Protein 4JHC (pdb70)

CATH classification: 3.90.950.10

Solvent-accessible surface area: 16077 Å² total; per-residue (Å²): 78,100,2,0,0,0,9,110,28,53,170,29,116,53,11,0,99,50,0,134,32,81,30,73,53,11,51,33,81,47,96,91,90,71,145,98,151,35,41,25,130,103,6,0,56,29,2,0,49,50,13,0,76,36,1,30,105,145,32,82,84,33,2,0,0,0,1,7,52,15,2,12,0,95,60,120,70,15,41,126,3,110,64,90,121,53,0,66,81,14,0,108,88,0,29,35,39,74,0,22,15,27,0,0,0,0,0,22,11,22,61,76,42,104,66,24,57,52,33,7,70,6,34,0,28,9,24,156,20,52,104,52,12,3,72,27,0,2,136,48,28,106,1,33,129,34,35,1,0,9,93,20,69,22,4,0,1,0,0,1,84,88,5,86,28,48,0,33,6,0,15,53,3,0,0,0,4,2,0,2,59,4,0,64,159,35,74,32,24,12,7,136,96,86,6,2,0,0,14,101,32,80,138,30,121,58,10,0,94,57,0,96,37,103,49,89,46,5,52,30,94,36,106,86,92,67,142,131,105,24,43,26,124,102,2,0,44,32,1,0,40,57,14,0,72,51,1,26,103,143,31,82,86,32,2,0,0,0,3,4,46,10,7,26,6,107,65,108,52,32,38,96,56,110,79,79,32,26,75,86,24,5,91,81,1,27,26,60,102,2,27,24,54,0,0,1,0,0,23,7,19,55,84,41,107,66,30,55,45,22,7,71,7,37,0,21,10,25,150,23,51,98,51,12,15,60,78,34,22,108,80,37,18,64,18,35,0,1,1,0,2,72,97,5,87,26,67,0,32,8,0,13,33,5,0,0,0,4,5,0,2,60,5,0,68,185,36,71,31,21,3,0,99,75

Organism: Escherichia coli (strain K12) (NCBI:txid83333)

B-factor: mean 31.34, std 10.33, range [15.01, 71.6]

Nearest PDB structures (foldseek):
  4jhc-assembly1_A  TM=1.005E+00  e=1.437E-43  Escherichia coli K-12
  4lu1-assembly1_A  TM=1.004E+00  e=7.126E-42  Escherichia coli K-12
  1exc-assembly1_A  TM=9.221E-01  e=7.151E-19  Bacillus subtilis
  4oo0-assembly1_B  TM=8.745E-01  e=1.270E-15  Burkholderia cenocepacia J2315
  2amh-assembly1_A  TM=8.544E-01  e=6.301E-14  Trypanosoma brucei

Structure (mmCIF, N/CA/C/O backbone):
data_4JHC
#
_entry.id   4JHC
#
_cell.length_a   50.413
_cell.length_b   52.856
_cell.length_c   128.948
_cell.angle_alpha   90.00
_cell.angle_beta   90.00
_cell.angle_gamma   90.00
#
_symmetry.space_group_name_H-M   'P 21 21 21'
#
loop_
_entity.id
_entity.type
_entity.pdbx_description
1 polymer 'Maf-like protein YceF'
2 non-polymer GLYCEROL
3 non-polymer 'UNKNOWN ATOM OR ION'
4 water water
#
loop_
_atom_site.group_PDB
_atom_site.id
_atom_site.type_symbol
_atom_site.label_atom_id
_atom_site.label_alt_id
_atom_site.label_comp_id
_atom_site.label_asym_id
_atom_site.label_entity_id
_atom_site.label_seq_id
_atom_site.pdbx_PDB_ins_code
_atom_site.Cartn_x
_atom_site.Cartn_y
_atom_site.Cartn_z
_atom_site.occupancy
_atom_site.B_iso_or_equiv
_atom_site.auth_seq_id
_atom_site.auth_comp_id
_atom_site.auth_asym_id
_atom_site.auth_atom_id
_atom_site.pdbx_PDB_model_num
ATOM 1 N N . PRO A 1 23 ? 21.262 -20.656 44.686 1.00 40.36 2 PRO A N 1
ATOM 2 C CA . PRO A 1 23 ? 20.677 -20.991 43.376 1.00 39.77 2 PRO A CA 1
ATOM 3 C C . PRO A 1 23 ? 20.258 -22.460 43.273 1.00 38.10 2 PRO A C 1
ATOM 4 O O . PRO A 1 23 ? 21.027 -23.333 43.609 1.00 37.68 2 PRO A O 1
ATOM 8 N N . LYS A 1 24 ? 19.037 -22.706 42.830 1.00 37.25 3 LYS A N 1
ATOM 9 C CA . LYS A 1 24 ? 18.625 -24.034 42.378 1.00 37.41 3 LYS A CA 1
ATOM 10 C C . LYS A 1 24 ? 19.088 -24.280 40.918 1.00 35.75 3 LYS A C 1
ATOM 11 O O . LYS A 1 24 ? 19.299 -25.449 40.507 1.00 33.48 3 LYS A O 1
ATOM 17 N N . LEU A 1 25 ? 19.236 -23.186 40.149 1.00 32.37 4 LEU A N 1
ATOM 18 C CA . LEU A 1 25 ? 19.654 -23.259 38.725 1.00 27.14 4 LEU A CA 1
ATOM 19 C C . LEU A 1 25 ? 21.161 -23.016 38.546 1.00 26.12 4 LEU A C 1
ATOM 20 O O . LEU A 1 25 ? 21.696 -22.061 39.064 1.00 24.57 4 LEU A O 1
ATOM 25 N N . ILE A 1 26 ? 21.819 -23.866 37.759 1.00 22.24 5 ILE A N 1
ATOM 26 C CA . ILE A 1 26 ? 23.239 -23.793 37.548 1.00 22.47 5 ILE A CA 1
ATOM 27 C C . ILE A 1 26 ? 23.495 -23.834 36.049 1.00 24.11 5 ILE A C 1
ATOM 28 O O . ILE A 1 26 ? 22.891 -24.648 35.346 1.00 25.62 5 ILE A O 1
ATOM 33 N N . LEU A 1 27 ? 24.387 -22.972 35.571 1.00 23.30 6 LEU A N 1
ATOM 34 C CA . LEU A 1 27 ? 24.791 -22.978 34.149 1.00 21.52 6 LEU A CA 1
ATOM 35 C C . LEU A 1 27 ? 26.163 -23.585 34.021 1.00 22.05 6 LEU A C 1
ATOM 36 O O . LEU A 1 27 ? 27.170 -23.027 34.512 1.00 23.75 6 LEU A O 1
ATOM 41 N N . ALA A 1 28 ? 26.220 -24.753 33.372 1.00 22.96 7 ALA A N 1
ATOM 42 C CA . ALA A 1 28 ? 27.446 -25.492 33.168 1.00 23.17 7 ALA A CA 1
ATOM 43 C C . ALA A 1 28 ? 28.195 -24.950 31.960 1.00 25.11 7 ALA A C 1
ATOM 44 O O . ALA A 1 28 ? 28.300 -25.613 30.934 1.00 24.24 7 ALA A O 1
ATOM 46 N N . SER A 1 29 ? 28.749 -23.757 32.101 1.00 26.02 8 SER A N 1
ATOM 47 C CA . SER A 1 29 ? 29.379 -23.069 30.981 1.00 27.34 8 SER A CA 1
ATOM 48 C C . SER A 1 29 ? 30.327 -22.015 31.483 1.00 28.80 8 SER A C 1
ATOM 49 O O . SER A 1 29 ? 30.070 -21.396 32.505 1.00 27.60 8 SER A O 1
ATOM 52 N N . THR A 1 30 ? 31.422 -21.818 30.754 1.00 30.00 9 THR A N 1
ATOM 53 C CA . THR A 1 30 ? 32.290 -20.652 30.950 1.00 35.76 9 THR A CA 1
ATOM 54 C C . THR A 1 30 ? 32.030 -19.581 29.885 1.00 37.03 9 THR A C 1
ATOM 55 O O . THR A 1 30 ? 32.767 -18.609 29.815 1.00 36.59 9 THR A O 1
ATOM 59 N N . SER A 1 31 ? 31.031 -19.783 29.015 1.00 35.49 10 SER A N 1
ATOM 60 C CA . SER A 1 31 ? 30.697 -18.753 28.005 1.00 32.83 10 SER A CA 1
ATOM 61 C C . SER A 1 31 ? 30.051 -17.545 28.640 1.00 34.18 10 SER A C 1
ATOM 62 O O . SER A 1 31 ? 28.990 -17.657 29.277 1.00 32.19 10 SER A O 1
ATOM 65 N N . PRO A 1 32 ? 30.640 -16.354 28.410 1.00 39.75 11 PRO A N 1
ATOM 66 C CA . PRO A 1 32 ? 30.077 -15.107 28.939 1.00 36.71 11 PRO A CA 1
ATOM 67 C C . PRO A 1 32 ? 28.768 -14.714 28.250 1.00 34.91 11 PRO A C 1
ATOM 68 O O . PRO A 1 32 ? 27.929 -14.068 28.853 1.00 34.06 11 PRO A O 1
ATOM 72 N N . TRP A 1 33 ? 28.584 -15.137 27.005 1.00 37.15 12 TRP A N 1
ATOM 73 C CA . TRP A 1 33 ? 27.347 -14.835 26.292 1.00 37.10 12 TRP A CA 1
ATOM 74 C C . TRP A 1 33 ? 26.191 -15.739 26.733 1.00 32.02 12 TRP A C 1
ATOM 75 O O . TRP A 1 33 ? 25.048 -15.296 26.786 1.00 28.13 12 TRP A O 1
ATOM 86 N N . ARG A 1 34 ? 26.487 -17.001 27.075 1.00 28.26 13 ARG A N 1
ATOM 87 C CA . ARG A 1 34 ? 25.452 -17.857 27.648 1.00 25.71 13 ARG A CA 1
ATOM 88 C C . ARG A 1 34 ? 24.997 -17.296 29.006 1.00 25.24 13 ARG A C 1
ATOM 89 O O . ARG A 1 34 ? 23.815 -17.245 29.285 1.00 23.60 13 ARG A O 1
ATOM 97 N N . ARG A 1 35 ? 25.936 -16.824 29.811 1.00 24.48 14 ARG A N 1
ATOM 98 C CA . ARG A 1 35 ? 25.594 -16.170 31.072 1.00 27.28 14 ARG A CA 1
ATOM 99 C C . ARG A 1 35 ? 24.661 -14.993 30.817 1.00 24.61 14 ARG A C 1
ATOM 100 O O . ARG A 1 35 ? 23.591 -14.885 31.416 1.00 22.67 14 ARG A O 1
ATOM 108 N N . ALA A 1 36 ? 25.038 -14.151 29.866 1.00 27.88 15 ALA A N 1
ATOM 109 C CA . ALA A 1 36 ? 24.264 -12.961 29.563 1.00 24.97 15 ALA A CA 1
ATOM 110 C C . ALA A 1 36 ? 22.898 -13.324 29.078 1.00 22.55 15 ALA A C 1
ATOM 111 O O . ALA A 1 36 ? 21.923 -12.669 29.415 1.00 23.59 15 ALA A O 1
ATOM 113 N N . LEU A 1 37 ? 22.792 -14.368 28.242 1.00 22.73 16 LEU A N 1
ATOM 114 C CA . LEU A 1 37 ? 21.481 -14.779 27.739 1.00 23.27 16 LEU A CA 1
ATOM 115 C C . LEU A 1 37 ? 20.571 -15.325 28.816 1.00 22.28 16 LEU A C 1
ATOM 116 O O . LEU A 1 37 ? 19.377 -15.039 28.846 1.00 21.44 16 LEU A O 1
ATOM 121 N N . LEU A 1 38 ? 21.139 -16.149 29.695 1.00 23.21 17 LEU A N 1
ATOM 122 C CA . LEU A 1 38 ? 20.378 -16.752 30.780 1.00 20.50 17 LEU A CA 1
ATOM 123 C C . LEU A 1 38 ? 19.840 -15.708 31.720 1.00 22.71 17 LEU A C 1
ATOM 124 O O . LEU A 1 38 ? 18.761 -15.871 32.240 1.00 21.84 17 LEU A O 1
ATOM 129 N N . GLU A 1 39 ? 20.583 -14.610 31.906 1.00 23.77 18 GLU A N 1
ATOM 130 C CA . GLU A 1 39 ? 20.094 -13.497 32.741 1.00 25.81 18 GLU A CA 1
ATOM 131 C C . GLU A 1 39 ? 18.735 -12.976 32.284 1.00 26.85 18 GLU A C 1
ATOM 132 O O . GLU A 1 39 ? 18.001 -12.416 33.077 1.00 26.15 18 GLU A O 1
ATOM 138 N N . LYS A 1 40 ? 18.398 -13.155 31.001 1.00 27.04 19 LYS A N 1
ATOM 139 C CA . LYS A 1 40 ? 17.128 -12.645 30.471 1.00 27.89 19 LYS A CA 1
ATOM 140 C C . LYS A 1 40 ? 15.935 -13.306 31.135 1.00 26.93 19 LYS A C 1
ATOM 141 O O . LYS A 1 40 ? 14.889 -12.728 31.216 1.00 29.43 19 LYS A O 1
ATOM 147 N N . LEU A 1 41 ? 16.097 -14.542 31.613 1.00 26.95 20 LEU A N 1
ATOM 148 C CA . LEU A 1 41 ? 15.003 -15.240 32.278 1.00 23.24 20 LEU A CA 1
ATOM 149 C C . LEU A 1 41 ? 14.754 -14.767 33.717 1.00 26.38 20 LEU A C 1
ATOM 150 O O . LEU A 1 41 ? 13.785 -15.213 34.345 1.00 25.06 20 LEU A O 1
ATOM 155 N N . GLN A 1 42 ? 15.690 -13.979 34.250 1.00 28.53 21 GLN A N 1
ATOM 156 C CA . GLN A 1 42 ? 15.599 -13.405 35.627 1.00 33.00 21 GLN A CA 1
ATOM 157 C C . GLN A 1 42 ? 15.354 -14.458 36.748 1.00 34.32 21 GLN A C 1
ATOM 158 O O . GLN A 1 42 ? 14.626 -14.213 37.728 1.00 30.06 21 GLN A O 1
ATOM 164 N N . ILE A 1 43 ? 15.966 -15.622 36.591 1.00 32.29 22 ILE A N 1
ATOM 165 C CA . ILE A 1 43 ? 15.970 -16.642 37.616 1.00 32.33 22 ILE A CA 1
ATOM 166 C C . ILE A 1 43 ? 17.364 -16.668 38.180 1.00 30.95 22 ILE A C 1
ATOM 167 O O . ILE A 1 43 ? 18.336 -16.628 37.438 1.00 28.69 22 ILE A O 1
ATOM 172 N N . SER A 1 44 ? 17.456 -16.783 39.495 1.00 27.62 23 SER A N 1
ATOM 173 C CA . SER A 1 44 ? 18.741 -16.863 40.164 1.00 28.05 23 SER A CA 1
ATOM 174 C C . SER A 1 44 ? 19.544 -18.067 39.656 1.00 25.59 23 SER A C 1
ATOM 175 O O . SER A 1 44 ? 19.045 -19.198 39.647 1.00 29.62 23 SER A O 1
ATOM 178 N N . PHE A 1 45 ? 20.780 -17.851 39.295 1.00 23.05 24 PHE A N 1
ATOM 179 C CA . PHE A 1 45 ? 21.654 -18.978 38.918 1.00 24.02 24 PHE A CA 1
ATOM 180 C C . PHE A 1 45 ? 23.088 -18.622 39.225 1.00 25.20 24 PHE A C 1
ATOM 181 O O . PHE A 1 45 ? 23.378 -17.482 39.545 1.00 24.31 24 PHE A O 1
ATOM 189 N N . GLU A 1 46 ? 23.989 -19.602 39.164 1.00 23.26 25 GLU A N 1
ATOM 190 C CA . GLU A 1 46 ? 25.405 -19.312 39.062 1.00 24.33 25 GLU A CA 1
ATOM 191 C C . GLU A 1 46 ? 26.032 -20.215 38.033 1.00 23.32 25 GLU A C 1
ATOM 192 O O . GLU A 1 46 ? 25.401 -21.173 37.578 1.00 25.10 25 GLU A O 1
ATOM 198 N N . CYS A 1 47 ? 27.252 -19.902 37.664 1.00 25.31 26 CYS A N 1
ATOM 199 C CA . CYS A 1 47 ? 27.967 -20.577 36.598 1.00 27.23 26 CYS A CA 1
ATOM 200 C C . CYS A 1 47 ? 29.096 -21.433 37.162 1.00 28.94 26 CYS A C 1
ATOM 201 O O . CYS A 1 47 ? 29.662 -21.122 38.196 1.00 26.05 26 CYS A O 1
ATOM 204 N N . ALA A 1 48 ? 29.391 -22.517 36.486 1.00 27.99 27 ALA A N 1
ATOM 205 C CA . ALA A 1 48 ? 30.541 -23.319 36.815 1.00 28.79 27 ALA A CA 1
ATOM 206 C C . ALA A 1 48 ? 31.035 -23.966 35.544 1.00 28.88 27 ALA A C 1
ATOM 207 O O . ALA A 1 48 ? 30.257 -24.216 34.626 1.00 29.73 27 ALA A O 1
ATOM 209 N N . ALA A 1 49 ? 32.335 -24.202 35.484 1.00 31.07 28 ALA A N 1
ATOM 210 C CA . ALA A 1 49 ? 32.966 -24.771 34.307 1.00 29.89 28 ALA A CA 1
ATOM 211 C C . ALA A 1 49 ? 32.705 -26.266 34.215 1.00 30.93 28 ALA A C 1
ATOM 212 O O . ALA A 1 49 ? 32.988 -27.012 35.158 1.00 31.64 28 ALA A O 1
ATOM 214 N N . PRO A 1 50 ? 32.135 -26.714 33.082 1.00 27.53 29 PRO A N 1
ATOM 215 C CA . PRO A 1 50 ? 31.909 -28.153 32.885 1.00 27.50 29 PRO A CA 1
ATOM 216 C C . PRO A 1 50 ? 33.223 -28.910 32.639 1.00 30.42 29 PRO A C 1
ATOM 217 O O . PRO A 1 50 ? 34.247 -28.299 32.289 1.00 28.76 29 PRO A O 1
ATOM 221 N N . GLU A 1 51 ? 33.196 -30.217 32.854 1.00 30.60 30 GLU A N 1
ATOM 222 C CA . GLU A 1 51 ? 34.370 -31.068 32.632 1.00 34.75 30 GLU A CA 1
ATOM 223 C C . GLU A 1 51 ? 34.064 -32.126 31.564 1.00 36.82 30 GLU A C 1
ATOM 224 O O . GLU A 1 51 ? 33.494 -33.195 31.860 1.00 38.84 30 GLU A O 1
ATOM 226 N N . VAL A 1 52 ? 34.401 -31.798 30.319 1.00 37.01 31 VAL A N 1
ATOM 227 C CA . VAL A 1 52 ? 34.131 -32.663 29.175 1.00 41.00 31 VAL A CA 1
ATOM 228 C C . VAL A 1 52 ? 35.258 -32.545 28.156 1.00 42.04 31 VAL A C 1
ATOM 229 O O . VAL A 1 52 ? 36.062 -31.621 28.209 1.00 43.45 31 VAL A O 1
ATOM 233 N N . ASP A 1 53 ? 35.279 -33.474 27.216 1.00 44.74 32 ASP A N 1
ATOM 234 C CA . ASP A 1 53 ? 36.144 -33.374 26.044 1.00 45.18 32 ASP A CA 1
ATOM 235 C C . ASP A 1 53 ? 35.298 -33.060 24.823 1.00 40.84 32 ASP A C 1
ATOM 236 O O . ASP A 1 53 ? 34.474 -33.896 24.379 1.00 42.54 32 ASP A O 1
ATOM 241 N N . GLU A 1 54 ? 35.528 -31.886 24.251 1.00 39.36 33 GLU A N 1
ATOM 242 C CA . GLU A 1 54 ? 34.714 -31.388 23.129 1.00 42.67 33 GLU A CA 1
ATOM 243 C C . GLU A 1 54 ? 35.157 -31.952 21.773 1.00 40.18 33 GLU A C 1
ATOM 244 O O . GLU A 1 54 ? 34.454 -31.803 20.771 1.00 37.60 33 GLU A O 1
ATOM 250 N N . THR A 1 55 ? 36.305 -32.612 21.751 1.00 41.38 34 THR A N 1
ATOM 251 C CA . THR A 1 55 ? 36.782 -33.282 20.546 1.00 40.60 34 THR A CA 1
ATOM 252 C C . THR A 1 55 ? 35.688 -34.170 19.969 1.00 38.81 34 THR A C 1
ATOM 253 O O . THR A 1 55 ? 35.194 -35.050 20.658 1.00 40.73 34 THR A O 1
ATOM 257 N N . PRO A 1 56 ? 35.307 -33.939 18.694 1.00 37.48 35 PRO A N 1
ATOM 258 C CA . PRO A 1 56 ? 34.421 -34.828 17.962 1.00 39.35 35 PRO A CA 1
ATOM 259 C C . PRO A 1 56 ? 34.971 -36.238 17.866 1.00 42.58 35 PRO A C 1
ATOM 260 O O . PRO A 1 56 ? 36.179 -36.424 17.808 1.00 43.12 35 PRO A O 1
ATOM 264 N N . ARG A 1 57 ? 34.084 -37.211 17.877 1.00 37.30 36 ARG A N 1
ATOM 265 C CA . ARG A 1 57 ? 34.470 -38.592 17.716 1.00 42.42 36 ARG A CA 1
ATOM 266 C C . ARG A 1 57 ? 34.280 -38.943 16.254 1.00 42.07 36 ARG A C 1
ATOM 267 O O . ARG A 1 57 ? 33.568 -38.233 15.534 1.00 38.65 36 ARG A O 1
ATOM 275 N N . SER A 1 58 ? 34.971 -39.991 15.795 1.00 45.49 37 SER A N 1
ATOM 276 C CA . SER A 1 58 ? 34.917 -40.386 14.386 1.00 45.63 37 SER A CA 1
ATOM 277 C C . SER A 1 58 ? 33.469 -40.637 13.979 1.00 45.11 37 SER A C 1
ATOM 278 O O . SER A 1 58 ? 32.714 -41.286 14.705 1.00 46.49 37 SER A O 1
ATOM 280 N N . ASP A 1 59 ? 33.090 -40.098 12.822 1.00 43.20 38 ASP A N 1
ATOM 281 C CA . ASP A 1 59 ? 31.767 -40.317 12.233 1.00 44.00 38 ASP A CA 1
ATOM 282 C C . ASP A 1 59 ? 30.631 -39.577 12.969 1.00 40.81 38 ASP A C 1
ATOM 283 O O . ASP A 1 59 ? 29.464 -39.701 12.578 1.00 38.90 38 ASP A O 1
ATOM 288 N N . GLU A 1 60 ? 30.970 -38.803 14.009 1.00 37.48 39 GLU A N 1
ATOM 289 C CA . GLU A 1 60 ? 29.946 -38.102 14.813 1.00 36.92 39 GLU A CA 1
ATOM 290 C C . GLU A 1 60 ? 29.356 -36.981 13.981 1.00 34.35 39 GLU A C 1
ATOM 291 O O . GLU A 1 60 ? 30.091 -36.170 13.429 1.00 32.73 39 GLU A O 1
ATOM 297 N N . SER A 1 61 ? 28.028 -36.945 13.877 1.00 31.43 40 SER A N 1
ATOM 298 C CA . SER A 1 61 ? 27.366 -35.907 13.149 1.00 28.94 40 SER A CA 1
ATOM 299 C C . SER A 1 61 ? 27.276 -34.620 14.005 1.00 27.10 40 SER A C 1
ATOM 300 O O . SER A 1 61 ? 27.395 -34.668 15.235 1.00 25.15 40 SER A O 1
ATOM 303 N N . PRO A 1 62 ? 27.038 -33.498 13.357 1.00 26.71 41 PRO A N 1
ATOM 304 C CA . PRO A 1 62 ? 26.902 -32.219 14.092 1.00 26.86 41 PRO A CA 1
ATOM 305 C C . PRO A 1 62 ? 25.837 -32.246 15.181 1.00 26.78 41 PRO A C 1
ATOM 306 O O . PRO A 1 62 ? 26.102 -31.803 16.300 1.00 27.39 41 PRO A O 1
ATOM 310 N N . ARG A 1 63 ? 24.664 -32.782 14.868 1.00 25.94 42 ARG A N 1
ATOM 311 C CA . ARG A 1 63 ? 23.604 -32.877 15.833 1.00 27.32 42 ARG A CA 1
ATOM 312 C C . ARG A 1 63 ? 23.958 -33.814 16.953 1.00 27.95 42 ARG A C 1
ATOM 313 O O . ARG A 1 63 ? 23.605 -33.561 18.103 1.00 25.20 42 ARG A O 1
ATOM 321 N N . GLN A 1 64 ? 24.610 -34.940 16.630 1.00 26.20 43 GLN A N 1
ATOM 322 C CA . GLN A 1 64 ? 25.003 -35.872 17.679 1.00 26.53 43 GLN A CA 1
ATOM 323 C C . GLN A 1 64 ? 26.004 -35.222 18.603 1.00 25.04 43 GLN A C 1
ATOM 324 O O . GLN A 1 64 ? 25.935 -35.377 19.822 1.00 22.61 43 GLN A O 1
ATOM 330 N N . LEU A 1 65 ? 26.953 -34.507 18.011 1.00 24.93 44 LEU A N 1
ATOM 331 C CA . LEU A 1 65 ? 28.006 -33.830 18.763 1.00 24.45 44 LEU A CA 1
ATOM 332 C C . LEU A 1 65 ? 27.417 -32.820 19.758 1.00 23.33 44 LEU A C 1
ATOM 333 O O . LEU A 1 65 ? 27.748 -32.865 20.935 1.00 20.75 44 LEU A O 1
ATOM 338 N N . VAL A 1 66 ? 26.515 -31.935 19.303 1.00 24.44 45 VAL A N 1
ATOM 339 C CA . VAL A 1 66 ? 26.018 -30.886 20.227 1.00 23.01 45 VAL A CA 1
ATOM 340 C C . VAL A 1 66 ? 25.045 -31.463 21.266 1.00 23.18 45 VAL A C 1
ATOM 341 O O . VAL A 1 66 ? 25.019 -31.016 22.424 1.00 25.42 45 VAL A O 1
ATOM 345 N N . LEU A 1 67 ? 24.298 -32.494 20.891 1.00 25.52 46 LEU A N 1
ATOM 346 C CA . LEU A 1 67 ? 23.483 -33.246 21.882 1.00 26.47 46 LEU A CA 1
ATOM 347 C C . LEU A 1 67 ? 24.353 -33.840 22.955 1.00 25.18 46 LEU A C 1
ATOM 348 O O . LEU A 1 67 ? 24.070 -33.678 24.145 1.00 24.58 46 LEU A O 1
ATOM 353 N N . ARG A 1 68 ? 25.406 -34.561 22.539 1.00 28.83 47 ARG A N 1
ATOM 354 C CA . ARG A 1 68 ? 26.291 -35.202 23.478 1.00 27.42 47 ARG A CA 1
ATOM 355 C C . ARG A 1 68 ? 26.969 -34.202 24.398 1.00 25.23 47 ARG A C 1
ATOM 356 O O . ARG A 1 68 ? 27.054 -34.419 25.601 1.00 26.77 47 ARG A O 1
ATOM 364 N N . LEU A 1 69 ? 27.517 -33.140 23.830 1.00 22.57 48 LEU A N 1
ATOM 365 C CA . LEU A 1 69 ? 28.255 -32.157 24.621 1.00 21.97 48 LEU A CA 1
ATOM 366 C C . LEU A 1 69 ? 27.357 -31.385 25.543 1.00 21.38 48 LEU A C 1
ATOM 367 O O . LEU A 1 69 ? 27.736 -31.096 26.647 1.00 22.33 48 LEU A O 1
ATOM 372 N N . ALA A 1 70 ? 26.126 -31.130 25.142 1.00 21.96 49 ALA A N 1
ATOM 373 C CA . ALA A 1 70 ? 25.208 -30.387 25.998 1.00 22.12 49 ALA A CA 1
ATOM 374 C C . ALA A 1 70 ? 24.910 -31.229 27.269 1.00 23.34 49 ALA A C 1
ATOM 375 O O . ALA A 1 70 ? 25.065 -30.757 28.390 1.00 22.04 49 ALA A O 1
ATOM 377 N N . GLN A 1 71 ? 24.537 -32.484 27.047 1.00 24.91 50 GLN A N 1
ATOM 378 C CA . GLN A 1 71 ? 24.304 -33.469 28.111 1.00 27.00 50 GLN A CA 1
ATOM 379 C C . GLN A 1 71 ? 25.460 -33.668 28.992 1.00 26.05 50 GLN A C 1
ATOM 380 O O . GLN A 1 71 ? 25.298 -33.790 30.195 1.00 23.49 50 GLN A O 1
ATOM 386 N N . GLU A 1 72 ? 26.654 -33.823 28.384 1.00 24.97 51 GLU A N 1
ATOM 387 C CA . GLU A 1 72 ? 27.858 -34.061 29.155 1.00 24.58 51 GLU A CA 1
ATOM 388 C C . GLU A 1 72 ? 28.242 -32.885 30.028 1.00 24.77 51 GLU A C 1
ATOM 389 O O . GLU A 1 72 ? 28.594 -33.054 31.188 1.00 23.09 51 GLU A O 1
ATOM 395 N N . LYS A 1 73 ? 28.130 -31.678 29.512 1.00 24.24 52 LYS A N 1
ATOM 396 C CA . LYS A 1 73 ? 28.434 -30.509 30.338 1.00 25.06 52 LYS A CA 1
ATOM 397 C C . LYS A 1 73 ? 27.525 -30.416 31.576 1.00 23.29 52 LYS A C 1
ATOM 398 O O . LYS A 1 73 ? 28.003 -30.179 32.693 1.00 25.25 52 LYS A O 1
ATOM 404 N N . ALA A 1 74 ? 26.234 -30.616 31.371 1.00 22.48 53 ALA A N 1
ATOM 405 C CA . ALA A 1 74 ? 25.255 -30.555 32.456 1.00 24.85 53 ALA A CA 1
ATOM 406 C C . ALA A 1 74 ? 25.532 -31.634 33.505 1.00 24.19 53 ALA A C 1
ATOM 407 O O . ALA A 1 74 ? 25.546 -31.357 34.686 1.00 25.31 53 ALA A O 1
ATOM 409 N N . GLN A 1 75 ? 25.772 -32.856 33.048 1.00 25.60 54 GLN A N 1
ATOM 410 C CA . GLN A 1 75 ? 26.004 -33.969 33.988 1.00 26.99 54 GLN A CA 1
ATOM 411 C C . GLN A 1 75 ? 27.357 -33.942 34.673 1.00 29.08 54 GLN A C 1
ATOM 412 O O . GLN A 1 75 ? 27.514 -34.510 35.751 1.00 27.54 54 GLN A O 1
ATOM 418 N N . SER A 1 76 ? 28.328 -33.261 34.090 1.00 28.55 55 SER A N 1
ATOM 419 C CA . SER A 1 76 ? 29.664 -33.194 34.695 1.00 31.50 55 SER A CA 1
ATOM 420 C C . SER A 1 76 ? 29.672 -32.392 36.010 1.00 31.00 55 SER A C 1
ATOM 421 O O . SER A 1 76 ? 30.636 -32.449 36.765 1.00 34.72 55 SER A O 1
ATOM 424 N N . LEU A 1 77 ? 28.598 -31.656 36.292 1.00 31.65 56 LEU A N 1
ATOM 425 C CA . LEU A 1 77 ? 28.507 -30.930 37.543 1.00 31.90 56 LEU A CA 1
ATOM 426 C C . LEU A 1 77 ? 27.618 -31.637 38.589 1.00 29.85 56 LEU A C 1
ATOM 427 O O . LEU A 1 77 ? 27.386 -31.090 39.666 1.00 30.76 56 LEU A O 1
ATOM 432 N N . ALA A 1 78 ? 27.137 -32.836 38.267 1.00 32.41 57 ALA A N 1
ATOM 433 C CA . ALA A 1 78 ? 26.136 -33.546 39.107 1.00 35.41 57 ALA A CA 1
ATOM 434 C C . ALA A 1 78 ? 26.631 -33.765 40.518 1.00 36.10 57 ALA A C 1
ATOM 435 O O . ALA A 1 78 ? 25.878 -33.603 41.493 1.00 35.64 57 ALA A O 1
ATOM 437 N N . SER A 1 79 ? 27.900 -34.132 40.629 1.00 40.43 58 SER A N 1
ATOM 438 C CA . SER A 1 79 ? 28.507 -34.414 41.917 1.00 38.31 58 SER A CA 1
ATOM 439 C C . SER A 1 79 ? 28.770 -33.132 42.685 1.00 37.76 58 SER A C 1
ATOM 440 O O . SER A 1 79 ? 28.827 -33.151 43.893 1.00 40.59 58 SER A O 1
ATOM 443 N N . ARG A 1 80 ? 28.934 -32.014 41.986 1.00 35.71 59 ARG A N 1
ATOM 444 C CA . ARG A 1 80 ? 29.155 -30.722 42.655 1.00 35.10 59 ARG A CA 1
ATOM 445 C C . ARG A 1 80 ? 27.839 -30.052 43.072 1.00 31.63 59 ARG A C 1
ATOM 446 O O . ARG A 1 80 ? 27.784 -29.320 44.067 1.00 34.34 59 ARG A O 1
ATOM 454 N N . TYR A 1 81 ? 26.799 -30.304 42.291 1.00 28.05 60 TYR A N 1
ATOM 455 C CA . TYR A 1 81 ? 25.503 -29.676 42.460 1.00 27.88 60 TYR A CA 1
ATOM 456 C C . TYR A 1 81 ? 24.447 -30.743 42.395 1.00 28.20 60 TYR A C 1
ATOM 457 O O . TYR A 1 81 ? 23.857 -30.979 41.350 1.00 28.22 60 TYR A O 1
ATOM 466 N N . PRO A 1 82 ? 24.255 -31.467 43.512 1.00 28.12 61 PRO A N 1
ATOM 467 C CA . PRO A 1 82 ? 23.494 -32.717 43.538 1.00 26.91 61 PRO A CA 1
ATOM 468 C C . PRO A 1 82 ? 21.997 -32.545 43.800 1.00 29.85 61 PRO A C 1
ATOM 469 O O . PRO A 1 82 ? 21.274 -33.538 43.948 1.00 35.71 61 PRO A O 1
ATOM 473 N N . ASP A 1 83 ? 21.545 -31.315 43.881 1.00 26.20 62 ASP A N 1
ATOM 474 C CA . ASP A 1 83 ? 20.167 -31.019 44.237 1.00 29.44 62 ASP A CA 1
ATOM 475 C C . ASP A 1 83 ? 19.700 -29.817 43.438 1.00 30.28 62 ASP A C 1
ATOM 476 O O . ASP A 1 83 ? 19.194 -28.853 44.008 1.00 29.98 62 ASP A O 1
ATOM 481 N N . HIS A 1 84 ? 19.914 -29.859 42.116 1.00 29.97 63 HIS A N 1
ATOM 482 C CA . HIS A 1 84 ? 19.917 -28.628 41.287 1.00 26.27 63 HIS A CA 1
ATOM 483 C C . HIS A 1 84 ? 19.375 -28.887 39.900 1.00 26.84 63 HIS A C 1
ATOM 484 O O . HIS A 1 84 ? 19.342 -30.012 39.438 1.00 24.23 63 HIS A O 1
ATOM 491 N N . LEU A 1 85 ? 18.980 -27.821 39.205 1.00 24.13 64 LEU A N 1
ATOM 492 C CA . LEU A 1 85 ? 18.714 -27.925 37.784 1.00 23.05 64 LEU A CA 1
ATOM 493 C C . LEU A 1 85 ? 19.952 -27.382 37.067 1.00 21.85 64 LEU A C 1
ATOM 494 O O . LEU A 1 85 ? 20.396 -26.271 37.365 1.00 24.33 64 LEU A O 1
ATOM 499 N N . ILE A 1 86 ? 20.575 -28.202 36.211 1.00 20.23 65 ILE A N 1
ATOM 500 C CA . ILE A 1 86 ? 21.854 -27.838 35.627 1.00 19.28 65 ILE A CA 1
ATOM 501 C C . ILE A 1 86 ? 21.701 -27.753 34.119 1.00 19.57 65 ILE A C 1
ATOM 502 O O . ILE A 1 86 ? 21.239 -28.709 33.475 1.00 17.04 65 ILE A O 1
ATOM 507 N N . ILE A 1 87 ? 22.101 -26.609 33.557 1.00 18.11 66 ILE A N 1
ATOM 508 C CA . ILE A 1 87 ? 21.999 -26.355 32.119 1.00 18.35 66 ILE A CA 1
ATOM 509 C C . ILE A 1 87 ? 23.307 -26.585 31.408 1.00 18.27 66 ILE A C 1
ATOM 510 O O . ILE A 1 87 ? 24.355 -26.064 31.803 1.00 20.06 66 ILE A O 1
ATOM 515 N N . GLY A 1 88 ? 23.249 -27.354 30.321 1.00 18.59 67 GLY A N 1
ATOM 516 C CA . GLY A 1 88 ? 24.376 -27.498 29.441 1.00 21.46 67 GLY A CA 1
ATOM 517 C C . GLY A 1 88 ? 23.960 -27.109 28.010 1.00 19.21 67 GLY A C 1
ATOM 518 O O . GLY A 1 88 ? 22.805 -27.306 27.608 1.00 20.06 67 GLY A O 1
ATOM 519 N N . SER A 1 89 ? 24.908 -26.602 27.253 1.00 20.42 68 SER A N 1
ATOM 520 C CA . SER A 1 89 ? 24.650 -26.236 25.869 1.00 20.02 68 SER A CA 1
ATOM 521 C C . SER A 1 89 ? 25.934 -26.278 25.045 1.00 19.31 68 SER A C 1
ATOM 522 O O . SER A 1 89 ? 27.020 -26.141 25.575 1.00 21.17 68 SER A O 1
ATOM 525 N N . ASP A 1 90 ? 25.787 -26.463 23.733 1.00 19.90 69 ASP A N 1
ATOM 526 C CA . ASP A 1 90 ? 26.904 -26.524 22.827 1.00 20.48 69 ASP A CA 1
ATOM 527 C C . ASP A 1 90 ? 26.403 -26.148 21.442 1.00 21.04 69 ASP A C 1
ATOM 528 O O . ASP A 1 90 ? 25.271 -26.466 21.085 1.00 19.64 69 ASP A O 1
ATOM 533 N N . GLN A 1 91 ? 27.229 -25.446 20.672 1.00 19.76 70 GLN A N 1
ATOM 534 C CA . GLN A 1 91 ? 26.825 -25.040 19.319 1.00 20.06 70 GLN A CA 1
ATOM 535 C C . GLN A 1 91 ? 27.909 -25.352 18.342 1.00 20.61 70 GLN A C 1
ATOM 536 O O . GLN A 1 91 ? 29.098 -25.166 18.655 1.00 22.43 70 GLN A O 1
ATOM 542 N N . VAL A 1 92 ? 27.518 -25.819 17.141 1.00 21.68 71 VAL A N 1
ATOM 543 C CA . VAL A 1 92 ? 28.451 -25.881 16.033 1.00 22.19 71 VAL A CA 1
ATOM 544 C C . VAL A 1 92 ? 27.892 -25.189 14.816 1.00 22.97 71 VAL A C 1
ATOM 545 O O . VAL A 1 92 ? 26.677 -25.070 14.661 1.00 19.13 71 VAL A O 1
ATOM 549 N N . CYS A 1 93 ? 28.820 -24.746 13.978 1.00 22.42 72 CYS A N 1
ATOM 550 C CA . CYS A 1 93 ? 28.552 -24.050 12.752 1.00 22.55 72 CYS A CA 1
ATOM 551 C C . CYS A 1 93 ? 28.855 -25.015 11.605 1.00 21.31 72 CYS A C 1
ATOM 552 O O . CYS A 1 93 ? 29.948 -25.598 11.544 1.00 22.53 72 CYS A O 1
ATOM 555 N N . VAL A 1 94 ? 27.875 -25.193 10.727 1.00 21.06 73 VAL A N 1
ATOM 556 C CA . VAL A 1 94 ? 27.960 -26.148 9.651 1.00 25.01 73 VAL A CA 1
ATOM 557 C C . VAL A 1 94 ? 27.789 -25.474 8.289 1.00 23.94 73 VAL A C 1
ATOM 558 O O . VAL A 1 94 ? 26.812 -24.742 8.046 1.00 23.44 73 VAL A O 1
ATOM 562 N N . LEU A 1 95 ? 28.742 -25.745 7.415 1.00 26.32 74 LEU A N 1
ATOM 563 C CA . LEU A 1 95 ? 28.834 -25.146 6.092 1.00 31.00 74 LEU A CA 1
ATOM 564 C C . LEU A 1 95 ? 29.005 -26.325 5.132 1.00 31.94 74 LEU A C 1
ATOM 565 O O . LEU A 1 95 ? 30.005 -27.043 5.218 1.00 30.65 74 LEU A O 1
ATOM 570 N N . ASP A 1 96 ? 28.018 -26.561 4.284 1.00 33.48 75 ASP A N 1
ATOM 571 C CA . ASP A 1 96 ? 28.089 -27.667 3.315 1.00 33.01 75 ASP A CA 1
ATOM 572 C C . ASP A 1 96 ? 28.407 -29.004 3.980 1.00 35.69 75 ASP A C 1
ATOM 573 O O . ASP A 1 96 ? 29.367 -29.691 3.631 1.00 37.69 75 ASP A O 1
ATOM 578 N N . GLY A 1 97 ? 27.595 -29.339 4.973 1.00 32.91 76 GLY A N 1
ATOM 579 C CA . GLY A 1 97 ? 27.709 -30.601 5.685 1.00 35.21 76 GLY A CA 1
ATOM 580 C C . GLY A 1 97 ? 28.863 -30.755 6.664 1.00 33.21 76 GLY A C 1
ATOM 581 O O . GLY A 1 97 ? 28.935 -31.768 7.333 1.00 35.68 76 GLY A O 1
ATOM 582 N N . GLU A 1 98 ? 29.766 -29.771 6.755 1.00 32.88 77 GLU A N 1
ATOM 583 C CA . GLU A 1 98 ? 30.985 -29.912 7.571 1.00 33.23 77 GLU A CA 1
ATOM 584 C C . GLU A 1 98 ? 31.050 -28.900 8.716 1.00 31.82 77 GLU A C 1
ATOM 585 O O . GLU A 1 98 ? 30.770 -27.694 8.532 1.00 27.14 77 GLU A O 1
ATOM 591 N N . ILE A 1 99 ? 31.437 -29.384 9.891 1.00 30.31 78 ILE A N 1
ATOM 592 C CA . ILE A 1 99 ? 31.664 -28.506 11.022 1.00 31.30 78 ILE A CA 1
ATOM 593 C C . ILE A 1 99 ? 32.782 -27.537 10.668 1.00 31.74 78 ILE A C 1
ATOM 594 O O . ILE A 1 99 ? 33.832 -27.932 10.151 1.00 34.93 78 ILE A O 1
ATOM 599 N N . THR A 1 100 ? 32.538 -26.267 10.948 1.00 29.61 79 THR A N 1
ATOM 600 C CA . THR A 1 100 ? 33.435 -25.212 10.608 1.00 29.77 79 THR A CA 1
ATOM 601 C C . THR A 1 100 ? 33.857 -24.495 11.868 1.00 31.02 79 THR A C 1
ATOM 602 O O . THR A 1 100 ? 33.025 -24.153 12.717 1.00 28.70 79 THR A O 1
ATOM 606 N N . GLY A 1 101 ? 35.161 -24.292 12.001 1.00 34.50 80 GLY A N 1
ATOM 607 C CA . GLY A 1 101 ? 35.744 -23.825 13.238 1.00 32.16 80 GLY A CA 1
ATOM 608 C C . GLY A 1 101 ? 36.113 -22.375 13.130 1.00 34.37 80 GLY A C 1
ATOM 609 O O . GLY A 1 101 ? 35.748 -21.707 12.179 1.00 30.54 80 GLY A O 1
ATOM 610 N N . LYS A 1 102 ? 36.797 -21.877 14.150 1.00 30.12 81 LYS A N 1
ATOM 611 C CA . LYS A 1 102 ? 37.352 -20.538 14.128 1.00 29.25 81 LYS A CA 1
ATOM 612 C C . LYS A 1 102 ? 38.432 -20.425 13.063 1.00 26.62 81 LYS A C 1
ATOM 613 O O . LYS A 1 102 ? 39.285 -21.299 12.948 1.00 26.67 81 LYS A O 1
ATOM 619 N N . PRO A 1 103 ? 38.382 -19.364 12.251 1.00 26.16 82 PRO A N 1
ATOM 620 C CA . PRO A 1 103 ? 39.334 -19.252 11.155 1.00 25.10 82 PRO A CA 1
ATOM 621 C C . PRO A 1 103 ? 40.764 -18.956 11.603 1.00 26.39 82 PRO A C 1
ATOM 622 O O . PRO A 1 103 ? 41.701 -19.362 10.926 1.00 27.77 82 PRO A O 1
ATOM 626 N N . LEU A 1 104 ? 40.908 -18.163 12.663 1.00 28.92 83 LEU A N 1
ATOM 627 C CA . LEU A 1 104 ? 42.251 -17.751 13.214 1.00 29.97 83 LEU A CA 1
ATOM 628 C C . LEU A 1 104 ? 43.056 -16.764 12.324 1.00 31.50 83 LEU A C 1
ATOM 629 O O . LEU A 1 104 ? 43.775 -15.903 12.836 1.00 30.76 83 LEU A O 1
ATOM 634 N N . THR A 1 105 ? 42.931 -16.881 11.002 1.00 28.62 84 THR A N 1
ATOM 635 C CA . THR A 1 105 ? 43.616 -15.987 10.094 1.00 27.85 84 THR A CA 1
ATOM 636 C C . THR A 1 105 ? 42.642 -15.225 9.208 1.00 29.27 84 THR A C 1
ATOM 637 O O . THR A 1 105 ? 41.534 -15.682 8.959 1.00 24.22 84 THR A O 1
ATOM 641 N N . GLU A 1 106 ? 43.062 -14.064 8.742 1.00 26.49 85 GLU A N 1
ATOM 642 C CA . GLU A 1 106 ? 42.279 -13.290 7.805 1.00 29.10 85 GLU A CA 1
ATOM 643 C C . GLU A 1 106 ? 42.024 -14.055 6.499 1.00 27.92 85 GLU A C 1
ATOM 644 O O . GLU A 1 106 ? 40.917 -13.969 5.924 1.00 23.49 85 GLU A O 1
ATOM 650 N N . GLU A 1 107 ? 43.038 -14.799 6.022 1.00 26.48 86 GLU A N 1
ATOM 651 C CA . GLU A 1 107 ? 42.846 -15.724 4.877 1.00 26.89 86 GLU A CA 1
ATOM 652 C C . GLU A 1 107 ? 41.718 -16.702 5.104 1.00 25.76 86 GLU A C 1
ATOM 653 O O . GLU A 1 107 ? 40.854 -16.881 4.228 1.00 26.15 86 GLU A O 1
ATOM 659 N N . ASN A 1 108 ? 41.750 -17.400 6.232 1.00 23.84 87 ASN A N 1
ATOM 660 C CA . ASN A 1 108 ? 40.723 -18.407 6.523 1.00 25.36 87 ASN A CA 1
ATOM 661 C C . ASN A 1 108 ? 39.362 -17.763 6.748 1.00 22.40 87 ASN A C 1
ATOM 662 O O . ASN A 1 108 ? 38.355 -18.357 6.416 1.00 23.32 87 ASN A O 1
ATOM 667 N N . ALA A 1 109 ? 39.337 -16.547 7.307 1.00 22.71 88 ALA A N 1
ATOM 668 C CA . ALA A 1 109 ? 38.053 -15.834 7.485 1.00 20.21 88 ALA A CA 1
ATOM 6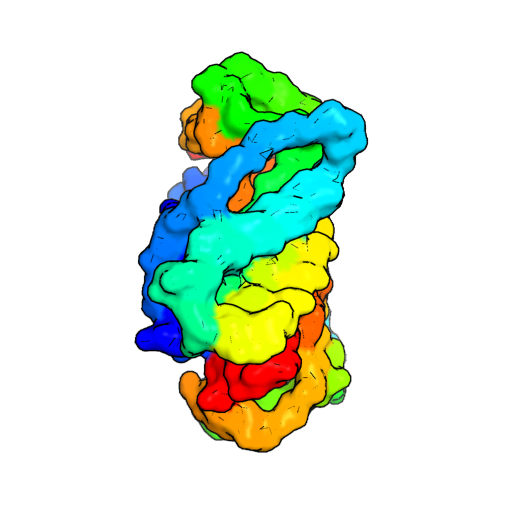69 C C . ALA A 1 109 ? 37.420 -15.537 6.114 1.00 22.36 88 ALA A C 1
ATOM 670 O O . ALA A 1 109 ? 36.207 -15.710 5.926 1.00 18.57 88 ALA A O 1
ATOM 672 N N . ARG A 1 110 ? 38.244 -15.115 5.142 1.00 20.87 89 ARG A N 1
ATOM 673 C CA . ARG A 1 110 ? 37.740 -14.853 3.796 1.00 22.04 89 ARG A CA 1
ATOM 674 C C . ARG A 1 110 ? 37.281 -16.136 3.116 1.00 23.27 89 ARG A C 1
ATOM 675 O O . ARG A 1 110 ? 36.236 -16.138 2.473 1.00 22.21 89 ARG A O 1
ATOM 683 N N . LEU A 1 111 ? 38.046 -17.228 3.284 1.00 21.67 90 LEU A N 1
ATOM 684 C CA . LEU A 1 111 ? 37.648 -18.560 2.810 1.00 22.95 90 LEU A CA 1
ATOM 685 C C . LEU A 1 111 ? 36.258 -19.019 3.357 1.00 22.34 90 LEU A C 1
ATOM 686 O O . LEU A 1 111 ? 35.401 -19.467 2.600 1.00 20.67 90 LEU A O 1
ATOM 691 N N . GLN A 1 112 ? 36.031 -18.852 4.656 1.00 21.68 91 GLN A N 1
ATOM 692 C CA . GLN A 1 112 ? 34.742 -19.233 5.240 1.00 21.47 91 GLN A CA 1
ATOM 693 C C . GLN A 1 112 ? 33.574 -18.389 4.697 1.00 20.83 91 GLN A C 1
ATOM 694 O O . GLN A 1 112 ? 32.473 -18.931 4.449 1.00 22.31 91 GLN A O 1
ATOM 700 N N . LEU A 1 113 ? 33.809 -17.094 4.507 1.00 19.92 92 LEU A N 1
ATOM 701 C CA . LEU A 1 113 ? 32.787 -16.203 3.994 1.00 20.68 92 LEU A CA 1
ATOM 702 C C . LEU A 1 113 ? 32.524 -16.464 2.513 1.00 21.57 92 LEU A C 1
ATOM 703 O O . LEU A 1 113 ? 31.408 -16.328 2.064 1.00 18.36 92 LEU A O 1
ATOM 708 N N . ARG A 1 114 ? 33.545 -16.861 1.764 1.00 21.90 93 ARG A N 1
ATOM 709 C CA . ARG A 1 114 ? 33.304 -17.357 0.398 1.00 21.14 93 ARG A CA 1
ATOM 710 C C . ARG A 1 114 ? 32.432 -18.573 0.347 1.00 22.06 93 ARG A C 1
ATOM 711 O O . ARG A 1 114 ? 31.605 -18.704 -0.567 1.00 24.42 93 ARG A O 1
ATOM 719 N N . LYS A 1 115 ? 32.602 -19.478 1.301 1.00 22.46 94 LYS A N 1
ATOM 720 C CA . LYS A 1 115 ? 31.770 -20.664 1.377 1.00 24.76 94 LYS A CA 1
ATOM 721 C C . LYS A 1 115 ? 30.361 -20.271 1.813 1.00 24.17 94 LYS A C 1
ATOM 722 O O . LYS A 1 115 ? 29.376 -20.836 1.331 1.00 22.32 94 LYS A O 1
ATOM 728 N N . ALA A 1 116 ? 30.269 -19.239 2.643 1.00 21.07 95 ALA A N 1
ATOM 729 C CA . ALA A 1 116 ? 28.953 -18.741 3.103 1.00 19.82 95 ALA A CA 1
ATOM 730 C C . ALA A 1 116 ? 28.150 -17.999 2.025 1.00 19.70 95 ALA A C 1
ATOM 731 O O . ALA A 1 116 ? 26.938 -18.112 1.989 1.00 18.54 95 ALA A O 1
ATOM 733 N N . SER A 1 117 ? 28.838 -17.229 1.173 1.00 20.16 96 SER A N 1
ATOM 734 C CA . SER A 1 117 ? 28.221 -16.387 0.184 1.00 21.37 96 SER A CA 1
ATOM 735 C C . SER A 1 117 ? 27.223 -17.124 -0.707 1.00 22.78 96 SER A C 1
ATOM 736 O O . SER A 1 117 ? 27.512 -18.224 -1.226 1.00 22.37 96 SER A O 1
ATOM 739 N N . GLY A 1 118 ? 26.045 -16.524 -0.851 1.00 22.74 97 GLY A N 1
ATOM 740 C CA . GLY A 1 118 ? 24.908 -17.142 -1.573 1.00 24.14 97 GLY A CA 1
ATOM 741 C C . GLY A 1 118 ? 24.537 -18.540 -1.089 1.00 26.89 97 GLY A C 1
ATOM 742 O O . GLY A 1 118 ? 24.034 -19.340 -1.856 1.00 29.56 97 GLY A O 1
ATOM 743 N N . ASN A 1 119 ? 24.784 -18.833 0.193 1.00 21.68 98 ASN A N 1
ATOM 744 C CA . ASN A 1 119 ? 24.604 -20.169 0.727 1.00 21.48 98 ASN A CA 1
ATOM 745 C C . ASN A 1 119 ? 23.831 -20.022 2.047 1.00 20.01 98 ASN A C 1
ATOM 746 O O . ASN A 1 119 ? 23.514 -18.898 2.474 1.00 18.89 98 ASN A O 1
ATOM 751 N N . ILE A 1 120 ? 23.507 -21.143 2.651 1.00 20.88 99 ILE A N 1
ATOM 752 C CA . ILE A 1 120 ? 22.931 -21.185 4.004 1.00 22.37 99 ILE A CA 1
ATOM 753 C C . ILE A 1 120 ? 23.966 -21.753 4.974 1.00 22.03 99 ILE A C 1
ATOM 754 O O . ILE A 1 120 ? 24.471 -22.864 4.756 1.00 25.63 99 ILE A O 1
ATOM 759 N N . VAL A 1 121 ? 24.279 -21.007 6.038 1.00 19.82 100 VAL A N 1
ATOM 760 C CA . VAL A 1 121 ? 25.077 -21.531 7.151 1.00 19.11 100 VAL A CA 1
ATOM 761 C C . VAL A 1 121 ? 24.102 -21.999 8.223 1.00 19.19 100 VAL A C 1
ATOM 762 O O . VAL A 1 121 ? 23.235 -21.266 8.594 1.00 18.76 100 VAL A O 1
ATOM 766 N N . THR A 1 122 ? 24.250 -23.223 8.686 1.00 19.31 101 THR A N 1
ATOM 767 C CA . THR A 1 122 ? 23.364 -23.776 9.688 1.00 20.10 101 THR A CA 1
ATOM 768 C C . THR A 1 122 ? 24.125 -23.885 11.007 1.00 21.01 101 THR A C 1
ATOM 769 O O . THR A 1 122 ? 25.205 -24.435 11.055 1.00 22.90 101 THR A O 1
ATOM 773 N N . PHE A 1 123 ? 23.541 -23.366 12.078 1.00 20.23 102 PHE A N 1
ATOM 774 C CA . PHE A 1 123 ? 24.060 -23.597 13.394 1.00 20.30 102 PHE A CA 1
ATOM 775 C C . PHE A 1 123 ? 23.179 -24.641 14.053 1.00 20.92 102 PHE A C 1
ATOM 776 O O . PHE A 1 123 ? 21.969 -24.560 13.968 1.00 20.70 102 PHE A O 1
ATOM 784 N N . TYR A 1 124 ? 23.807 -25.636 14.669 1.00 21.93 103 TYR A N 1
ATOM 785 C CA . TYR A 1 124 ? 23.110 -26.624 15.500 1.00 20.39 103 TYR A CA 1
ATOM 786 C C . TYR A 1 124 ? 23.440 -26.348 16.954 1.00 20.52 103 TYR A C 1
ATOM 787 O O . TYR A 1 124 ? 24.608 -26.258 17.318 1.00 19.43 103 TYR A O 1
ATOM 796 N N . THR A 1 125 ? 22.406 -26.177 17.780 1.00 21.09 104 THR A N 1
ATOM 797 C CA . THR A 1 125 ? 22.593 -25.857 19.188 1.00 20.08 104 THR A CA 1
ATOM 798 C C . THR A 1 125 ? 21.904 -26.878 20.091 1.00 20.34 104 THR A C 1
ATOM 799 O O . THR A 1 125 ? 20.669 -27.008 20.079 1.00 19.69 104 THR A O 1
ATOM 803 N N . GLY A 1 126 ? 22.716 -27.603 20.857 1.00 20.09 105 GLY A N 1
ATOM 8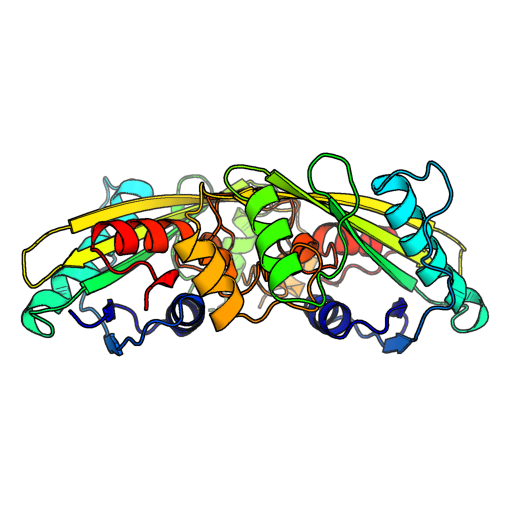04 C CA . GLY A 1 126 ? 22.220 -28.617 21.765 1.00 21.13 105 GLY A CA 1
ATOM 805 C C . GLY A 1 126 ? 21.969 -27.983 23.094 1.00 19.24 105 GLY A C 1
ATOM 806 O O . GLY A 1 126 ? 22.717 -27.068 23.507 1.00 21.07 105 GLY A O 1
ATOM 807 N N . LEU A 1 127 ? 20.910 -28.436 23.757 1.00 20.09 106 LEU A N 1
ATOM 808 C CA . LEU A 1 127 ? 20.550 -27.979 25.085 1.00 19.44 106 LEU A CA 1
ATOM 809 C C . LEU A 1 127 ? 20.235 -29.183 25.973 1.00 18.62 106 LEU A C 1
ATOM 810 O O . LEU A 1 127 ? 19.524 -30.079 25.558 1.00 21.15 106 LEU A O 1
ATOM 815 N N . ALA A 1 128 ? 20.669 -29.128 27.222 1.00 18.87 107 ALA A N 1
ATOM 816 C CA . ALA A 1 128 ? 20.281 -30.134 28.217 1.00 19.69 107 ALA A CA 1
ATOM 817 C C . ALA A 1 128 ? 19.970 -29.481 29.534 1.00 20.10 107 ALA A C 1
ATOM 818 O O . ALA A 1 128 ? 20.647 -28.526 29.930 1.00 19.79 107 ALA A O 1
ATOM 820 N N . LEU A 1 129 ? 18.902 -29.960 30.176 1.00 19.82 108 LEU A N 1
ATOM 821 C CA . LEU A 1 129 ? 18.624 -29.656 31.557 1.00 18.84 108 LEU A CA 1
ATOM 822 C C . LEU A 1 129 ? 18.648 -30.967 32.327 1.00 20.10 108 LEU A C 1
ATOM 823 O O . LEU A 1 129 ? 17.811 -31.852 32.081 1.00 22.10 108 LEU A O 1
ATOM 828 N N . PHE A 1 130 ? 19.617 -31.082 33.235 1.00 20.84 109 PHE A N 1
ATOM 829 C CA . PHE A 1 130 ? 19.721 -32.231 34.147 1.00 21.96 109 PHE A CA 1
ATOM 830 C C . PHE A 1 130 ? 19.291 -31.797 35.535 1.00 22.52 109 PHE A C 1
ATOM 831 O O . PHE A 1 130 ? 19.879 -30.877 36.125 1.00 22.19 109 PHE A O 1
ATOM 839 N N . ASN A 1 131 ? 18.259 -32.455 36.051 1.00 23.18 110 ASN A N 1
ATOM 840 C CA . ASN A 1 131 ? 17.846 -32.309 37.462 1.00 26.01 110 ASN A CA 1
ATOM 841 C C . ASN A 1 131 ? 18.546 -33.371 38.292 1.00 25.28 110 ASN A C 1
ATOM 842 O O . ASN A 1 131 ? 18.199 -34.574 38.210 1.00 27.85 110 ASN A O 1
ATOM 847 N N . SER A 1 132 ? 19.542 -32.958 39.054 1.00 23.51 111 SER A N 1
ATOM 848 C CA . SER A 1 132 ? 20.390 -33.908 39.746 1.00 27.62 111 SER A CA 1
ATOM 849 C C . SER A 1 132 ? 19.664 -34.524 40.965 1.00 29.76 111 SER A C 1
ATOM 850 O O . SER A 1 132 ? 20.011 -35.608 41.403 1.00 31.08 111 SER A O 1
ATOM 853 N N . ALA A 1 133 ? 18.656 -33.836 41.474 1.00 31.18 112 ALA A N 1
ATOM 854 C CA . ALA A 1 133 ? 17.865 -34.359 42.621 1.00 34.20 112 ALA A CA 1
ATOM 855 C C . ALA A 1 133 ? 17.032 -35.598 42.237 1.00 38.67 112 ALA A C 1
ATOM 856 O O . ALA A 1 133 ? 17.009 -36.583 42.979 1.00 40.41 112 ALA A O 1
ATOM 858 N N . ASN A 1 134 ? 16.373 -35.555 41.076 1.00 39.41 113 ASN A N 1
ATOM 859 C CA . ASN A 1 134 ? 15.570 -36.697 40.601 1.00 41.47 113 ASN A CA 1
ATOM 860 C C . ASN A 1 134 ? 16.134 -37.383 39.344 1.00 43.51 113 ASN A C 1
ATOM 861 O O . ASN A 1 134 ? 15.528 -38.343 38.832 1.00 45.75 113 ASN A O 1
ATOM 866 N N . GLY A 1 135 ? 17.300 -36.914 38.872 1.00 38.69 114 GLY A N 1
ATOM 867 C CA . GLY A 1 135 ? 17.995 -37.522 37.728 1.00 37.62 114 GLY A CA 1
ATOM 868 C C . GLY A 1 135 ? 17.341 -37.336 36.353 1.00 34.34 114 GLY A C 1
ATOM 869 O O . GLY A 1 135 ? 17.837 -37.861 35.352 1.00 36.12 114 GLY A O 1
ATOM 870 N N . HIS A 1 136 ? 16.229 -36.608 36.286 1.00 33.22 115 HIS A N 1
ATOM 871 C CA A HIS A 1 136 ? 15.564 -36.325 35.014 0.60 34.34 115 HIS A CA 1
ATOM 872 C CA B HIS A 1 136 ? 15.580 -36.376 35.012 0.40 32.43 115 HIS A CA 1
ATOM 873 C C . HIS A 1 136 ? 16.523 -35.569 34.100 1.00 33.67 115 HIS A C 1
ATOM 874 O O . HIS A 1 136 ? 17.073 -34.555 34.499 1.00 27.89 115 HIS A O 1
ATOM 887 N N . LEU A 1 137 ? 16.744 -36.085 32.894 1.00 30.47 116 LEU A N 1
ATOM 888 C CA . LEU A 1 137 ? 17.538 -35.385 31.899 1.00 28.40 116 LEU A CA 1
ATOM 889 C C . LEU A 1 137 ? 16.653 -35.044 30.728 1.00 28.78 116 LEU A C 1
ATOM 890 O O . LEU A 1 137 ? 15.927 -35.906 30.241 1.00 25.40 116 LEU A O 1
ATOM 895 N N . GLN A 1 138 ? 16.666 -33.761 30.303 1.00 25.50 117 GLN A N 1
ATOM 896 C CA . GLN A 1 138 ? 15.974 -33.350 29.078 1.00 25.26 117 GLN A CA 1
ATOM 897 C C . GLN A 1 138 ? 17.003 -32.818 28.081 1.00 24.84 117 GLN A C 1
ATOM 898 O O . GLN A 1 138 ? 17.908 -32.075 28.451 1.00 22.04 117 GLN A O 1
ATOM 904 N N . TH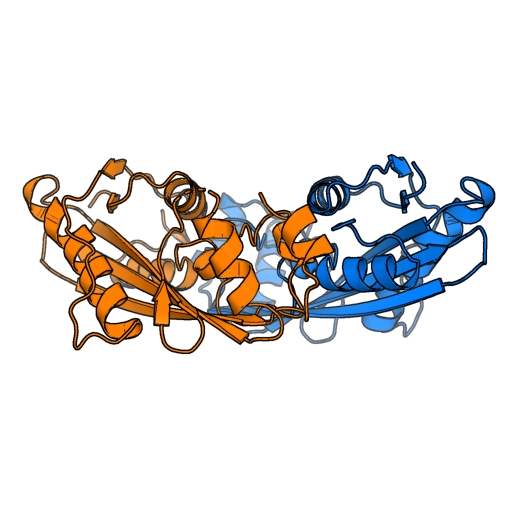R A 1 139 ? 16.869 -33.211 26.828 1.00 25.16 118 THR A N 1
ATOM 905 C CA . THR A 1 139 ? 17.816 -32.799 25.809 1.00 26.06 118 THR A CA 1
ATOM 906 C C . THR A 1 139 ? 17.055 -32.364 24.544 1.00 30.47 118 THR A C 1
ATOM 907 O O . THR A 1 139 ? 15.951 -32.851 24.252 1.00 27.43 118 THR A O 1
ATOM 911 N N . GLU A 1 140 ? 17.639 -31.433 23.804 1.00 26.24 119 GLU A N 1
ATOM 912 C CA . GLU A 1 140 ? 17.094 -31.044 22.538 1.00 27.18 119 GLU A CA 1
ATOM 913 C C . GLU A 1 140 ? 18.212 -30.481 21.697 1.00 24.44 119 GLU A C 1
ATOM 914 O O . GLU A 1 140 ? 19.199 -30.020 22.235 1.00 23.57 119 GLU A O 1
ATOM 920 N N . VAL A 1 141 ? 18.064 -30.577 20.370 1.00 24.85 120 VAL A N 1
ATOM 921 C CA . VAL A 1 141 ? 18.924 -29.861 19.440 1.00 25.47 120 VAL A CA 1
ATOM 922 C C . VAL A 1 141 ? 18.027 -29.014 18.565 1.00 26.66 120 VAL A C 1
ATOM 923 O O . VAL A 1 141 ? 16.969 -29.482 18.085 1.00 22.38 120 VAL A O 1
ATOM 927 N N . GLU A 1 142 ? 18.452 -27.784 18.335 1.00 23.88 121 GLU A N 1
ATOM 928 C CA . GLU A 1 142 ? 17.655 -26.837 17.579 1.00 25.83 121 GLU A CA 1
ATOM 929 C C . GLU A 1 142 ? 18.544 -26.169 16.508 1.00 22.16 121 GLU A C 1
ATOM 930 O O . GLU A 1 142 ? 19.655 -25.683 16.832 1.00 22.37 121 GLU A O 1
ATOM 936 N N . PRO A 1 143 ? 18.084 -26.162 15.238 1.00 24.50 122 PRO A N 1
ATOM 937 C CA . PRO A 1 143 ? 18.833 -25.553 14.140 1.00 23.09 122 PRO A CA 1
ATOM 938 C C . PRO A 1 143 ? 18.524 -24.081 14.011 1.00 23.16 122 PRO A C 1
ATOM 939 O O . PRO A 1 143 ? 17.456 -23.618 14.473 1.00 22.80 122 PRO A O 1
ATOM 943 N N . PHE A 1 144 ? 19.422 -23.350 13.383 1.00 21.34 123 PHE A N 1
ATOM 944 C CA . PHE A 1 144 ? 19.171 -21.979 12.987 1.00 19.95 123 PHE A CA 1
ATOM 945 C C . PHE A 1 144 ? 19.949 -21.715 11.712 1.00 21.29 123 PHE A C 1
ATOM 946 O O . PHE A 1 144 ? 21.157 -21.956 11.669 1.00 21.63 123 PHE A O 1
ATOM 954 N N . ASP A 1 145 ? 19.236 -21.235 10.685 1.00 20.13 124 ASP A N 1
ATOM 955 C CA . ASP A 1 145 ? 19.772 -21.085 9.323 1.00 21.12 124 ASP A CA 1
ATOM 956 C C . ASP A 1 145 ? 19.996 -19.601 9.011 1.00 19.53 124 ASP A C 1
ATOM 957 O O . ASP A 1 145 ? 19.073 -18.752 9.150 1.00 19.05 124 ASP A O 1
ATOM 962 N N . VAL A 1 146 ? 21.213 -19.275 8.609 1.00 18.44 125 VAL A N 1
ATOM 963 C CA . VAL A 1 146 ? 21.575 -17.944 8.209 1.00 16.37 125 VAL A CA 1
ATOM 964 C C . VAL A 1 146 ? 21.737 -17.966 6.698 1.00 17.90 125 VAL A C 1
ATOM 965 O O . VAL A 1 146 ? 22.633 -18.620 6.189 1.00 18.46 125 VAL A O 1
ATOM 969 N N . HIS A 1 147 ? 20.813 -17.298 5.993 1.00 17.02 126 HIS A N 1
ATOM 970 C CA . HIS A 1 147 ? 20.821 -17.209 4.518 1.00 17.39 126 HIS A CA 1
ATOM 971 C C . HIS A 1 147 ? 21.630 -16.000 4.113 1.00 17.07 126 HIS A C 1
ATOM 972 O O . HIS A 1 147 ? 21.286 -14.882 4.429 1.00 18.03 126 HIS A O 1
ATOM 979 N N . PHE A 1 148 ? 22.742 -16.239 3.429 1.00 16.71 127 PHE A N 1
ATOM 980 C CA . PHE A 1 148 ? 23.618 -15.192 2.983 1.00 16.15 127 PHE A CA 1
ATOM 981 C C . PHE A 1 148 ? 23.210 -14.631 1.639 1.00 17.31 127 PHE A C 1
ATOM 982 O O . PHE A 1 148 ? 22.714 -15.351 0.777 1.00 17.59 127 PHE A O 1
ATOM 990 N N . ARG A 1 149 ? 23.450 -13.336 1.479 1.00 17.00 128 ARG A N 1
ATOM 991 C CA . ARG A 1 149 ? 23.529 -12.693 0.206 1.00 19.18 128 ARG A CA 1
ATOM 992 C C . ARG A 1 149 ? 24.689 -13.259 -0.584 1.00 19.35 128 ARG A C 1
ATOM 993 O O . ARG A 1 149 ? 25.569 -13.938 -0.034 1.00 20.39 128 ARG A O 1
ATOM 1001 N N . HIS A 1 150 ? 24.629 -13.032 -1.891 1.00 20.57 129 HIS A N 1
ATOM 1002 C CA . HIS A 1 150 ? 25.764 -13.207 -2.779 1.00 22.77 129 HIS A CA 1
ATOM 1003 C C . HIS A 1 150 ? 26.718 -12.043 -2.570 1.00 23.98 129 HIS A C 1
ATOM 1004 O O . HIS A 1 150 ? 26.370 -10.902 -2.837 1.00 26.93 129 HIS A O 1
ATOM 1011 N N . LEU A 1 151 ? 27.888 -12.331 -2.006 1.00 21.15 130 LEU A N 1
ATOM 1012 C CA . LEU A 1 151 ? 28.842 -11.313 -1.639 1.00 20.15 130 LEU A CA 1
ATOM 1013 C C . LEU A 1 151 ? 29.926 -11.206 -2.695 1.00 20.86 130 LEU A C 1
ATOM 1014 O O . LEU A 1 151 ? 30.375 -12.231 -3.283 1.00 21.21 130 LEU A O 1
ATOM 1019 N N . SER A 1 152 ? 30.383 -9.997 -2.893 1.00 21.41 131 SER A N 1
ATOM 1020 C CA . SER A 1 152 ? 31.564 -9.771 -3.729 1.00 24.59 131 SER A CA 1
ATOM 1021 C C . SER A 1 152 ? 32.827 -10.037 -2.925 1.00 21.92 131 SER A C 1
ATOM 1022 O O . SER A 1 152 ? 32.821 -9.996 -1.682 1.00 20.21 131 SER A O 1
ATOM 1025 N N . GLU A 1 153 ? 33.940 -10.203 -3.628 1.00 23.01 132 GLU A N 1
ATOM 1026 C CA . GLU A 1 153 ? 35.253 -10.250 -2.955 1.00 23.02 132 GLU A CA 1
ATOM 1027 C C . GLU A 1 153 ? 35.543 -8.974 -2.159 1.00 21.60 132 GLU A C 1
ATOM 1028 O O . GLU A 1 153 ? 36.136 -9.040 -1.078 1.00 22.41 132 GLU A O 1
ATOM 1034 N N . ALA A 1 154 ? 35.115 -7.809 -2.653 1.00 21.09 133 ALA A N 1
ATOM 1035 C CA . ALA A 1 154 ? 35.347 -6.551 -1.904 1.00 22.68 133 ALA A CA 1
ATOM 1036 C C . ALA A 1 154 ? 34.587 -6.523 -0.595 1.00 22.52 133 ALA A C 1
ATOM 1037 O O . ALA A 1 154 ? 35.114 -6.083 0.446 1.00 19.98 133 ALA A O 1
ATOM 1039 N N . GLU A 1 155 ? 33.347 -6.997 -0.643 1.00 22.72 134 GLU A N 1
ATOM 1040 C CA . GLU A 1 155 ? 32.515 -7.052 0.556 1.00 21.50 134 GLU A CA 1
ATOM 1041 C C . GLU A 1 155 ? 33.133 -7.960 1.585 1.00 19.75 134 GLU A C 1
ATOM 1042 O O . GLU A 1 155 ? 33.195 -7.607 2.765 1.00 22.10 134 GLU A O 1
ATOM 1048 N N . ILE A 1 156 ? 33.560 -9.151 1.150 1.00 20.19 135 ILE A N 1
ATOM 1049 C CA . ILE A 1 156 ? 34.195 -10.119 2.012 1.00 20.31 135 ILE A CA 1
ATOM 1050 C C . ILE A 1 156 ? 35.466 -9.553 2.635 1.00 22.89 135 ILE A C 1
ATOM 1051 O O . ILE A 1 156 ? 35.689 -9.692 3.868 1.00 21.65 135 ILE A O 1
ATOM 1056 N N . ASP A 1 157 ? 36.264 -8.862 1.826 1.00 24.29 136 ASP A N 1
ATOM 1057 C CA . ASP A 1 157 ? 37.523 -8.282 2.328 1.00 26.53 136 ASP A CA 1
ATOM 1058 C C . ASP A 1 157 ? 37.232 -7.185 3.345 1.00 23.80 136 ASP A C 1
ATOM 1059 O O . ASP A 1 157 ? 37.838 -7.136 4.439 1.00 26.73 136 ASP A O 1
ATOM 1064 N N . ASN A 1 158 ? 36.287 -6.320 3.003 1.00 25.49 137 ASN A N 1
ATOM 1065 C CA . ASN A 1 158 ? 35.901 -5.220 3.871 1.00 25.15 137 ASN A CA 1
ATOM 1066 C C . ASN A 1 158 ? 35.301 -5.692 5.185 1.00 23.49 137 ASN A C 1
ATOM 1067 O O . ASN A 1 158 ? 35.511 -5.068 6.230 1.00 20.89 137 ASN A O 1
ATOM 1072 N N . TYR A 1 159 ? 34.460 -6.727 5.123 1.00 24.39 138 TYR A N 1
ATOM 1073 C CA . TYR A 1 159 ? 33.864 -7.255 6.358 1.00 21.89 138 TYR A CA 1
ATOM 1074 C C . TYR A 1 159 ? 34.972 -7.785 7.275 1.00 23.56 138 TYR A C 1
ATOM 1075 O O . TYR A 1 159 ? 34.981 -7.513 8.474 1.00 23.11 138 TYR A O 1
ATOM 1084 N N . VAL A 1 160 ? 35.899 -8.553 6.716 1.00 21.96 139 VAL A N 1
ATOM 1085 C CA . VAL A 1 160 ? 36.909 -9.174 7.542 1.00 23.99 139 VAL A CA 1
ATOM 1086 C C . VAL A 1 160 ? 37.808 -8.083 8.166 1.00 23.24 139 VAL A C 1
ATOM 1087 O O . VAL A 1 160 ? 38.161 -8.179 9.328 1.00 22.18 139 VAL A O 1
ATOM 1091 N N . ARG A 1 161 ? 38.104 -7.029 7.399 1.00 27.40 140 ARG A N 1
ATOM 1092 C CA . ARG A 1 161 ? 38.937 -5.906 7.874 1.00 30.36 140 ARG A CA 1
ATOM 1093 C C . ARG A 1 161 ? 38.251 -5.103 8.986 1.00 32.18 140 ARG A C 1
ATOM 1094 O O . ARG A 1 161 ? 38.897 -4.668 9.925 1.00 29.92 140 ARG A O 1
ATOM 1102 N N . LYS A 1 162 ? 36.940 -4.910 8.872 1.00 29.99 141 LYS A N 1
ATOM 1103 C CA . LYS A 1 162 ? 36.212 -4.123 9.857 1.00 29.27 141 LYS A CA 1
ATOM 1104 C C . LYS A 1 162 ? 35.916 -4.912 11.123 1.00 28.37 141 LYS A C 1
ATOM 1105 O O . LYS A 1 162 ? 36.093 -4.399 12.223 1.00 25.62 141 LYS A O 1
ATOM 1111 N N . GLU A 1 163 ? 35.521 -6.188 10.965 1.00 25.44 142 GLU A N 1
ATOM 1112 C CA . GLU A 1 163 ? 34.967 -6.967 12.057 1.00 26.46 142 GLU A CA 1
ATOM 1113 C C . GLU A 1 163 ? 36.036 -7.844 12.734 1.00 24.74 142 GLU A C 1
ATOM 1114 O O . GLU A 1 163 ? 35.847 -8.283 13.840 1.00 23.15 142 GLU A O 1
ATOM 1120 N N . HIS A 1 164 ? 37.104 -8.154 11.998 1.00 25.01 143 HIS A N 1
ATOM 1121 C CA A HIS A 1 164 ? 38.133 -9.069 12.471 0.50 25.62 143 HIS A CA 1
ATOM 1122 C CA B HIS A 1 164 ? 38.134 -9.107 12.439 0.50 25.83 143 HIS A CA 1
ATOM 1123 C C . HIS A 1 164 ? 37.552 -10.289 13.207 1.00 26.20 143 HIS A C 1
ATOM 1124 O O . HIS A 1 164 ? 37.901 -10.541 14.368 1.00 29.15 143 HIS A O 1
ATOM 1137 N N . PRO A 1 165 ? 36.685 -11.081 12.528 1.00 25.45 144 PRO A N 1
ATOM 1138 C CA . PRO A 1 165 ? 35.972 -12.151 13.198 1.00 25.31 144 PRO A CA 1
ATOM 1139 C C . PRO A 1 165 ? 36.834 -13.387 13.322 1.00 23.83 144 PRO A C 1
ATOM 1140 O O . PRO A 1 165 ? 36.368 -14.488 13.079 1.00 24.38 144 PRO A O 1
ATOM 1144 N N . LEU A 1 166 ? 38.083 -13.219 13.761 1.00 26.89 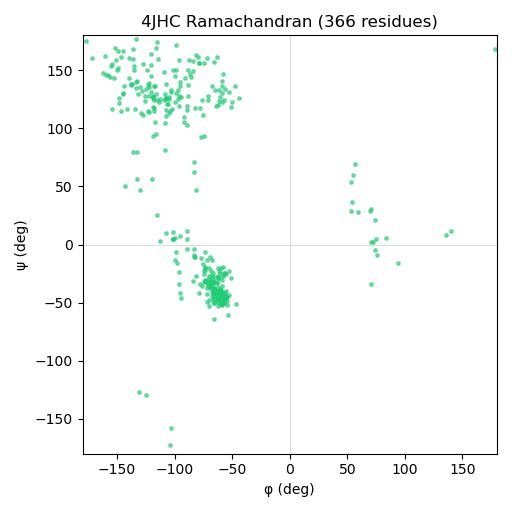145 LEU A N 1
ATOM 1145 C CA . LEU A 1 166 ? 39.072 -14.284 13.635 1.00 27.78 145 LEU A CA 1
ATOM 1146 C C . LEU A 1 166 ? 38.883 -15.377 14.626 1.00 28.73 145 LEU A C 1
ATOM 1147 O O . LEU A 1 166 ? 39.429 -16.461 14.452 1.00 30.69 145 LEU A O 1
ATOM 1152 N N . HIS A 1 167 ? 38.111 -15.112 15.682 1.00 29.02 146 HIS A N 1
ATOM 1153 C CA . HIS A 1 167 ? 37.821 -16.119 16.660 1.00 29.77 146 HIS A CA 1
ATOM 1154 C C . HIS A 1 167 ? 36.323 -16.495 16.717 1.00 31.33 146 HIS A C 1
ATOM 1155 O O . HIS A 1 167 ? 35.867 -17.002 17.719 1.00 33.68 146 HIS A O 1
ATOM 1162 N N . CYS A 1 168 ? 35.593 -16.301 15.604 1.00 28.30 147 CYS A N 1
ATOM 1163 C CA . CYS A 1 168 ? 34.208 -16.753 15.483 1.00 30.67 147 CYS A CA 1
ATOM 1164 C C . CYS A 1 168 ? 34.120 -17.852 14.458 1.00 28.11 147 CYS A C 1
ATOM 1165 O O . CYS A 1 168 ? 34.506 -17.645 13.300 1.00 24.84 147 CYS A O 1
ATOM 1168 N N . ALA A 1 169 ? 33.571 -19.001 14.844 1.00 25.71 148 ALA A N 1
ATOM 1169 C CA . ALA A 1 169 ? 33.325 -20.062 13.870 1.00 26.03 148 ALA A CA 1
ATOM 1170 C C . ALA A 1 169 ? 32.360 -19.567 12.777 1.00 25.10 148 ALA A C 1
ATOM 1171 O O . ALA A 1 169 ? 31.301 -19.050 13.079 1.00 22.39 148 ALA A O 1
ATOM 1173 N N . GLY A 1 170 ? 32.763 -19.715 11.507 1.00 24.13 149 GLY A N 1
ATOM 1174 C CA . GLY A 1 170 ? 31.976 -19.205 10.368 1.00 22.06 149 GLY A CA 1
ATOM 1175 C C . GLY A 1 170 ? 32.408 -17.818 9.912 1.00 20.15 149 GLY A C 1
ATOM 1176 O O . GLY A 1 170 ? 32.021 -17.376 8.849 1.00 20.01 149 GLY A O 1
ATOM 1177 N N . SER A 1 171 ? 33.174 -17.118 10.752 1.00 19.23 150 SER A N 1
ATOM 1178 C CA . SER A 1 171 ? 33.784 -15.840 10.407 1.00 19.95 150 SER A CA 1
ATOM 1179 C C . SER A 1 171 ? 32.797 -14.687 10.278 1.00 19.15 150 SER A C 1
ATOM 1180 O O . SER A 1 171 ? 33.000 -13.767 9.514 1.00 18.28 150 SER A O 1
ATOM 1183 N N . PHE A 1 172 ? 31.711 -14.735 11.035 1.00 20.73 151 PHE A N 1
ATOM 1184 C CA . PHE A 1 172 ? 30.799 -13.591 11.099 1.00 20.23 151 PHE A CA 1
ATOM 1185 C C . PHE A 1 172 ? 30.118 -13.582 12.454 1.00 22.61 151 PHE A C 1
ATOM 1186 O O . PHE A 1 172 ? 30.079 -14.628 13.174 1.00 20.34 151 PHE A O 1
ATOM 1194 N N . LYS A 1 173 ? 29.627 -12.398 12.799 1.00 21.87 152 LYS A N 1
ATOM 1195 C CA . LYS A 1 173 ? 28.923 -12.141 14.037 1.00 25.16 152 LYS A CA 1
ATOM 1196 C C . LYS A 1 173 ? 27.483 -11.719 13.680 1.00 24.51 152 LYS A C 1
ATOM 1197 O O . LYS A 1 173 ? 27.225 -10.544 13.300 1.00 24.12 152 LYS A O 1
ATOM 1203 N N . SER A 1 174 ? 26.545 -12.627 13.900 1.00 24.90 153 SER A N 1
ATOM 1204 C CA . SER A 1 174 ? 25.146 -12.400 13.513 1.00 26.99 153 SER A CA 1
ATOM 1205 C C . SER A 1 174 ? 24.448 -11.277 14.316 1.00 26.80 153 SER A C 1
ATOM 1206 O O . SER A 1 174 ? 23.521 -10.652 13.823 1.00 24.56 153 SER A O 1
ATOM 1209 N N . GLU A 1 175 ? 24.930 -10.988 15.537 1.00 26.40 154 GLU A N 1
ATOM 1210 C CA . GLU A 1 175 ? 24.247 -10.004 16.404 1.00 26.70 154 GLU A CA 1
ATOM 1211 C C . GLU A 1 175 ? 24.647 -8.593 16.083 1.00 29.85 154 GLU A C 1
ATOM 1212 O O . GLU A 1 175 ? 24.006 -7.645 16.540 1.00 31.90 154 GLU A O 1
ATOM 1215 N N . GLY A 1 176 ? 25.684 -8.432 15.260 1.00 23.96 155 GLY A N 1
ATOM 1216 C CA . GLY A 1 176 ? 26.217 -7.117 14.996 1.00 24.40 155 GLY A CA 1
ATOM 1217 C C . GLY A 1 176 ? 26.266 -6.797 13.522 1.00 25.88 155 GLY A C 1
ATOM 1218 O O . GLY A 1 176 ? 25.286 -6.982 12.793 1.00 23.15 155 GLY A O 1
ATOM 1219 N N . PHE A 1 177 ? 27.426 -6.344 13.097 1.00 23.93 156 PHE A N 1
ATOM 1220 C CA . PHE A 1 177 ? 27.673 -5.896 11.748 1.00 24.12 156 PHE A CA 1
ATOM 1221 C C . PHE A 1 177 ? 27.428 -6.997 10.721 1.00 20.42 156 PHE A C 1
ATOM 1222 O O . PHE A 1 177 ? 27.244 -6.708 9.562 1.00 22.97 156 PHE A O 1
ATOM 1230 N N . GLY A 1 178 ? 27.442 -8.251 11.155 1.00 21.23 157 GLY A N 1
ATOM 1231 C CA . GLY A 1 178 ? 27.207 -9.397 10.259 1.00 20.51 157 GLY A CA 1
ATOM 1232 C C . GLY A 1 178 ? 25.862 -9.308 9.524 1.00 19.13 157 GLY A C 1
ATOM 1233 O O . GLY A 1 178 ? 25.701 -9.914 8.465 1.00 17.62 157 GLY A O 1
ATOM 1234 N N . ILE A 1 179 ? 24.906 -8.576 10.121 1.00 19.18 158 ILE A N 1
ATOM 1235 C CA . ILE A 1 179 ? 23.561 -8.318 9.494 1.00 17.86 158 ILE A CA 1
ATOM 1236 C C . ILE A 1 179 ? 23.685 -7.740 8.060 1.00 18.37 158 ILE A C 1
ATOM 1237 O O . ILE A 1 179 ? 22.801 -7.942 7.206 1.00 17.79 158 ILE A O 1
ATOM 1242 N N . THR A 1 180 ? 24.838 -7.120 7.760 1.00 17.06 159 THR A N 1
ATOM 1243 C CA . THR A 1 180 ? 25.093 -6.551 6.464 1.00 16.93 159 THR A CA 1
ATOM 1244 C C . THR A 1 180 ? 25.328 -7.597 5.380 1.00 16.02 159 THR A C 1
ATOM 1245 O O . THR A 1 180 ? 25.340 -7.257 4.179 1.00 17.31 159 THR A O 1
ATOM 1249 N N . LEU A 1 181 ? 25.548 -8.847 5.791 1.00 16.69 160 LEU A N 1
ATOM 1250 C CA . LEU A 1 181 ? 25.870 -9.936 4.886 1.00 16.13 160 LEU A CA 1
ATOM 1251 C C . LEU A 1 181 ? 24.655 -10.833 4.545 1.00 17.73 160 LEU A C 1
ATOM 1252 O O . LEU A 1 181 ? 24.765 -11.696 3.666 1.00 15.57 160 LEU A O 1
ATOM 1257 N N . PHE A 1 182 ? 23.545 -10.699 5.305 1.00 15.94 161 PHE A N 1
ATOM 1258 C CA . PHE A 1 182 ? 22.498 -11.714 5.293 1.00 15.98 161 PHE A CA 1
ATOM 1259 C C . PHE A 1 18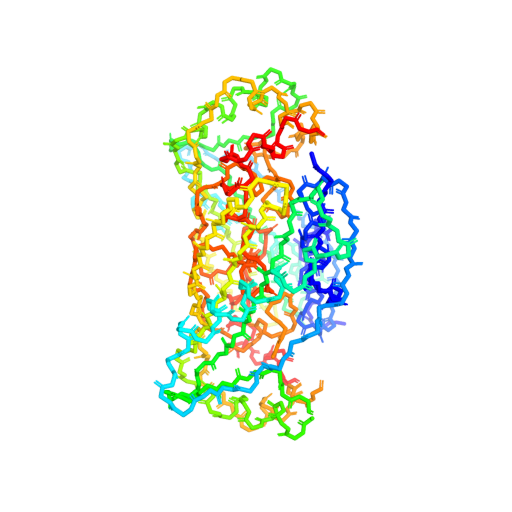2 ? 21.335 -11.313 4.375 1.00 15.44 161 PHE A C 1
ATOM 1260 O O . PHE A 1 182 ? 21.002 -10.134 4.231 1.00 15.95 161 PHE A O 1
ATOM 1268 N N . GLU A 1 183 ? 20.689 -12.317 3.816 1.00 16.61 162 GLU A N 1
ATOM 1269 C CA . GLU A 1 183 ? 19.433 -12.119 3.114 1.00 17.04 162 GLU A CA 1
ATOM 1270 C C . GLU A 1 183 ? 18.240 -12.385 4.051 1.00 16.56 162 GLU A C 1
ATOM 1271 O O . GLU A 1 183 ? 17.210 -11.706 3.967 1.00 17.44 162 GLU A O 1
ATOM 1277 N N . ARG A 1 184 ? 18.342 -13.431 4.854 1.00 17.41 163 ARG A N 1
ATOM 1278 C CA . ARG A 1 184 ? 17.344 -13.674 5.910 1.00 18.39 163 ARG A CA 1
ATOM 1279 C C . ARG A 1 184 ? 17.875 -14.598 6.993 1.00 18.02 163 ARG A C 1
ATOM 1280 O O . ARG A 1 184 ? 18.826 -15.319 6.782 1.00 19.42 163 ARG A O 1
ATOM 1288 N N . LEU A 1 185 ? 17.201 -14.582 8.142 1.00 18.20 164 LEU A N 1
ATOM 1289 C CA . LEU A 1 185 ? 17.525 -15.469 9.271 1.00 19.37 164 LEU A CA 1
ATOM 1290 C C . LEU A 1 185 ? 16.308 -16.340 9.544 1.00 20.17 164 LEU A C 1
ATOM 1291 O O . LEU A 1 185 ? 15.156 -15.827 9.578 1.00 22.00 164 LEU A O 1
ATOM 1296 N N . GLU A 1 186 ? 16.508 -17.645 9.597 1.00 21.21 165 GLU A N 1
ATOM 1297 C CA . GLU A 1 186 ? 15.391 -18.570 9.759 1.00 23.36 165 GLU A CA 1
ATOM 1298 C C . GLU A 1 186 ? 15.613 -19.519 10.923 1.00 21.88 165 GLU A C 1
ATOM 1299 O O . GLU A 1 186 ? 16.497 -20.407 10.875 1.00 21.60 165 GLU A O 1
ATOM 1305 N N . GLY A 1 187 ? 14.813 -19.348 11.970 1.00 19.75 166 GLY A N 1
ATOM 1306 C CA . GLY A 1 187 ? 14.842 -20.284 13.086 1.00 20.11 166 GLY A CA 1
ATOM 1307 C C . GLY A 1 187 ? 13.813 -19.933 14.112 1.00 21.96 166 GLY A C 1
ATOM 1308 O O . GLY A 1 187 ? 13.119 -18.923 13.983 1.00 24.09 166 GLY A O 1
ATOM 1309 N N . ARG A 1 188 ? 13.682 -20.778 15.127 1.00 22.77 167 ARG A N 1
ATOM 1310 C CA . ARG A 1 188 ? 12.626 -20.643 16.107 1.00 23.10 167 ARG A CA 1
ATOM 1311 C C . ARG A 1 188 ? 12.866 -19.486 17.081 1.00 21.98 167 ARG A C 1
ATOM 1312 O O . ARG A 1 188 ? 11.908 -18.848 17.572 1.00 21.90 167 ARG A O 1
ATOM 1320 N N . ASP A 1 189 ? 14.141 -19.202 17.335 1.00 20.75 168 ASP A N 1
ATOM 1321 C CA . ASP A 1 189 ? 14.553 -18.392 18.472 1.00 20.49 168 ASP A CA 1
ATOM 1322 C C . ASP A 1 189 ? 15.878 -17.734 18.193 1.00 20.35 168 ASP A C 1
ATOM 1323 O O . ASP A 1 189 ? 16.892 -18.426 18.066 1.00 20.55 168 ASP A O 1
ATOM 1328 N N . PRO A 1 190 ? 15.904 -16.390 18.142 1.00 22.74 169 PRO A N 1
ATOM 1329 C CA . PRO A 1 190 ? 17.135 -15.625 17.853 1.00 22.75 169 PRO A CA 1
ATOM 1330 C C . PRO A 1 190 ? 18.242 -15.893 18.849 1.00 22.43 169 PRO A C 1
ATOM 1331 O O . PRO A 1 190 ? 19.413 -15.875 18.506 1.00 21.04 169 PRO A O 1
ATOM 1335 N N . ASN A 1 191 ? 17.849 -16.202 20.077 1.00 20.62 170 ASN A N 1
ATOM 1336 C CA . ASN A 1 191 ? 18.764 -16.567 21.102 1.00 21.86 170 ASN A CA 1
ATOM 1337 C C . ASN A 1 191 ? 19.556 -17.844 20.813 1.00 21.95 170 ASN A C 1
ATOM 1338 O O . ASN A 1 191 ? 20.684 -17.980 21.236 1.00 22.19 170 ASN A O 1
ATOM 1343 N N . THR A 1 192 ? 18.972 -18.742 20.048 1.00 20.60 171 THR A N 1
ATOM 1344 C CA . THR A 1 192 ? 19.614 -19.985 19.693 1.00 21.29 171 THR A CA 1
ATOM 1345 C C . THR A 1 192 ? 20.835 -19.704 18.873 1.00 22.27 171 THR A C 1
ATOM 1346 O O . THR A 1 192 ? 21.880 -20.304 19.071 1.00 22.31 171 THR A O 1
ATOM 1350 N N . LEU A 1 193 ? 20.712 -18.767 17.944 1.00 22.99 172 LEU A N 1
ATOM 1351 C CA . LEU A 1 193 ? 21.802 -18.407 17.110 1.00 22.84 172 LEU A CA 1
ATOM 1352 C C . LEU A 1 193 ? 22.930 -17.822 17.955 1.00 23.26 172 LEU A C 1
ATOM 1353 O O . LEU A 1 193 ? 24.070 -18.159 17.760 1.00 23.92 172 LEU A O 1
ATOM 1358 N N . VAL A 1 194 ? 22.591 -17.002 18.946 1.00 26.58 173 VAL A N 1
ATOM 1359 C CA . VAL A 1 194 ? 23.606 -16.429 19.848 1.00 27.63 173 VAL A CA 1
ATOM 1360 C C . VAL A 1 194 ? 24.254 -17.473 20.767 1.00 28.70 173 VAL A C 1
ATOM 1361 O O . VAL A 1 194 ? 25.389 -17.301 21.172 1.00 35.69 173 VAL A O 1
ATOM 1365 N N . GLY A 1 195 ? 23.541 -18.553 21.076 1.00 26.03 174 GLY A N 1
ATOM 1366 C CA . GLY A 1 195 ? 24.178 -19.761 21.617 1.00 26.35 174 GLY A CA 1
ATOM 1367 C C . GLY A 1 195 ? 23.500 -20.424 22.796 1.00 24.51 174 GLY A C 1
ATOM 1368 O O . GLY A 1 195 ? 24.038 -21.399 23.351 1.00 25.51 174 GLY A O 1
ATOM 1369 N N . LEU A 1 196 ? 22.290 -19.958 23.145 1.00 22.38 175 LEU A N 1
ATOM 1370 C CA . LEU A 1 196 ? 21.461 -20.628 24.134 1.00 21.23 175 LEU A CA 1
ATOM 1371 C C . LEU A 1 196 ? 19.990 -20.594 23.720 1.00 20.91 175 LEU A C 1
ATOM 1372 O O . LEU A 1 196 ? 19.406 -19.492 23.580 1.00 20.76 175 LEU A O 1
ATOM 1377 N N . PRO A 1 197 ? 19.378 -21.781 23.481 1.00 20.31 176 PRO A N 1
ATOM 1378 C CA . PRO A 1 197 ? 17.985 -21.848 23.043 1.00 18.60 176 PRO A CA 1
ATOM 1379 C C . PRO A 1 197 ? 17.046 -21.534 24.211 1.00 20.91 176 PRO A C 1
ATOM 1380 O O . PRO A 1 197 ? 16.728 -22.422 25.013 1.00 20.42 176 PRO A O 1
ATOM 1384 N N . LEU A 1 198 ? 16.657 -20.269 24.342 1.00 19.92 177 LEU A N 1
ATOM 1385 C CA . LEU A 1 198 ? 15.922 -19.824 25.524 1.00 20.35 177 LEU A CA 1
ATOM 1386 C C . LEU A 1 198 ? 14.440 -20.243 25.523 1.00 18.76 177 LEU A C 1
ATOM 1387 O O . LEU A 1 198 ? 13.908 -20.564 26.569 1.00 19.99 177 LEU A O 1
ATOM 1392 N N . ILE A 1 199 ? 13.777 -20.261 24.353 1.00 19.04 178 ILE A N 1
ATOM 1393 C CA . ILE A 1 199 ? 12.412 -20.740 24.295 1.00 20.35 178 ILE A CA 1
ATOM 1394 C C . ILE A 1 199 ? 12.397 -22.206 24.720 1.00 20.68 178 ILE A C 1
ATOM 1395 O O . ILE A 1 199 ? 11.631 -22.602 25.605 1.00 21.89 178 ILE A O 1
ATOM 1400 N N . ALA A 1 200 ? 13.307 -22.985 24.156 1.00 20.65 179 ALA A N 1
ATOM 1401 C CA . ALA A 1 200 ? 13.410 -24.416 24.505 1.00 21.21 179 ALA A CA 1
ATOM 1402 C C . ALA A 1 200 ? 13.750 -24.607 25.988 1.00 21.21 179 ALA A C 1
ATOM 1403 O O . ALA A 1 200 ? 13.122 -25.452 26.690 1.00 21.47 179 ALA A O 1
ATOM 1405 N N . LEU A 1 201 ? 14.697 -23.828 26.487 1.00 19.61 180 LEU A N 1
ATOM 1406 C CA . LEU A 1 201 ? 15.066 -23.908 27.911 1.00 18.81 180 LEU A CA 1
ATOM 1407 C C . LEU A 1 201 ? 13.868 -23.554 28.838 1.00 20.14 180 LEU A C 1
ATOM 1408 O O . LEU A 1 201 ? 13.658 -24.214 29.842 1.00 19.75 180 LEU A O 1
ATOM 1413 N N . CYS A 1 202 ? 13.106 -22.529 28.498 1.00 20.06 181 CYS A N 1
ATOM 1414 C CA . CYS A 1 202 ? 11.894 -22.232 29.254 1.00 20.15 181 CYS A CA 1
ATOM 1415 C C . CYS A 1 202 ? 10.933 -23.413 29.341 1.00 22.01 181 CYS A C 1
ATOM 1416 O O . CYS A 1 202 ? 10.376 -23.686 30.426 1.00 21.24 181 CYS A O 1
ATOM 1419 N N . GLN A 1 203 ? 10.717 -24.100 28.222 1.00 20.84 182 GLN A N 1
ATOM 1420 C CA . GLN A 1 203 ? 9.926 -25.321 28.211 1.00 24.22 182 GLN A CA 1
ATOM 1421 C C . GLN A 1 203 ? 10.526 -26.389 29.158 1.00 22.12 182 GLN A C 1
ATOM 1422 O O . GLN A 1 203 ? 9.813 -27.009 29.909 1.00 24.21 182 GLN A O 1
ATOM 1428 N N . MET A 1 204 ? 11.838 -26.558 29.151 1.00 20.67 183 MET A N 1
ATOM 1429 C CA . MET A 1 204 ? 12.448 -27.561 29.996 1.00 20.64 183 MET A CA 1
ATOM 1430 C C . MET A 1 204 ? 12.286 -27.160 31.434 1.00 21.31 183 MET A C 1
ATOM 1431 O O . MET A 1 204 ? 12.036 -28.015 32.290 1.00 22.89 183 MET A O 1
ATOM 1436 N N . LEU A 1 205 ? 12.464 -25.867 31.726 1.00 21.75 184 LEU A N 1
ATOM 1437 C CA . LEU A 1 205 ? 12.313 -25.390 33.095 1.00 22.15 184 LEU A CA 1
ATOM 1438 C C . LEU A 1 205 ? 10.870 -25.554 33.586 1.00 23.64 184 LEU A C 1
ATOM 1439 O O . LEU A 1 205 ? 10.651 -26.024 34.709 1.00 24.64 184 LEU A O 1
ATOM 1444 N N . ARG A 1 206 ? 9.892 -25.285 32.718 1.00 23.47 185 ARG A N 1
ATOM 1445 C CA . ARG A 1 206 ? 8.478 -25.481 33.100 1.00 26.01 185 ARG A CA 1
ATOM 1446 C C . ARG A 1 206 ? 8.148 -26.940 33.400 1.00 26.71 185 ARG A C 1
ATOM 1447 O O . ARG A 1 206 ? 7.387 -27.234 34.336 1.00 29.58 185 ARG A O 1
ATOM 1455 N N . ARG A 1 207 ? 8.696 -27.849 32.604 1.00 26.99 186 ARG A N 1
ATOM 1456 C CA . ARG A 1 207 ? 8.541 -29.302 32.831 1.00 31.19 186 ARG A CA 1
ATOM 1457 C C . ARG A 1 207 ? 9.108 -29.768 34.191 1.00 32.36 186 ARG A C 1
ATOM 1458 O O . ARG A 1 207 ? 8.712 -30.807 34.707 1.00 33.90 186 ARG A O 1
ATOM 1466 N N . GLU A 1 208 ? 10.050 -29.016 34.739 1.00 28.98 187 GLU A N 1
ATOM 1467 C CA . GLU A 1 208 ? 10.618 -29.329 36.037 1.00 29.41 187 GLU A CA 1
ATOM 1468 C C . GLU A 1 208 ? 10.022 -28.452 37.136 1.00 29.35 187 GLU A C 1
ATOM 1469 O O . GLU A 1 208 ? 10.522 -28.446 38.255 1.00 31.38 187 GLU A O 1
ATOM 1475 N N . GLY A 1 209 ? 8.951 -27.713 36.817 1.00 28.56 188 GLY A N 1
ATOM 1476 C CA . GLY A 1 209 ? 8.256 -26.872 37.811 1.00 31.36 188 GLY A CA 1
ATOM 1477 C C . GLY A 1 209 ? 9.000 -25.597 38.206 1.00 34.11 188 GLY A C 1
ATOM 1478 O O . GLY A 1 209 ? 8.736 -25.017 39.266 1.00 31.95 188 GLY A O 1
ATOM 1479 N N . LYS A 1 210 ? 9.918 -25.150 37.347 1.00 32.05 189 LYS A N 1
ATOM 1480 C CA . LYS A 1 210 ? 10.614 -23.877 37.529 1.00 32.32 189 LYS A CA 1
ATOM 1481 C C . LYS A 1 210 ? 10.362 -22.918 36.342 1.00 30.88 189 LYS A C 1
ATOM 1482 O O . LYS A 1 210 ? 11.293 -22.417 35.728 1.00 33.39 189 LYS A O 1
ATOM 1485 N N . ASN A 1 211 ? 9.104 -22.648 36.071 1.00 34.46 190 ASN A N 1
ATOM 1486 C CA . ASN A 1 211 ? 8.702 -21.590 35.114 1.00 36.32 190 ASN A CA 1
ATOM 1487 C C . ASN A 1 211 ? 9.278 -20.217 35.518 1.00 35.43 190 ASN A C 1
ATOM 1488 O O . ASN A 1 211 ? 9.082 -19.767 36.652 1.00 33.46 190 ASN A O 1
ATOM 1493 N N . PRO A 1 212 ? 10.018 -19.560 34.597 1.00 32.15 191 PRO A N 1
ATOM 1494 C CA . PRO A 1 212 ? 10.606 -18.248 34.911 1.00 32.44 191 PRO A CA 1
ATOM 1495 C C . PRO A 1 212 ? 9.555 -17.189 35.212 1.00 38.48 191 PRO A C 1
ATOM 1496 O O . PRO A 1 212 ? 9.831 -16.238 35.952 1.00 38.63 191 PRO A O 1
ATOM 1500 N N . LEU A 1 213 ? 8.362 -17.355 34.640 1.00 38.96 192 LEU A N 1
ATOM 1501 C CA . LEU A 1 213 ? 7.263 -16.419 34.864 1.00 43.99 192 LEU A CA 1
ATOM 1502 C C . LEU A 1 213 ? 6.749 -16.478 36.274 1.00 49.07 192 LEU A C 1
ATOM 1503 O O . LEU A 1 213 ? 6.284 -15.481 36.803 1.00 52.44 192 LEU A O 1
ATOM 1508 N N . MET A 1 214 ? 6.822 -17.650 36.887 1.00 51.22 193 MET A N 1
ATOM 1509 C CA . MET A 1 214 ? 6.560 -17.757 38.310 1.00 55.47 193 MET A CA 1
ATOM 1510 C C . MET A 1 214 ? 7.853 -17.416 39.059 1.00 51.62 193 MET A C 1
ATOM 1511 O O . MET A 1 214 ? 8.054 -17.832 40.197 1.00 56.02 193 MET A O 1
ATOM 1516 N N . PRO B 1 23 ? 25.749 12.003 0.862 1.00 50.18 2 PRO B N 1
ATOM 1517 C CA . PRO B 1 23 ? 24.742 12.554 1.782 1.00 49.46 2 PRO B CA 1
ATOM 1518 C C . PRO B 1 23 ? 24.829 11.900 3.164 1.00 46.18 2 PRO B C 1
ATOM 1519 O O . PRO B 1 23 ? 25.081 10.688 3.256 1.00 51.31 2 PRO B O 1
ATOM 1523 N N . LYS B 1 24 ? 24.654 12.694 4.226 1.00 42.29 3 LYS B N 1
ATOM 1524 C CA . LYS B 1 24 ? 24.781 12.175 5.595 1.00 38.05 3 LYS B CA 1
ATOM 1525 C C . LYS B 1 24 ? 23.501 11.445 5.957 1.00 33.09 3 LYS B C 1
ATOM 1526 O O . LYS B 1 24 ? 22.465 11.688 5.368 1.00 29.83 3 LYS B O 1
ATOM 1529 N N . LEU B 1 25 ? 23.597 10.529 6.915 1.00 31.66 4 LEU B N 1
ATOM 1530 C CA . LEU B 1 25 ? 22.482 9.662 7.260 1.00 28.67 4 LEU B CA 1
ATOM 1531 C C . LEU B 1 25 ? 21.715 10.236 8.438 1.00 24.40 4 LEU B C 1
ATOM 1532 O O . LEU B 1 25 ? 22.318 10.652 9.413 1.00 25.30 4 LEU B O 1
ATOM 1537 N N . ILE B 1 26 ? 20.378 10.217 8.355 1.00 27.03 5 ILE B N 1
ATOM 1538 C CA . ILE B 1 26 ? 19.505 10.756 9.385 1.00 26.34 5 ILE B CA 1
ATOM 1539 C C . ILE B 1 26 ? 18.459 9.708 9.783 1.00 26.35 5 ILE B C 1
ATOM 1540 O O . ILE B 1 26 ? 17.795 9.142 8.928 1.00 26.47 5 ILE B O 1
ATOM 1545 N N . LEU B 1 27 ? 18.286 9.500 11.086 1.00 26.00 6 LEU B N 1
ATOM 1546 C CA . LEU B 1 27 ? 17.253 8.618 11.587 1.00 25.86 6 LEU B CA 1
ATOM 1547 C C . LEU B 1 27 ? 16.108 9.478 12.140 1.00 26.89 6 LEU B C 1
ATOM 1548 O O . LEU B 1 27 ? 16.290 10.214 13.126 1.00 24.30 6 LEU B O 1
ATOM 1553 N N . ALA B 1 28 ? 14.947 9.391 11.489 1.00 27.51 7 ALA B N 1
ATOM 1554 C CA . ALA B 1 28 ? 13.767 10.188 11.863 1.00 27.58 7 ALA B CA 1
ATOM 1555 C C . ALA B 1 28 ? 13.001 9.539 13.002 1.00 28.35 7 ALA B C 1
ATOM 1556 O O . ALA B 1 28 ? 11.822 9.131 12.848 1.00 32.09 7 ALA B O 1
ATOM 1558 N N . SER B 1 29 ? 13.675 9.413 14.141 1.00 28.23 8 SER B N 1
ATOM 1559 C CA . SER B 1 29 ? 13.121 8.758 15.332 1.00 27.83 8 SER B CA 1
ATOM 1560 C C . SER B 1 29 ? 13.968 9.186 16.529 1.00 32.25 8 SER B C 1
ATOM 1561 O O . SER B 1 29 ? 15.169 9.360 16.400 1.00 31.96 8 SER B O 1
ATOM 1564 N N . THR B 1 30 ? 13.339 9.297 17.693 1.00 35.24 9 THR B N 1
ATOM 1565 C CA . THR B 1 30 ? 14.059 9.461 18.931 1.00 38.19 9 THR B CA 1
ATOM 1566 C C . THR B 1 30 ? 14.005 8.177 19.784 1.00 39.95 9 THR B C 1
ATOM 1567 O O . THR B 1 30 ? 14.392 8.192 20.953 1.00 39.40 9 THR B O 1
ATOM 1571 N N . SER B 1 31 ? 13.506 7.082 19.208 1.00 37.30 10 SER B N 1
ATOM 1572 C CA . SER B 1 31 ? 13.518 5.794 19.891 1.00 36.49 10 SER B CA 1
ATOM 1573 C C . SER B 1 31 ? 14.970 5.381 20.179 1.00 38.11 10 SER B C 1
ATOM 1574 O O . SER B 1 31 ? 15.769 5.265 19.258 1.00 36.11 10 SER B O 1
ATOM 1577 N N . PRO B 1 32 ? 15.304 5.130 21.460 1.00 35.13 11 PRO B N 1
ATOM 1578 C CA . PRO B 1 32 ? 16.626 4.592 21.745 1.00 38.28 11 PRO B CA 1
ATOM 1579 C C . PRO B 1 32 ? 16.801 3.152 21.231 1.00 34.86 11 PRO B C 1
ATOM 1580 O O . PRO B 1 32 ? 17.925 2.727 21.014 1.00 34.45 11 PRO B O 1
ATOM 1584 N N . TRP B 1 33 ? 15.696 2.423 21.036 1.00 35.11 12 TRP B N 1
ATOM 1585 C CA . TRP B 1 33 ? 15.748 1.094 20.391 1.00 36.86 12 TRP B CA 1
ATOM 1586 C C . TRP B 1 33 ? 16.178 1.200 18.935 1.00 32.97 12 TRP B C 1
ATOM 1587 O O . TRP B 1 33 ? 17.069 0.449 18.481 1.00 29.60 12 TRP B O 1
ATOM 1598 N N . ARG B 1 34 ? 15.523 2.095 18.185 1.00 30.13 13 ARG B N 1
ATOM 1599 C CA . ARG B 1 34 ? 15.850 2.261 16.759 1.00 28.84 13 ARG B CA 1
ATOM 1600 C C . ARG B 1 34 ? 17.250 2.805 16.615 1.00 27.43 13 ARG B C 1
ATOM 1601 O O . ARG B 1 34 ? 18.000 2.376 15.753 1.00 23.82 13 ARG B O 1
ATOM 1609 N N . ARG B 1 35 ? 17.644 3.709 17.513 1.00 28.55 14 ARG B N 1
ATOM 1610 C CA . ARG B 1 35 ? 19.008 4.278 17.469 1.00 26.45 14 ARG B CA 1
ATOM 1611 C C . ARG B 1 35 ? 20.084 3.181 17.637 1.00 23.65 14 ARG B C 1
ATOM 1612 O O . ARG B 1 35 ? 20.990 3.080 16.829 1.00 23.80 14 ARG B O 1
ATOM 1620 N N . ALA B 1 36 ? 19.943 2.357 18.673 1.00 25.56 15 ALA B N 1
ATOM 1621 C CA . ALA B 1 36 ? 20.840 1.232 18.944 1.00 25.91 15 ALA B CA 1
ATOM 1622 C C . ALA B 1 36 ? 20.950 0.239 17.782 1.00 25.33 15 ALA B C 1
ATOM 1623 O O . ALA B 1 36 ? 22.048 -0.164 17.398 1.00 25.35 15 ALA B O 1
ATOM 1625 N N . LEU B 1 37 ? 19.808 -0.123 17.207 1.00 26.82 16 LEU B N 1
ATOM 1626 C CA . LEU B 1 37 ? 19.780 -0.997 16.019 1.00 24.34 16 LEU B CA 1
ATOM 1627 C C . LEU B 1 37 ? 20.561 -0.443 14.864 1.00 22.51 16 LEU B C 1
ATOM 1628 O O . LEU B 1 37 ? 21.366 -1.163 14.231 1.00 22.50 16 LEU B O 1
ATOM 1633 N N . LEU B 1 38 ? 20.341 0.824 14.560 1.00 22.78 17 LEU B N 1
ATOM 1634 C CA . LEU B 1 38 ? 20.984 1.451 13.426 1.00 22.71 17 LEU B CA 1
ATOM 1635 C C . LEU B 1 38 ? 22.499 1.556 13.597 1.00 23.28 17 LEU B C 1
ATOM 1636 O O . LEU B 1 38 ? 23.272 1.440 12.607 1.00 22.07 17 LEU B O 1
ATOM 1641 N N . GLU B 1 39 ? 22.928 1.701 14.851 1.00 25.18 18 GLU B N 1
ATOM 1642 C CA . GLU B 1 39 ? 24.341 1.676 15.185 1.00 25.36 18 GLU B CA 1
ATOM 1643 C C . GLU B 1 39 ? 25.054 0.398 14.762 1.00 24.83 18 GLU B C 1
ATOM 1644 O O . GLU B 1 39 ? 26.226 0.428 14.509 1.00 24.86 18 GLU B O 1
ATOM 1650 N N . LYS B 1 40 ? 24.333 -0.709 14.645 1.00 25.28 19 LYS B N 1
ATOM 1651 C CA . LYS B 1 40 ? 24.928 -1.969 14.132 1.00 24.66 19 LYS B CA 1
ATOM 1652 C C . LYS B 1 40 ? 25.532 -1.836 12.734 1.00 22.38 19 LYS B C 1
ATOM 1653 O O . LYS B 1 40 ? 26.397 -2.600 12.377 1.00 24.45 19 LYS B O 1
ATOM 1659 N N . LEU B 1 41 ? 25.036 -0.904 11.930 1.00 21.58 20 LEU B N 1
ATOM 1660 C CA . LEU B 1 41 ? 25.496 -0.757 10.564 1.00 22.62 20 LEU B CA 1
ATOM 1661 C C . LEU B 1 41 ? 26.785 0.074 10.459 1.00 24.85 20 LEU B C 1
ATOM 1662 O O . LEU B 1 41 ? 27.370 0.176 9.377 1.00 24.64 20 LEU B O 1
ATOM 1667 N N . GLN B 1 42 ? 27.187 0.695 11.569 1.00 27.74 21 GLN B N 1
ATOM 1668 C CA . GLN B 1 42 ? 28.469 1.474 11.630 1.00 31.40 21 GLN B CA 1
ATOM 1669 C C . GLN B 1 42 ? 28.566 2.630 10.652 1.00 29.96 21 GLN B C 1
ATOM 1670 O O . GLN B 1 42 ? 29.651 2.991 10.238 1.00 33.56 21 GLN B O 1
ATOM 1676 N N . ILE B 1 43 ? 27.431 3.208 10.264 1.00 32.74 22 ILE B N 1
ATOM 1677 C CA . ILE B 1 43 ? 27.420 4.453 9.496 1.00 32.18 22 ILE B CA 1
ATOM 1678 C C . ILE B 1 43 ? 27.041 5.570 10.473 1.00 32.59 22 ILE B C 1
ATOM 1679 O O . ILE B 1 43 ? 26.109 5.416 11.275 1.00 30.57 22 ILE B O 1
ATOM 1684 N N . SER B 1 44 ? 27.813 6.661 10.457 1.00 32.37 23 SER B N 1
ATOM 1685 C CA . SER B 1 44 ? 27.480 7.846 11.259 1.00 32.28 23 SER B CA 1
ATOM 1686 C C . SER B 1 44 ? 26.120 8.372 10.890 1.00 29.19 23 SER B C 1
ATOM 1687 O O . SER B 1 44 ? 25.776 8.472 9.713 1.00 29.71 23 SER B O 1
ATOM 1690 N N . PHE B 1 45 ? 25.342 8.715 11.902 1.00 30.12 24 PHE B N 1
ATOM 1691 C CA . PHE B 1 45 ? 24.060 9.296 11.675 1.00 27.99 24 PHE B CA 1
ATOM 1692 C C . PHE B 1 45 ? 23.683 10.257 12.789 1.00 27.26 24 PHE B C 1
ATOM 1693 O O . PHE B 1 45 ? 24.277 10.240 13.882 1.00 29.24 24 PHE B O 1
ATOM 1701 N N . GLU B 1 46 ? 22.643 11.039 12.510 1.00 27.38 25 GLU B N 1
ATOM 1702 C CA . GLU B 1 46 ? 22.038 11.944 13.462 1.00 27.30 25 GLU B CA 1
ATOM 1703 C C . GLU B 1 46 ? 20.559 11.610 13.613 1.00 28.20 25 GLU B C 1
ATOM 1704 O O . GLU B 1 46 ? 19.858 11.370 12.608 1.00 28.29 25 GLU B O 1
ATOM 1710 N N . CYS B 1 47 ? 20.080 11.586 14.854 1.00 27.62 26 CYS B N 1
ATOM 1711 C CA . CYS B 1 47 ? 18.649 11.351 15.131 1.00 30.04 26 CYS B CA 1
ATOM 1712 C C . CYS B 1 47 ? 17.894 12.671 15.125 1.00 33.25 26 CYS B C 1
ATOM 1713 O O . CYS B 1 47 ? 18.381 13.670 15.656 1.00 31.11 26 CYS B O 1
ATOM 1716 N N . ALA B 1 48 ? 16.721 12.682 14.517 1.00 33.70 27 ALA B N 1
ATOM 1717 C CA . ALA B 1 48 ? 15.838 13.822 14.618 1.00 35.58 27 ALA B CA 1
ATOM 1718 C C . ALA B 1 48 ? 14.396 13.377 14.782 1.00 35.33 27 ALA B C 1
ATOM 1719 O O . ALA B 1 48 ? 13.973 12.390 14.191 1.00 33.71 27 ALA B O 1
ATOM 1721 N N . ALA B 1 49 ? 13.650 14.126 15.595 1.00 31.83 28 ALA B N 1
ATOM 1722 C CA . ALA B 1 49 ? 12.239 13.856 15.858 1.00 33.48 28 ALA B CA 1
ATOM 1723 C C . ALA B 1 49 ? 11.361 14.336 14.713 1.00 34.37 28 ALA B C 1
ATOM 1724 O O . ALA B 1 49 ? 11.314 15.525 14.429 1.00 33.41 28 ALA B O 1
ATOM 1726 N N . PRO B 1 50 ? 10.650 13.410 14.048 1.00 34.70 29 PRO B N 1
ATOM 1727 C CA . PRO B 1 50 ? 9.731 13.814 13.000 1.00 37.75 29 PRO B CA 1
ATOM 1728 C C . PRO B 1 50 ? 8.440 14.329 13.591 1.00 37.50 29 PRO B C 1
ATOM 1729 O O . PRO B 1 50 ? 8.069 13.937 14.685 1.00 34.33 29 PRO B O 1
ATOM 1733 N N . GLU B 1 51 ? 7.730 15.149 12.845 1.00 41.63 30 GLU B N 1
ATOM 1734 C CA . GLU B 1 51 ? 6.508 15.770 13.355 1.00 48.92 30 GLU B CA 1
ATOM 1735 C C . GLU B 1 51 ? 5.292 15.151 12.664 1.00 48.77 30 GLU B C 1
ATOM 1736 O O . GLU B 1 51 ? 4.777 15.707 11.690 1.00 51.79 30 GLU B O 1
ATOM 1738 N N . VAL B 1 52 ? 4.856 13.984 13.144 1.00 45.78 31 VAL B N 1
ATOM 1739 C CA . VAL B 1 52 ? 3.845 13.211 12.418 1.00 43.83 31 VAL B CA 1
ATOM 1740 C C . VAL B 1 52 ? 2.728 12.714 13.321 1.00 40.48 31 VAL B C 1
ATOM 1741 O O . VAL B 1 52 ? 2.970 12.174 14.392 1.00 40.20 31 VAL B O 1
ATOM 1745 N N . ASP B 1 53 ? 1.505 12.876 12.844 1.00 39.80 32 ASP B N 1
ATOM 1746 C CA . ASP B 1 53 ? 0.331 12.314 13.498 1.00 38.81 32 ASP B CA 1
ATOM 1747 C C . ASP B 1 53 ? 0.180 10.843 13.097 1.00 35.49 32 ASP B C 1
ATOM 1748 O O . ASP B 1 53 ? -0.037 10.532 11.922 1.00 37.32 32 ASP B O 1
ATOM 1753 N N . GLU B 1 54 ? 0.266 9.949 14.079 1.00 34.42 33 GLU B N 1
ATOM 1754 C CA . GLU B 1 54 ? 0.274 8.503 13.814 1.00 35.59 33 GLU B CA 1
ATOM 1755 C C . GLU B 1 54 ? -1.118 7.850 13.925 1.00 34.58 33 GLU B C 1
ATOM 1756 O O . GLU B 1 54 ? -1.250 6.638 13.822 1.00 30.38 33 GLU B O 1
ATOM 1762 N N . THR B 1 55 ? -2.156 8.663 14.083 1.00 35.83 34 THR B N 1
ATOM 1763 C CA . THR B 1 55 ? -3.513 8.136 14.245 1.00 39.74 34 THR B CA 1
ATOM 1764 C C . THR B 1 55 ? -3.968 7.349 13.025 1.00 36.22 34 THR B C 1
ATOM 1765 O O . THR B 1 55 ? -4.041 7.896 11.922 1.00 37.38 34 THR B O 1
ATOM 1769 N N . PRO B 1 56 ? -4.294 6.061 13.219 1.00 37.16 35 PRO B N 1
ATOM 1770 C CA . PRO B 1 56 ? -4.797 5.272 12.109 1.00 38.79 35 PRO B CA 1
ATOM 1771 C C . PRO B 1 56 ? -6.062 5.875 11.531 1.00 40.65 35 PRO B C 1
ATOM 1772 O O . PRO B 1 56 ? -6.900 6.365 12.278 1.00 39.31 35 PRO B O 1
ATOM 1776 N N . ARG B 1 57 ? -6.180 5.843 10.214 1.00 41.53 36 ARG B N 1
ATOM 1777 C CA . ARG B 1 57 ? -7.421 6.196 9.533 1.00 44.27 36 ARG B CA 1
ATOM 1778 C C . ARG B 1 57 ? -8.345 4.987 9.485 1.00 47.83 36 ARG B C 1
ATOM 1779 O O . ARG B 1 57 ? -7.884 3.847 9.360 1.00 43.01 36 ARG B O 1
ATOM 1787 N N . SER B 1 58 ? -9.654 5.242 9.507 1.00 47.19 37 SER B N 1
ATOM 1788 C CA . SER B 1 58 ? -10.639 4.168 9.640 1.00 47.10 37 SER B CA 1
ATOM 1789 C C . SER B 1 58 ? -10.502 3.060 8.573 1.00 46.61 37 SER B C 1
ATOM 1790 O O . SER B 1 58 ? -10.599 1.878 8.895 1.00 42.55 37 SER B O 1
ATOM 1793 N N . ASP B 1 59 ? -10.221 3.430 7.327 1.00 48.43 38 ASP B N 1
ATOM 1794 C CA . ASP B 1 59 ? -10.114 2.423 6.238 1.00 49.31 38 ASP B CA 1
ATOM 1795 C C . ASP B 1 59 ? -8.827 1.565 6.288 1.00 45.38 38 ASP B C 1
ATOM 1796 O O . ASP B 1 59 ? -8.652 0.645 5.480 1.00 41.94 38 ASP B O 1
ATOM 1798 N N . GLU B 1 60 ? -7.912 1.889 7.198 1.00 39.22 39 GLU B N 1
ATOM 1799 C CA . GLU B 1 60 ? -6.507 1.624 6.945 1.00 34.14 39 GLU B CA 1
ATOM 1800 C C . GLU B 1 60 ? -6.067 0.238 7.399 1.00 30.71 39 GLU B C 1
ATOM 1801 O O . GLU B 1 60 ? -6.284 -0.131 8.537 1.00 33.47 39 GLU B O 1
ATOM 1807 N N . SER B 1 61 ? -5.432 -0.514 6.509 1.00 31.63 40 SER B N 1
ATOM 1808 C CA . SER B 1 61 ? -4.841 -1.796 6.900 1.00 30.78 40 SER B CA 1
ATOM 1809 C C . SER B 1 61 ? -3.554 -1.538 7.721 1.00 30.07 40 SER B C 1
ATOM 1810 O O . SER B 1 61 ? -2.950 -0.507 7.578 1.00 26.93 40 SER B O 1
ATOM 1813 N N . PRO B 1 62 ? -3.151 -2.504 8.563 1.00 28.28 41 PRO B N 1
ATOM 1814 C CA . PRO B 1 62 ? -1.856 -2.400 9.271 1.00 28.98 41 PRO B CA 1
ATOM 1815 C C . PRO B 1 62 ? -0.717 -2.144 8.298 1.00 26.56 41 PRO B C 1
ATOM 1816 O O . PRO B 1 62 ? 0.134 -1.289 8.547 1.00 23.94 41 PRO B O 1
ATOM 1820 N N . ARG B 1 63 ? -0.711 -2.859 7.175 1.00 25.81 42 ARG B N 1
ATOM 1821 C CA . ARG B 1 63 ? 0.353 -2.675 6.210 1.00 26.58 42 ARG B CA 1
ATOM 1822 C C . ARG B 1 63 ? 0.361 -1.264 5.603 1.00 28.83 42 ARG B C 1
ATOM 1823 O O . ARG B 1 63 ? 1.423 -0.647 5.498 1.00 27.81 42 ARG B O 1
ATOM 1831 N N . GLN B 1 64 ? -0.824 -0.761 5.216 1.00 29.91 43 GLN B N 1
ATOM 1832 C CA . GLN B 1 64 ? -0.974 0.606 4.667 1.00 31.47 43 GLN B CA 1
ATOM 1833 C C . GLN B 1 64 ? -0.476 1.652 5.657 1.00 28.95 43 GLN B C 1
ATOM 1834 O O . GLN B 1 64 ? 0.317 2.551 5.294 1.00 27.29 43 GLN B O 1
ATOM 1840 N N . LEU B 1 65 ? -0.893 1.500 6.909 1.00 27.18 44 LEU B N 1
ATOM 1841 C CA . LEU B 1 65 ? -0.565 2.443 7.957 1.00 27.81 44 LEU B CA 1
ATOM 1842 C C . LEU B 1 65 ? 0.952 2.600 8.149 1.00 26.45 44 LEU B C 1
ATOM 1843 O O . LEU B 1 65 ? 1.459 3.715 8.141 1.00 25.21 44 LEU B O 1
ATOM 1848 N N . VAL B 1 66 ? 1.670 1.487 8.319 1.00 25.91 45 VAL B N 1
ATOM 1849 C CA . VAL B 1 66 ? 3.106 1.572 8.662 1.00 24.06 45 VAL B CA 1
ATOM 1850 C C . VAL B 1 66 ? 3.942 2.014 7.445 1.00 24.92 45 VAL B C 1
ATOM 1851 O O . VAL B 1 66 ? 4.893 2.767 7.592 1.00 25.85 45 VAL B O 1
ATOM 1855 N N . LEU B 1 67 ? 3.512 1.642 6.244 1.00 23.90 46 LEU B N 1
ATOM 1856 C CA . LEU B 1 67 ? 4.127 2.171 5.042 1.00 26.02 46 LEU B CA 1
ATOM 1857 C C . LEU B 1 67 ? 3.981 3.692 4.952 1.00 24.59 46 LEU B C 1
ATOM 1858 O O . LEU B 1 67 ? 4.944 4.416 4.661 1.00 24.96 46 LEU B O 1
ATOM 1863 N N . ARG B 1 68 ? 2.765 4.164 5.188 1.00 25.80 47 ARG B N 1
ATOM 1864 C CA . ARG B 1 68 ? 2.460 5.579 5.088 1.00 27.51 47 ARG B CA 1
ATOM 1865 C C . ARG B 1 68 ? 3.236 6.354 6.144 1.00 25.13 47 ARG B C 1
ATOM 1866 O O . ARG B 1 68 ? 3.849 7.375 5.856 1.00 24.68 47 ARG B O 1
ATOM 1874 N N . LEU B 1 69 ? 3.216 5.857 7.377 1.00 24.86 48 LEU B N 1
ATOM 1875 C CA . LEU B 1 69 ? 3.849 6.573 8.470 1.00 26.15 48 LEU B CA 1
ATOM 1876 C C . LEU B 1 69 ? 5.368 6.560 8.329 1.00 25.30 48 LEU B C 1
ATOM 1877 O O . LEU B 1 69 ? 6.039 7.557 8.626 1.00 26.24 48 LEU B O 1
ATOM 1882 N N . ALA B 1 70 ? 5.915 5.445 7.863 1.00 24.32 49 ALA B N 1
ATOM 1883 C CA . ALA B 1 70 ? 7.372 5.354 7.637 1.00 23.25 49 ALA B CA 1
ATOM 1884 C C . ALA B 1 70 ? 7.819 6.450 6.689 1.00 23.79 49 ALA B C 1
ATOM 1885 O O . ALA B 1 70 ? 8.719 7.249 6.990 1.00 25.83 49 ALA B O 1
ATOM 1887 N N . GLN B 1 71 ? 7.139 6.552 5.576 1.00 26.18 50 GLN B N 1
ATOM 1888 C CA . GLN B 1 71 ? 7.552 7.501 4.570 1.00 29.36 50 GLN B CA 1
ATOM 1889 C C . GLN B 1 71 ? 7.214 8.958 4.953 1.00 28.62 50 GLN B C 1
ATOM 1890 O O . GLN B 1 71 ? 7.986 9.854 4.656 1.00 28.51 50 GLN B O 1
ATOM 1896 N N . GLU B 1 72 ? 6.128 9.180 5.677 1.00 28.84 51 GLU B N 1
ATOM 1897 C CA . GLU B 1 72 ? 5.818 10.536 6.160 1.00 30.81 51 GLU B CA 1
ATOM 1898 C C . GLU B 1 72 ? 6.860 10.999 7.139 1.00 31.68 51 GLU B C 1
ATOM 1899 O O . GLU B 1 72 ? 7.276 12.124 7.073 1.00 28.98 51 GLU B O 1
ATOM 1905 N N . LYS B 1 73 ? 7.300 10.109 8.045 1.00 28.55 52 LYS B N 1
ATOM 1906 C CA . LYS B 1 73 ? 8.349 10.465 9.018 1.00 28.68 52 LYS B CA 1
ATOM 1907 C C . LYS B 1 73 ? 9.634 10.901 8.341 1.00 30.62 52 LYS B C 1
ATOM 1908 O O . LYS B 1 73 ? 10.256 11.877 8.761 1.00 35.35 52 LYS B O 1
ATOM 1914 N N . ALA B 1 74 ? 10.044 10.158 7.314 1.00 32.35 53 ALA B N 1
ATOM 1915 C CA . ALA B 1 74 ? 11.248 10.484 6.546 1.00 31.72 53 ALA B CA 1
ATOM 1916 C C . ALA B 1 74 ? 11.049 11.785 5.772 1.00 34.15 53 ALA B C 1
ATOM 1917 O O . ALA B 1 74 ? 11.915 12.666 5.778 1.00 35.80 53 ALA B O 1
ATOM 1919 N N . GLN B 1 75 ? 9.929 11.890 5.093 1.00 33.56 54 GLN B N 1
ATOM 1920 C CA . GLN B 1 75 ? 9.685 13.044 4.222 1.00 38.41 54 GLN B CA 1
ATOM 1921 C C . GLN B 1 75 ? 9.492 14.328 5.033 1.00 38.42 54 GLN B C 1
ATOM 1922 O O . GLN B 1 75 ? 9.962 15.403 4.630 1.00 40.16 54 GLN B O 1
ATOM 1928 N N . SER B 1 76 ? 8.953 14.194 6.240 1.00 39.17 55 SER B N 1
ATOM 1929 C CA . SER B 1 76 ? 8.698 15.353 7.086 1.00 40.90 55 SER B CA 1
ATOM 1930 C C . SER B 1 76 ? 9.987 16.126 7.480 1.00 41.37 55 SER B C 1
ATOM 1931 O O . SER B 1 76 ? 9.914 17.283 7.873 1.00 38.25 55 SER B O 1
ATOM 1934 N N . LEU B 1 77 ? 11.143 15.472 7.385 1.00 37.13 56 LEU B N 1
ATOM 1935 C CA . LEU B 1 77 ? 12.420 16.068 7.802 1.00 38.47 56 LEU B CA 1
ATOM 1936 C C . LEU B 1 77 ? 13.228 16.611 6.621 1.00 37.76 56 LEU B C 1
ATOM 1937 O O . LEU B 1 77 ? 14.373 17.047 6.792 1.00 40.03 56 LEU B O 1
ATOM 1942 N N . ALA B 1 78 ? 12.641 16.589 5.433 1.00 36.02 57 ALA B N 1
ATOM 1943 C CA . ALA B 1 78 ? 13.378 16.877 4.218 1.00 39.93 57 ALA B CA 1
ATOM 1944 C C . ALA B 1 78 ? 13.839 18.346 4.161 1.00 43.51 57 ALA B C 1
ATOM 1945 O O . ALA B 1 78 ? 14.907 18.647 3.629 1.00 38.59 57 ALA B O 1
ATOM 1947 N N . SER B 1 79 ? 13.032 19.243 4.720 1.00 47.32 58 SER B N 1
ATOM 1948 C CA . SER B 1 79 ? 13.389 20.651 4.774 1.00 50.22 58 SER B CA 1
ATOM 1949 C C . SER B 1 79 ? 14.544 20.888 5.745 1.00 50.69 58 SER B C 1
ATOM 1950 O O . SER B 1 79 ? 15.514 21.557 5.400 1.00 50.47 58 SER B O 1
ATOM 1953 N N . ARG B 1 80 ? 14.442 20.322 6.949 1.00 47.15 59 ARG B N 1
ATOM 1954 C CA . ARG B 1 80 ? 15.477 20.501 7.973 1.00 46.65 59 ARG B CA 1
ATOM 1955 C C . ARG B 1 80 ? 16.779 19.828 7.568 1.00 45.40 59 ARG B C 1
ATOM 1956 O O . ARG B 1 80 ? 17.854 20.243 7.994 1.00 40.44 59 ARG B O 1
ATOM 1964 N N . TYR B 1 81 ? 16.676 18.783 6.746 1.00 45.50 60 TYR B N 1
ATOM 19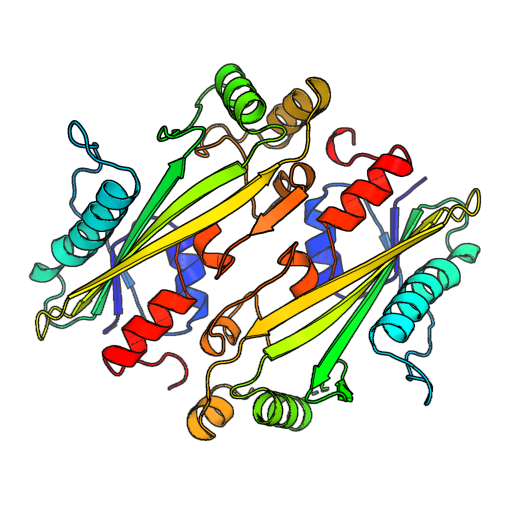65 C CA . TYR B 1 81 ? 17.845 18.005 6.314 1.00 41.73 60 TYR B CA 1
ATOM 1966 C C . TYR B 1 81 ? 17.741 17.723 4.817 1.00 43.27 60 TYR B C 1
ATOM 1967 O O . TYR B 1 81 ? 17.358 16.610 4.412 1.00 40.15 60 TYR B O 1
ATOM 1976 N N . PRO B 1 82 ? 18.096 18.731 3.980 1.00 42.27 61 PRO B N 1
ATOM 1977 C CA . PRO B 1 82 ? 17.749 18.799 2.561 1.00 40.12 61 PRO B CA 1
ATOM 1978 C C . PRO B 1 82 ? 18.746 18.152 1.591 1.00 42.45 61 PRO B C 1
ATOM 1979 O O . PRO B 1 82 ? 18.499 18.138 0.374 1.00 40.96 61 PRO B O 1
ATOM 1983 N N . ASP B 1 83 ? 19.867 17.659 2.106 1.00 41.61 62 ASP B N 1
ATOM 1984 C CA . ASP B 1 83 ? 20.831 16.924 1.279 1.00 47.35 62 ASP B CA 1
ATOM 1985 C C . ASP B 1 83 ? 21.251 15.628 1.977 1.00 46.82 62 ASP B C 1
ATOM 1986 O O . ASP B 1 83 ? 22.438 15.382 2.214 1.00 46.88 62 ASP B O 1
ATOM 1991 N N . HIS B 1 84 ? 20.259 14.802 2.308 1.00 45.94 63 HIS B N 1
ATOM 1992 C CA . HIS B 1 84 ? 20.467 13.692 3.224 1.00 40.76 63 HIS B CA 1
ATOM 1993 C C . HIS B 1 84 ? 19.732 12.422 2.775 1.00 33.87 63 HIS B C 1
ATOM 1994 O O . HIS B 1 84 ? 18.786 12.460 1.971 1.00 35.64 63 HIS B O 1
ATOM 2001 N N . LEU B 1 85 ? 20.195 11.302 3.310 1.00 33.10 64 LEU B N 1
ATOM 2002 C CA . LEU B 1 85 ? 19.445 10.080 3.330 1.00 30.86 64 LEU B CA 1
ATOM 2003 C C . LEU B 1 85 ? 18.736 9.968 4.668 1.00 28.72 64 LEU B C 1
ATOM 2004 O O . LEU B 1 85 ? 19.382 9.913 5.737 1.00 30.80 64 LEU B O 1
ATOM 2009 N N . ILE B 1 86 ? 17.408 9.913 4.615 1.00 27.12 65 ILE B N 1
ATOM 2010 C CA . ILE B 1 86 ? 16.609 9.968 5.798 1.00 25.43 65 ILE B CA 1
ATOM 2011 C C . ILE B 1 86 ? 15.808 8.670 5.957 1.00 25.05 65 ILE B C 1
ATOM 2012 O O . ILE B 1 86 ? 15.045 8.272 5.062 1.00 23.19 65 ILE B O 1
ATOM 2017 N N . ILE B 1 87 ? 15.985 8.043 7.110 1.00 25.67 66 ILE B N 1
ATOM 2018 C CA . ILE B 1 87 ? 15.301 6.827 7.441 1.00 23.87 66 ILE B CA 1
ATOM 2019 C C . ILE B 1 87 ? 14.032 7.107 8.247 1.00 23.42 66 ILE B C 1
ATOM 2020 O O . ILE B 1 87 ? 14.084 7.751 9.308 1.00 25.50 66 ILE B O 1
ATOM 2025 N N . GLY B 1 88 ? 12.917 6.566 7.781 1.00 20.88 67 GLY B N 1
ATOM 2026 C CA . GLY B 1 88 ? 11.689 6.531 8.564 1.00 20.54 67 GLY B CA 1
ATOM 2027 C C . GLY B 1 88 ? 11.210 5.110 8.780 1.00 21.61 67 GLY B C 1
ATOM 2028 O O . GLY B 1 88 ? 11.413 4.231 7.916 1.00 22.23 67 GLY B O 1
ATOM 2029 N N . SER B 1 89 ? 10.623 4.860 9.942 1.00 21.76 68 SER B N 1
ATOM 2030 C CA . SER B 1 89 ? 10.104 3.546 10.276 1.00 2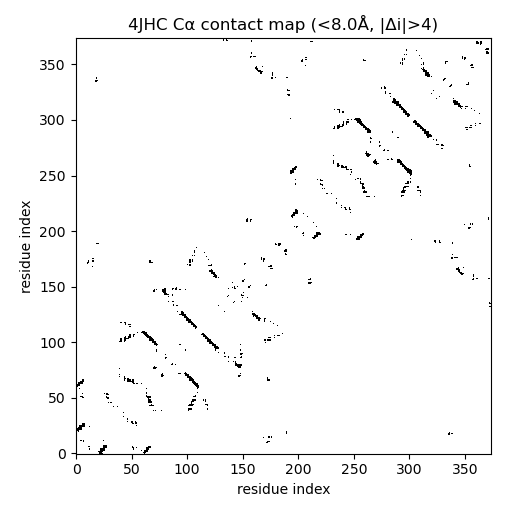3.02 68 SER B CA 1
ATOM 2031 C C . SER B 1 89 ? 8.886 3.625 11.201 1.00 23.19 68 SER B C 1
ATOM 2032 O O . SER B 1 89 ? 8.706 4.598 11.951 1.00 24.24 68 SER B O 1
ATOM 2035 N N . ASP B 1 90 ? 8.022 2.631 11.117 1.00 21.77 69 ASP B N 1
ATOM 2036 C CA . ASP B 1 90 ? 6.846 2.580 11.978 1.00 20.95 69 ASP B CA 1
ATOM 2037 C C . ASP B 1 90 ? 6.423 1.160 12.181 1.00 19.87 69 ASP B C 1
ATOM 2038 O O . ASP B 1 90 ? 6.530 0.362 11.288 1.00 19.28 69 ASP B O 1
ATOM 2043 N N . GLN B 1 91 ? 5.948 0.844 13.382 1.00 19.37 70 GLN B N 1
ATOM 2044 C CA . GLN B 1 91 ? 5.598 -0.511 13.701 1.00 21.04 70 GLN B CA 1
ATOM 2045 C C . GLN B 1 91 ? 4.274 -0.574 14.476 1.00 21.09 70 GLN B C 1
ATOM 2046 O O . GLN B 1 91 ? 4.026 0.250 15.351 1.00 22.94 70 GLN B O 1
ATOM 2052 N N . VAL B 1 92 ? 3.446 -1.528 14.125 1.00 21.03 71 VAL B N 1
ATOM 2053 C CA . VAL B 1 92 ? 2.216 -1.844 14.889 1.00 22.41 71 VAL B CA 1
ATOM 2054 C C . VAL B 1 92 ? 2.101 -3.344 15.028 1.00 25.04 71 VAL B C 1
ATOM 2055 O O . VAL B 1 92 ? 2.717 -4.088 14.274 1.00 21.88 71 VAL B O 1
ATOM 2059 N N . CYS B 1 93 ? 1.325 -3.823 16.003 1.00 27.05 72 CYS B N 1
ATOM 2060 C CA . CYS B 1 93 ? 0.827 -5.200 15.869 1.00 32.59 72 CYS B CA 1
ATOM 2061 C C . CYS B 1 93 ? -0.686 -5.283 15.762 1.00 33.49 72 CYS B C 1
ATOM 2062 O O . CYS B 1 93 ? -1.407 -4.291 15.951 1.00 37.68 72 CYS B O 1
ATOM 2065 N N . VAL B 1 94 ? -1.145 -6.468 15.418 1.00 31.56 73 VAL B N 1
ATOM 2066 C CA . VAL B 1 94 ? -2.543 -6.737 15.209 1.00 35.98 73 VAL B CA 1
ATOM 2067 C C . VAL B 1 94 ? -2.922 -7.780 16.225 1.00 33.65 73 VAL B C 1
ATOM 2068 O O . VAL B 1 94 ? -2.313 -8.840 16.282 1.00 36.92 73 VAL B O 1
ATOM 2072 N N . LEU B 1 95 ? -3.838 -7.432 17.103 1.00 37.19 74 LEU B N 1
ATOM 2073 C CA . LEU B 1 95 ? -4.372 -8.402 18.042 1.00 42.64 74 LEU B CA 1
ATOM 2074 C C . LEU B 1 95 ? -5.795 -8.727 17.632 1.00 45.14 74 LEU B C 1
ATOM 2075 O O . LEU B 1 95 ? -6.696 -7.906 17.802 1.00 54.02 74 LEU B O 1
ATOM 2080 N N . ASP B 1 96 ? -5.963 -9.913 17.031 1.00 49.94 75 ASP B N 1
ATOM 2081 C CA . ASP B 1 96 ? -7.262 -10.367 16.481 1.00 51.02 75 ASP B CA 1
ATOM 2082 C C . ASP B 1 96 ? -7.821 -9.337 15.491 1.00 52.52 75 ASP B C 1
ATOM 2083 O O . ASP B 1 96 ? -8.891 -8.758 15.700 1.00 54.99 75 ASP B O 1
ATOM 2088 N N . GLY B 1 97 ? -7.050 -9.085 14.435 1.00 54.01 76 GLY B N 1
ATOM 2089 C CA . GLY B 1 97 ? -7.437 -8.124 13.394 1.00 55.11 76 GLY B CA 1
ATOM 2090 C C . GLY B 1 97 ? -7.298 -6.638 13.751 1.00 52.39 76 GLY B C 1
ATOM 2091 O O . GLY B 1 97 ? -7.402 -5.776 12.869 1.00 46.32 76 GLY B O 1
ATOM 2092 N N . GLU B 1 98 ? -7.025 -6.330 15.021 1.00 49.54 77 GLU B N 1
ATOM 2093 C CA . GLU B 1 98 ? -7.083 -4.942 15.502 1.00 45.61 77 GLU B CA 1
ATOM 2094 C C . GLU B 1 98 ? -5.702 -4.293 15.716 1.00 41.28 77 GLU B C 1
ATOM 2095 O O . GLU B 1 98 ? -4.853 -4.803 16.452 1.00 32.35 77 GLU B O 1
ATOM 2101 N N . ILE B 1 99 ? -5.525 -3.140 15.096 1.00 38.92 78 ILE B N 1
ATOM 2102 C CA . ILE B 1 99 ? -4.257 -2.453 15.089 1.00 39.92 78 ILE B CA 1
ATOM 2103 C C . ILE B 1 99 ? -3.954 -1.977 16.492 1.00 44.11 78 ILE B C 1
ATOM 2104 O O . ILE B 1 99 ? -4.847 -1.496 17.212 1.00 46.28 78 ILE B O 1
ATOM 2109 N N . THR B 1 100 ? -2.710 -2.166 16.909 1.00 44.09 79 THR B N 1
ATOM 2110 C CA . THR B 1 100 ? -2.279 -1.770 18.245 1.00 43.53 79 THR B CA 1
ATOM 2111 C C . THR B 1 100 ? -0.838 -1.274 18.203 1.00 44.66 79 THR B C 1
ATOM 2112 O O . THR B 1 100 ? 0.037 -1.951 17.656 1.00 39.68 79 THR B O 1
ATOM 2116 N N . GLY B 1 101 ? -0.595 -0.096 18.774 1.00 44.88 80 GLY B N 1
ATOM 2117 C CA . GLY B 1 101 ? 0.756 0.453 18.872 1.00 44.91 80 GLY B CA 1
ATOM 2118 C C . GLY B 1 101 ? 1.286 0.289 20.285 1.00 46.51 80 GLY B C 1
ATOM 2119 O O . GLY B 1 101 ? 0.795 -0.555 21.037 1.00 49.94 80 GLY B O 1
ATOM 2120 N N . LYS B 1 102 ? 2.265 1.115 20.657 1.00 48.06 81 LYS B N 1
ATOM 2121 C CA . LYS B 1 102 ? 2.800 1.126 22.032 1.00 56.28 81 LYS B CA 1
ATOM 2122 C C . LYS B 1 102 ? 1.644 1.154 23.041 1.00 51.34 81 LYS B C 1
ATOM 2123 O O . LYS B 1 102 ? 0.674 1.873 22.835 1.00 56.33 81 LYS B O 1
ATOM 2125 N N . PRO B 1 103 ? 1.731 0.345 24.113 1.00 56.48 82 PRO B N 1
ATOM 2126 C CA . PRO B 1 103 ? 0.593 0.305 25.056 1.00 52.85 82 PRO B CA 1
ATOM 2127 C C . PRO B 1 103 ? 0.435 1.601 25.866 1.00 56.29 82 PRO B C 1
ATOM 2128 O O . PRO B 1 103 ? -0.650 2.183 25.883 1.00 61.72 82 PRO B O 1
ATOM 2132 N N . LEU B 1 104 ? 1.507 2.039 26.529 1.00 60.30 83 LEU B N 1
ATOM 2133 C CA . LEU B 1 104 ? 1.460 3.241 27.391 1.00 57.82 83 LEU B CA 1
ATOM 2134 C C . LEU B 1 104 ? 0.388 3.122 28.478 1.00 55.80 83 LEU B C 1
ATOM 2135 O O . LEU B 1 104 ? 0.651 2.617 29.576 1.00 55.86 83 LEU B O 1
ATOM 2137 N N . GLU B 1 106 ? 0.453 0.779 31.474 1.00 71.15 85 GLU B N 1
ATOM 2138 C CA . GLU B 1 106 ? 0.680 -0.372 32.347 1.00 68.12 85 GLU B CA 1
ATOM 2139 C C . GLU B 1 106 ? -0.530 -1.293 32.345 1.00 65.98 85 GLU B C 1
ATOM 2140 O O . GLU B 1 106 ? -0.388 -2.509 32.225 1.00 67.06 85 GLU B O 1
ATOM 2142 N N . GLU B 1 107 ? -1.721 -0.712 32.481 1.00 58.20 86 GLU B N 1
ATOM 2143 C CA . GLU B 1 107 ? -2.961 -1.453 32.259 1.00 59.16 86 GLU B CA 1
ATOM 2144 C C . GLU B 1 107 ? -3.124 -1.734 30.753 1.00 57.22 86 GLU B C 1
ATOM 2145 O O . GLU B 1 107 ? -3.717 -2.740 30.361 1.00 53.45 86 GLU B O 1
ATOM 2147 N N . ASN B 1 108 ? -2.575 -0.837 29.927 1.00 56.40 87 ASN B N 1
ATOM 2148 C CA . ASN B 1 108 ? -2.472 -1.049 28.473 1.00 54.56 87 ASN B CA 1
ATOM 2149 C C . ASN B 1 108 ? -1.669 -2.314 28.141 1.00 51.51 87 ASN B C 1
ATOM 2150 O O . ASN B 1 108 ? -2.134 -3.191 27.398 1.00 45.79 87 ASN B O 1
ATOM 2152 N N . ALA B 1 109 ? -0.478 -2.413 28.724 1.00 48.52 88 ALA B N 1
ATOM 2153 C CA . ALA B 1 109 ? 0.414 -3.561 28.502 1.00 48.02 88 ALA B CA 1
ATOM 2154 C C . ALA B 1 109 ? -0.255 -4.909 28.844 1.00 47.67 88 ALA B C 1
ATOM 2155 O O . ALA B 1 109 ? -0.086 -5.904 28.108 1.00 45.83 88 ALA B O 1
ATOM 2157 N N . ARG B 1 110 ? -0.995 -4.931 29.962 1.00 42.38 89 ARG B N 1
ATOM 2158 C CA . ARG B 1 110 ? -1.687 -6.130 30.443 1.00 41.67 89 ARG B CA 1
ATOM 2159 C C . ARG B 1 110 ? -2.718 -6.599 29.464 1.00 42.46 89 ARG B C 1
ATOM 2160 O O . ARG B 1 110 ? -2.749 -7.774 29.138 1.00 41.72 89 ARG B O 1
ATOM 2165 N N . LEU B 1 111 ? -3.597 -5.689 29.062 1.00 41.59 90 LEU B N 1
ATOM 2166 C CA . LEU B 1 111 ? -4.600 -5.973 28.039 1.00 44.96 90 LEU B CA 1
ATOM 2167 C C . LEU B 1 111 ? -4.030 -6.686 26.806 1.00 41.85 90 LEU B C 1
ATOM 2168 O O . LEU B 1 111 ? -4.525 -7.679 26.387 1.00 39.01 90 LEU B O 1
ATOM 2173 N N . GLN B 1 112 ? -2.971 -6.123 26.251 1.00 40.63 91 GLN B N 1
ATOM 2174 C CA . GLN B 1 112 ? -2.310 -6.646 25.046 1.00 41.18 91 GLN B CA 1
ATOM 2175 C C . GLN B 1 112 ? -1.872 -8.120 25.222 1.00 39.85 91 GLN B C 1
ATOM 2176 O O . GLN B 1 112 ? -2.148 -8.960 24.363 1.00 40.18 91 GLN B O 1
ATOM 2182 N N . LEU B 1 113 ? -1.229 -8.436 26.348 1.00 40.36 92 LEU B N 1
ATOM 2183 C CA . LEU B 1 113 ? -0.900 -9.846 26.692 1.00 43.08 92 LEU B CA 1
ATOM 2184 C C . LEU B 1 113 ? -2.112 -10.761 26.688 1.00 38.15 92 LEU B C 1
ATOM 2185 O O . LEU B 1 113 ? -2.085 -11.863 26.127 1.00 32.66 92 LEU B O 1
ATOM 2190 N N . ARG B 1 114 ? -3.197 -10.313 27.288 1.00 39.72 93 ARG B N 1
ATOM 2191 C CA . ARG B 1 114 ? -4.382 -11.183 27.402 1.00 38.84 93 ARG B CA 1
ATOM 2192 C C . ARG B 1 114 ? -4.931 -11.598 26.032 1.00 34.07 93 ARG B C 1
ATOM 2193 O O . ARG B 1 114 ? -5.322 -12.733 25.839 1.00 31.04 93 ARG B O 1
ATOM 2198 N N . LYS B 1 115 ? -4.940 -10.661 25.089 1.00 34.91 94 LYS B N 1
ATOM 2199 C CA . LYS B 1 115 ? -5.407 -10.935 23.713 1.00 38.67 94 LYS B CA 1
ATOM 2200 C C . LYS B 1 115 ? -4.423 -11.845 22.964 1.00 33.71 94 LYS B C 1
ATOM 2201 O O . LYS B 1 115 ? -4.826 -12.718 22.202 1.00 36.16 94 LYS B O 1
ATOM 2207 N N . ALA B 1 116 ? -3.138 -11.675 23.247 1.00 33.25 95 ALA B N 1
ATOM 2208 C CA . ALA B 1 116 ? -2.066 -12.456 22.571 1.00 30.00 95 ALA B CA 1
ATOM 2209 C C . ALA B 1 116 ? -2.067 -13.933 22.947 1.00 31.14 95 ALA B C 1
ATOM 2210 O O . ALA B 1 116 ? -1.807 -14.791 22.103 1.00 32.01 95 ALA B O 1
ATOM 2212 N N . SER B 1 117 ? -2.388 -14.246 24.211 1.00 32.16 96 SER B N 1
ATOM 2213 C CA . SER B 1 117 ? -2.281 -15.634 24.706 1.00 30.15 96 SER B CA 1
ATOM 2214 C C . SER B 1 117 ? -2.825 -16.644 23.737 1.00 30.99 96 SER B C 1
ATOM 2215 O O . SER B 1 117 ? -3.956 -16.525 23.273 1.00 33.07 96 SER B O 1
ATOM 2218 N N . GLY B 1 118 ? -1.999 -17.635 23.408 1.00 29.74 97 GLY B N 1
ATOM 2219 C CA . GLY B 1 118 ? -2.386 -18.729 22.552 1.00 32.91 97 GLY B CA 1
ATOM 2220 C C . GLY B 1 118 ? -2.493 -18.439 21.073 1.00 31.07 97 GLY B C 1
ATOM 2221 O O . GLY B 1 118 ? -2.873 -19.309 20.310 1.00 35.39 97 GLY B O 1
ATOM 2222 N N . ASN B 1 119 ? -2.121 -17.230 20.661 1.00 28.00 98 ASN B N 1
ATOM 2223 C CA . ASN B 1 119 ? -2.316 -16.794 19.302 1.00 27.15 98 ASN B CA 1
ATOM 2224 C C . ASN B 1 119 ? -1.006 -16.426 18.604 1.00 28.00 98 ASN B C 1
ATOM 2225 O O . ASN B 1 119 ? 0.048 -16.248 19.239 1.00 25.64 98 ASN B O 1
ATOM 2230 N N . ILE B 1 120 ? -1.095 -16.345 17.304 1.00 28.35 99 ILE B N 1
ATOM 2231 C CA . ILE B 1 120 ? -0.033 -15.800 16.493 1.00 30.13 99 ILE B CA 1
ATOM 2232 C C . ILE B 1 120 ? -0.277 -14.311 16.371 1.00 28.62 99 ILE B C 1
ATOM 2233 O O . ILE B 1 120 ? -1.312 -13.892 15.878 1.00 28.92 99 ILE B O 1
ATOM 2238 N N . VAL B 1 121 ? 0.666 -13.511 16.838 1.00 25.03 100 VAL B N 1
ATOM 2239 C CA . VAL B 1 121 ? 0.576 -12.079 16.746 1.00 27.14 100 VAL B CA 1
ATOM 2240 C C . VAL B 1 121 ? 1.552 -11.567 15.689 1.00 30.62 100 VAL B C 1
ATOM 2241 O O . VAL B 1 121 ? 2.768 -11.824 15.763 1.00 24.39 100 VAL B O 1
ATOM 2245 N N . THR B 1 122 ? 1.001 -10.894 14.678 1.00 31.30 101 THR B N 1
ATOM 2246 C CA . THR B 1 122 ? 1.797 -10.342 13.579 1.00 28.08 101 THR B CA 1
ATOM 2247 C C . THR B 1 122 ? 2.087 -8.875 13.835 1.00 27.92 101 THR B C 1
ATOM 2248 O O . THR B 1 122 ? 1.153 -8.066 14.066 1.00 25.20 101 THR B O 1
ATOM 2252 N N . PHE B 1 123 ? 3.383 -8.537 13.814 1.00 24.32 102 PHE B N 1
ATOM 2253 C CA . PHE B 1 123 ? 3.853 -7.154 13.775 1.00 22.41 102 PHE B CA 1
ATOM 2254 C C . PHE B 1 123 ? 4.134 -6.755 12.334 1.00 21.61 102 PHE B C 1
ATOM 2255 O O . PHE B 1 123 ? 4.688 -7.556 11.563 1.00 21.19 102 PHE B O 1
ATOM 2263 N N . TYR B 1 124 ? 3.768 -5.528 11.990 1.00 19.50 103 TYR B N 1
ATOM 2264 C CA . TYR B 1 124 ? 4.074 -4.966 10.671 1.00 19.42 103 TYR B CA 1
ATOM 2265 C C . TYR B 1 124 ? 5.003 -3.810 10.862 1.00 19.47 103 TYR B C 1
ATOM 2266 O O . TYR B 1 124 ? 4.717 -2.886 11.654 1.00 19.01 103 TYR B O 1
ATOM 2275 N N . THR B 1 125 ? 6.153 -3.861 10.191 1.00 18.97 104 THR B N 1
ATOM 2276 C CA . THR B 1 125 ? 7.142 -2.814 10.354 1.00 20.11 104 THR B CA 1
ATOM 2277 C C . THR B 1 125 ? 7.426 -2.197 9.009 1.00 19.85 104 THR B C 1
ATOM 2278 O O . THR B 1 125 ? 7.857 -2.885 8.100 1.00 18.47 104 THR B O 1
ATOM 2282 N N . GLY B 1 126 ? 7.055 -0.921 8.871 1.00 19.64 105 GLY B N 1
ATOM 2283 C CA . GLY B 1 126 ? 7.316 -0.169 7.679 1.00 19.88 105 GLY B CA 1
ATOM 2284 C C . GLY B 1 126 ? 8.685 0.501 7.762 1.00 21.31 105 GLY B C 1
ATOM 2285 O O . GLY B 1 126 ? 9.152 0.870 8.856 1.00 19.64 105 GLY B O 1
ATOM 2286 N N . LEU B 1 127 ? 9.301 0.682 6.595 1.00 20.57 106 LEU B N 1
ATOM 2287 C CA . LEU B 1 127 ? 10.630 1.272 6.457 1.00 21.00 106 LEU B CA 1
ATOM 2288 C C . LEU B 1 127 ? 10.652 2.118 5.181 1.00 21.21 106 LEU B C 1
ATOM 2289 O O . LEU B 1 127 ? 10.145 1.696 4.139 1.00 19.65 106 LEU B O 1
ATOM 2294 N N . ALA B 1 128 ? 11.245 3.302 5.291 1.00 20.74 107 ALA B N 1
ATOM 2295 C CA . ALA B 1 128 ? 11.439 4.190 4.160 1.00 21.19 107 ALA B CA 1
ATOM 2296 C C . ALA B 1 128 ? 12.808 4.778 4.234 1.00 23.10 107 ALA B C 1
ATOM 2297 O O . ALA B 1 128 ? 13.282 5.161 5.320 1.00 22.79 107 ALA B O 1
ATOM 2299 N N . LEU B 1 129 ? 13.469 4.823 3.081 1.00 24.46 108 LEU B N 1
ATOM 2300 C CA . LEU B 1 129 ? 14.694 5.616 2.903 1.00 24.73 108 LEU B CA 1
ATOM 2301 C C . LEU B 1 129 ? 14.446 6.682 1.850 1.00 28.18 108 LEU B C 1
ATOM 2302 O O . LEU B 1 129 ? 14.157 6.364 0.689 1.00 27.81 108 LEU B O 1
ATOM 2307 N N . PHE B 1 130 ? 14.551 7.936 2.275 1.00 27.63 109 PHE B N 1
ATOM 2308 C CA . PHE B 1 130 ? 14.307 9.080 1.423 1.00 30.91 109 PHE B CA 1
ATOM 2309 C C . PHE B 1 130 ? 15.571 9.873 1.189 1.00 29.53 109 PHE B C 1
ATOM 2310 O O . PHE B 1 130 ? 16.210 10.368 2.150 1.00 30.60 109 PHE B O 1
ATOM 2318 N N . ASN B 1 131 ? 15.926 10.022 -0.083 1.00 30.45 110 ASN B N 1
ATOM 2319 C CA . ASN B 1 131 ? 17.002 10.897 -0.479 1.00 28.92 110 ASN B CA 1
ATOM 2320 C C . ASN B 1 131 ? 16.425 12.299 -0.719 1.00 29.50 110 ASN B C 1
ATOM 2321 O O . ASN B 1 131 ? 15.726 12.521 -1.707 1.00 30.40 110 ASN B O 1
ATOM 2326 N N . SER B 1 132 ? 16.632 13.192 0.249 1.00 31.70 111 SER B N 1
ATOM 2327 C CA . SER B 1 132 ? 16.050 14.544 0.187 1.00 32.69 111 SER B CA 1
ATOM 2328 C C . SER B 1 132 ? 16.758 15.407 -0.836 1.00 36.30 111 SER B C 1
ATOM 2329 O O . SER B 1 132 ? 16.200 16.408 -1.298 1.00 39.28 111 SER B O 1
ATOM 2332 N N . ALA B 1 133 ? 17.974 15.021 -1.209 1.00 39.72 112 ALA B N 1
ATOM 2333 C CA . ALA B 1 133 ? 18.693 15.719 -2.278 1.00 42.23 112 ALA B CA 1
ATOM 2334 C C . ALA B 1 133 ? 17.975 15.522 -3.622 1.00 45.20 112 ALA B C 1
ATOM 2335 O O . ALA B 1 133 ? 17.443 16.489 -4.196 1.00 47.21 112 ALA B O 1
ATOM 2337 N N . ASN B 1 134 ? 17.918 14.275 -4.104 1.00 44.55 113 ASN B N 1
ATOM 2338 C CA . ASN B 1 134 ? 17.338 13.978 -5.448 1.00 43.04 113 ASN B CA 1
ATOM 2339 C C . ASN B 1 134 ? 15.890 13.488 -5.438 1.00 41.30 113 ASN B C 1
ATOM 2340 O O . ASN B 1 134 ? 15.288 13.279 -6.497 1.00 42.88 113 ASN B O 1
ATOM 2345 N N . GLY B 1 135 ? 15.345 13.261 -4.253 1.00 37.24 114 GLY B N 1
ATOM 2346 C CA . GLY B 1 135 ? 13.958 12.835 -4.129 1.00 37.27 114 GLY B CA 1
ATOM 2347 C C . GLY B 1 135 ? 13.690 11.340 -4.285 1.00 35.24 114 GLY B C 1
ATOM 2348 O O . GLY B 1 135 ? 12.540 10.931 -4.264 1.00 38.08 114 GLY B O 1
ATOM 2349 N N . HIS B 1 136 ? 14.730 10.506 -4.417 1.00 34.93 115 HIS B N 1
ATOM 2350 C CA A HIS B 1 136 ? 14.528 9.063 -4.551 0.50 34.52 115 HIS B CA 1
ATOM 2351 C CA B HIS B 1 136 ? 14.495 9.066 -4.564 0.50 33.60 115 HIS B CA 1
ATOM 2352 C C . HIS B 1 136 ? 13.946 8.493 -3.254 1.00 30.77 115 HIS B C 1
ATOM 2353 O O . HIS B 1 136 ? 14.418 8.823 -2.162 1.00 33.74 115 HIS B 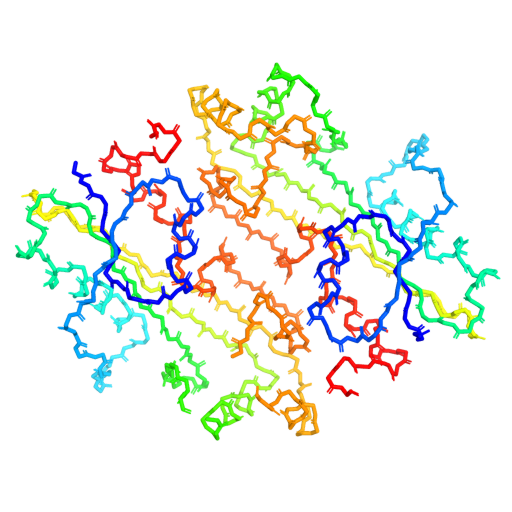O 1
ATOM 2366 N N . LEU B 1 137 ? 12.914 7.684 -3.373 1.00 32.93 116 LEU B N 1
ATOM 2367 C CA . LEU B 1 137 ? 12.285 7.064 -2.217 1.00 31.46 116 LEU B CA 1
ATOM 2368 C C . LEU B 1 137 ? 12.237 5.530 -2.363 1.00 31.17 116 LEU B C 1
ATOM 2369 O O . LEU B 1 137 ? 11.860 5.002 -3.413 1.00 30.86 116 LEU B O 1
ATOM 2374 N N . GLN B 1 138 ? 12.615 4.827 -1.285 1.00 25.19 117 GLN B N 1
ATOM 2375 C CA . GLN B 1 138 ? 12.452 3.394 -1.202 1.00 23.94 117 GLN B CA 1
ATOM 2376 C C . GLN B 1 138 ? 11.608 3.097 0.008 1.00 22.38 117 GLN B C 1
ATOM 2377 O O . GLN B 1 138 ? 11.753 3.745 1.035 1.00 23.60 117 GLN B O 1
ATOM 2383 N N . THR B 1 139 ? 10.697 2.161 -0.147 1.00 23.00 118 THR B N 1
ATOM 2384 C CA . THR B 1 139 ? 9.818 1.723 0.946 1.00 22.97 118 THR B CA 1
ATOM 2385 C C . THR B 1 139 ? 9.713 0.209 1.008 1.00 25.33 118 THR B C 1
ATOM 2386 O O . THR B 1 139 ? 9.875 -0.505 -0.011 1.00 25.19 118 THR B O 1
ATOM 2390 N N . GLU B 1 140 ? 9.423 -0.294 2.202 1.00 24.88 119 GLU B N 1
ATOM 2391 C CA . GLU B 1 140 ? 9.270 -1.712 2.418 1.00 28.49 119 GLU B CA 1
ATOM 2392 C C . GLU B 1 140 ? 8.434 -1.894 3.684 1.00 25.16 119 GLU B C 1
ATOM 2393 O O . GLU B 1 140 ? 8.474 -1.029 4.579 1.00 23.01 119 GLU B O 1
ATOM 2399 N N . VAL B 1 141 ? 7.612 -2.943 3.711 1.00 25.68 120 VAL B N 1
ATOM 2400 C CA . VAL B 1 141 ? 6.900 -3.359 4.923 1.00 25.34 120 VAL B CA 1
ATOM 2401 C C . VAL B 1 141 ? 7.220 -4.835 5.157 1.00 26.53 120 VAL B C 1
ATOM 2402 O O . VAL B 1 141 ? 7.129 -5.658 4.244 1.00 25.55 120 VAL B O 1
ATOM 2406 N N . GLU B 1 142 ? 7.671 -5.149 6.355 1.00 21.40 121 GLU B N 1
ATOM 2407 C CA . GLU B 1 142 ? 8.110 -6.478 6.659 1.00 23.51 121 GLU B CA 1
ATOM 2408 C C . GLU B 1 142 ? 7.344 -6.973 7.883 1.00 20.29 121 GLU B C 1
ATOM 2409 O O . GLU B 1 142 ? 7.326 -6.303 8.896 1.00 21.15 121 GLU B O 1
ATOM 2415 N N . PRO B 1 143 ? 6.655 -8.120 7.758 1.00 20.96 122 PRO B N 1
ATOM 2416 C CA . PRO B 1 143 ? 5.971 -8.714 8.888 1.00 21.36 122 PRO B CA 1
ATOM 2417 C C . PRO B 1 143 ? 6.897 -9.581 9.769 1.00 21.35 122 PRO B C 1
ATOM 2418 O O . PRO B 1 143 ? 7.986 -9.980 9.343 1.00 19.76 122 PRO B O 1
ATOM 2422 N N . PHE B 1 144 ? 6.493 -9.786 11.020 1.00 20.89 123 PHE B N 1
ATOM 2423 C CA . PHE B 1 144 ? 7.156 -10.714 11.901 1.00 20.93 123 PHE B CA 1
ATOM 2424 C C . PHE B 1 144 ? 6.062 -11.340 12.756 1.00 21.28 123 PHE B C 1
ATOM 2425 O O . PHE B 1 144 ? 5.220 -10.629 13.315 1.00 21.27 123 PHE B O 1
ATOM 2433 N N . ASP B 1 145 ? 6.063 -12.644 12.846 1.00 21.48 124 ASP B N 1
ATOM 2434 C CA . ASP B 1 145 ? 5.022 -13.347 13.604 1.00 21.81 124 ASP B CA 1
ATOM 2435 C C . ASP B 1 145 ? 5.580 -13.833 14.934 1.00 20.04 124 ASP B C 1
ATOM 2436 O O . ASP B 1 145 ? 6.555 -14.573 14.963 1.00 19.90 124 ASP B O 1
ATOM 2441 N N . VAL B 1 146 ? 4.921 -13.450 16.019 1.00 20.28 125 VAL B N 1
ATOM 2442 C CA . VAL B 1 146 ? 5.204 -13.991 17.349 1.00 21.26 125 VAL B CA 1
ATOM 2443 C C . VAL B 1 146 ? 4.128 -15.023 17.723 1.00 21.39 125 VAL B C 1
ATOM 2444 O O . VAL B 1 146 ? 2.941 -14.675 17.830 1.00 22.13 125 VAL B O 1
ATOM 2448 N N . HIS B 1 147 ? 4.545 -16.283 17.907 1.00 21.31 126 HIS B N 1
ATOM 2449 C CA . HIS B 1 147 ? 3.641 -17.363 18.298 1.00 22.20 126 HIS B CA 1
ATOM 2450 C C . HIS B 1 147 ? 3.652 -17.451 19.769 1.00 23.57 126 HIS B C 1
ATOM 2451 O O . HIS B 1 147 ? 4.687 -17.799 20.358 1.00 24.73 126 HIS B O 1
ATOM 2458 N N . PHE B 1 148 ? 2.532 -17.057 20.405 1.00 24.03 127 PHE B N 1
ATOM 2459 C CA . PHE B 1 148 ? 2.470 -16.991 21.850 1.00 25.41 127 PHE B CA 1
ATOM 2460 C C . PHE B 1 148 ? 2.087 -18.350 22.448 1.00 27.12 127 PHE B C 1
ATOM 2461 O O . PHE B 1 148 ? 1.300 -19.118 21.870 1.00 25.99 127 PHE B O 1
ATOM 2469 N N . ARG B 1 149 ? 2.672 -18.658 23.591 1.00 29.94 128 ARG B N 1
ATOM 2470 C CA . ARG B 1 149 ? 2.222 -19.808 24.373 1.00 32.44 128 ARG B CA 1
ATOM 2471 C C . ARG B 1 149 ? 0.815 -19.486 24.854 1.00 33.06 128 ARG B C 1
ATOM 2472 O O . ARG B 1 149 ? 0.442 -18.320 24.935 1.00 31.60 128 ARG B O 1
ATOM 2480 N N . HIS B 1 150 ? 0.033 -20.511 25.171 1.00 38.18 129 HIS B N 1
ATOM 2481 C CA . HIS B 1 150 ? -1.138 -20.301 26.033 1.00 41.74 129 HIS B CA 1
ATOM 2482 C C . HIS B 1 150 ? -0.647 -19.862 27.397 1.00 44.23 129 HIS B C 1
ATOM 2483 O O . HIS B 1 150 ? 0.133 -20.563 28.039 1.00 49.42 129 HIS B O 1
ATOM 2490 N N . LEU B 1 151 ? -1.043 -18.673 27.810 1.00 42.33 130 LEU B N 1
ATOM 2491 C CA . LEU B 1 151 ? -0.608 -18.148 29.076 1.00 45.76 130 LEU B CA 1
ATOM 2492 C C . LEU B 1 151 ? -1.687 -18.359 30.156 1.00 53.52 130 LEU B C 1
ATOM 2493 O O . LEU B 1 151 ? -2.804 -18.817 29.857 1.00 51.27 130 LEU B O 1
ATOM 2498 N N . SER B 1 152 ? -1.318 -18.063 31.407 1.00 58.51 131 SER B N 1
ATOM 2499 C CA . SER B 1 152 ? -2.272 -17.963 32.532 1.00 58.60 131 SER B CA 1
ATOM 2500 C C . SER B 1 152 ? -2.306 -16.522 33.020 1.00 57.52 131 SER B C 1
ATOM 2501 O O . SER B 1 152 ? -1.357 -15.751 32.790 1.00 55.73 131 SER B O 1
ATOM 2504 N N . GLU B 1 153 ? -3.379 -16.159 33.726 1.00 56.92 132 GLU B N 1
ATOM 2505 C CA . GLU B 1 153 ? -3.474 -14.828 34.318 1.00 51.68 132 GLU B CA 1
ATOM 2506 C C . GLU B 1 153 ? -2.356 -14.668 35.332 1.00 49.50 132 GLU B C 1
ATOM 2507 O O . GLU B 1 153 ? -1.775 -13.585 35.468 1.00 49.99 132 GLU B O 1
ATOM 2510 N N . ALA B 1 154 ? -2.043 -15.762 36.034 1.00 53.79 133 ALA B N 1
ATOM 2511 C CA . ALA B 1 154 ? -0.914 -15.792 36.961 1.00 53.21 133 ALA B CA 1
ATOM 2512 C C . ALA B 1 154 ? 0.363 -15.347 36.254 1.00 53.70 133 ALA B C 1
ATOM 2513 O O . ALA B 1 154 ? 0.967 -14.321 36.622 1.00 53.57 133 ALA B O 1
ATOM 2515 N N . GLU B 1 155 ? 0.757 -16.085 35.218 1.00 51.91 134 GLU B N 1
ATOM 2516 C CA . GLU B 1 155 ? 2.008 -15.757 34.507 1.00 53.06 134 GLU B CA 1
ATOM 2517 C C . GLU B 1 155 ? 1.905 -14.428 33.745 1.00 55.23 134 GLU B C 1
ATOM 2518 O O . GLU B 1 155 ? 2.870 -13.664 33.704 1.00 60.10 134 GLU B O 1
ATOM 2524 N N . ILE B 1 156 ? 0.710 -14.100 33.238 1.00 59.78 135 ILE B N 1
ATOM 2525 C CA . ILE B 1 156 ? 0.457 -12.748 32.700 1.00 60.83 135 ILE B CA 1
ATOM 2526 C C . ILE B 1 156 ? 0.574 -11.681 33.792 1.00 59.76 135 ILE B C 1
ATOM 2527 O O . ILE B 1 156 ? 1.231 -10.652 33.597 1.00 54.35 135 ILE B O 1
ATOM 2532 N N . ASP B 1 157 ? -0.098 -11.919 34.926 1.00 63.43 136 ASP B N 1
ATOM 2533 C CA . ASP B 1 157 ? 0.048 -11.067 36.115 1.00 64.26 136 ASP B CA 1
ATOM 2534 C C . ASP B 1 157 ? 1.505 -11.031 36.568 1.00 61.53 136 ASP B C 1
ATOM 2535 O O . ASP B 1 157 ? 2.051 -9.966 36.816 1.00 61.82 136 ASP B O 1
ATOM 2537 N N . ASN B 1 158 ? 2.138 -12.203 36.644 1.00 59.82 137 ASN B N 1
ATOM 2538 C CA . ASN B 1 158 ? 3.560 -12.279 37.016 1.00 57.96 137 ASN B CA 1
ATOM 2539 C C . ASN B 1 158 ? 4.461 -11.514 36.058 1.00 55.41 137 ASN B C 1
ATOM 2540 O O . ASN B 1 158 ? 5.405 -10.876 36.498 1.00 53.34 137 ASN B O 1
ATOM 2545 N N . TYR B 1 159 ? 4.168 -11.576 34.744 1.00 54.69 138 TYR B N 1
ATOM 2546 C CA . TYR B 1 159 ? 4.980 -10.853 33.741 1.00 51.28 138 TYR B CA 1
ATOM 2547 C C . TYR B 1 159 ? 4.749 -9.381 33.823 1.00 51.34 138 TYR B C 1
ATOM 2548 O O . TYR B 1 159 ? 5.700 -8.586 33.774 1.00 50.95 138 TYR B O 1
ATOM 2557 N N . VAL B 1 160 ? 3.472 -9.003 33.830 1.00 51.89 139 VAL B N 1
ATOM 2558 C CA . VAL B 1 160 ? 3.104 -7.623 33.997 1.00 52.03 139 VAL B CA 1
ATOM 2559 C C . VAL B 1 160 ? 3.672 -7.160 35.341 1.00 49.39 139 VAL B C 1
ATOM 2560 O O . VAL B 1 160 ? 3.385 -7.781 36.369 1.00 41.75 139 VAL B O 1
ATOM 2562 N N . ARG B 1 161 ? 4.510 -6.111 35.328 1.00 45.87 140 ARG B N 1
ATOM 2563 C CA . ARG B 1 161 ? 4.865 -5.389 34.084 1.00 50.29 140 ARG B CA 1
ATOM 2564 C C . ARG B 1 161 ? 5.982 -4.378 34.310 1.00 48.68 140 ARG B C 1
ATOM 2565 O O . ARG B 1 161 ? 7.070 -4.509 33.739 1.00 54.45 140 ARG B O 1
ATOM 2567 N N . PHE B 1 172 ? 5.726 -6.155 25.002 1.00 62.68 151 PHE B N 1
ATOM 2568 C CA . PHE B 1 172 ? 6.742 -7.039 25.569 1.00 63.19 151 PHE B CA 1
ATOM 2569 C C . PHE B 1 172 ? 8.140 -6.709 25.042 1.00 66.24 151 PHE B C 1
ATOM 2570 O O . PHE B 1 172 ? 8.304 -5.847 24.166 1.00 67.03 151 PHE B O 1
ATOM 2578 N N . LYS B 1 173 ? 9.142 -7.384 25.603 1.00 60.30 152 LYS B N 1
ATOM 2579 C CA . LYS B 1 173 ? 10.525 -7.215 25.194 1.00 56.74 152 LYS B CA 1
ATOM 2580 C C . LYS B 1 173 ? 11.062 -8.532 24.610 1.00 54.85 152 LYS B C 1
ATOM 2581 O O . LYS B 1 173 ? 11.526 -9.405 25.345 1.00 54.15 152 LYS B O 1
ATOM 2583 N N . SER B 1 174 ? 10.991 -8.653 23.285 1.00 46.74 153 SER B N 1
ATOM 2584 C CA . SER B 1 174 ? 11.455 -9.846 22.565 1.00 43.15 153 SER B CA 1
ATOM 2585 C C . SER B 1 174 ? 12.958 -10.100 22.763 1.00 42.20 153 SER B C 1
ATOM 2586 O O . SER B 1 174 ? 13.418 -11.245 22.677 1.00 38.72 153 SER B O 1
ATOM 2589 N N . GLU B 1 175 ? 13.726 -9.025 22.985 1.00 40.02 154 GLU B N 1
ATOM 2590 C CA . GLU B 1 175 ? 15.166 -9.161 23.208 1.00 42.47 154 GLU B CA 1
ATOM 2591 C C . GLU B 1 175 ? 15.485 -9.504 24.662 1.00 37.80 154 GLU B C 1
ATOM 2592 O O . GLU B 1 175 ? 16.648 -9.767 24.995 1.00 38.40 154 GLU B O 1
ATOM 2595 N N . GLY B 1 176 ? 14.455 -9.545 25.506 1.00 36.45 155 GLY B N 1
ATOM 2596 C CA . GLY B 1 176 ? 14.636 -9.751 26.947 1.00 37.01 155 GLY B CA 1
ATOM 2597 C C . GLY B 1 176 ? 13.731 -10.823 27.528 1.00 36.39 155 GLY B C 1
ATOM 2598 O O . GLY B 1 176 ? 13.683 -11.957 27.021 1.00 36.94 155 GLY B O 1
ATOM 2599 N N . PHE B 1 177 ? 12.998 -10.446 28.582 1.00 29.60 156 PHE B N 1
ATOM 2600 C CA . PHE B 1 177 ? 12.244 -11.364 29.413 1.00 30.51 156 PHE B CA 1
ATOM 2601 C C . PHE B 1 177 ? 10.986 -11.878 28.707 1.00 28.09 156 PHE B C 1
ATOM 2602 O O . PHE B 1 177 ? 10.407 -12.877 29.102 1.00 27.96 156 PHE B O 1
ATOM 2610 N N . GLY B 1 178 ? 10.544 -11.144 27.684 1.00 29.02 157 GLY B N 1
ATOM 2611 C CA . GLY B 1 178 ? 9.400 -11.556 26.853 1.00 27.11 157 GLY B CA 1
ATOM 2612 C C . GLY B 1 178 ? 9.560 -12.911 26.174 1.00 24.34 157 GLY B C 1
ATOM 2613 O O . GLY B 1 178 ? 8.579 -13.535 25.810 1.00 24.21 157 GLY B O 1
ATOM 2614 N N . ILE B 1 179 ? 10.798 -13.377 26.062 1.00 24.43 158 ILE B N 1
ATOM 2615 C CA . ILE B 1 179 ? 11.096 -14.725 25.528 1.00 23.00 158 ILE B CA 1
ATOM 2616 C C . ILE B 1 179 ? 10.368 -15.812 26.324 1.00 23.50 158 ILE B C 1
ATOM 2617 O O . ILE B 1 179 ? 10.050 -16.895 25.795 1.00 22.38 158 ILE B O 1
ATOM 2622 N N . THR B 1 180 ? 10.035 -15.516 27.586 1.00 24.79 159 THR B N 1
ATOM 2623 C CA . THR B 1 180 ? 9.292 -16.464 28.405 1.00 25.09 159 THR B CA 1
ATOM 2624 C C . THR B 1 180 ? 7.857 -16.669 27.960 1.00 26.84 159 THR B C 1
ATOM 2625 O O . THR B 1 180 ? 7.200 -17.583 28.426 1.00 25.62 159 THR B O 1
ATOM 2629 N N . LEU B 1 181 ? 7.382 -15.818 27.051 1.00 25.54 160 LEU B N 1
ATOM 2630 C CA . LEU B 1 181 ? 5.971 -15.812 26.623 1.00 28.78 160 LEU B CA 1
ATOM 2631 C C . LEU B 1 181 ? 5.754 -16.566 25.337 1.00 26.88 160 LEU B C 1
ATOM 2632 O O . LEU B 1 181 ? 4.605 -16.917 25.002 1.00 28.56 160 LEU B O 1
ATOM 2637 N N . PHE B 1 182 ? 6.850 -16.837 24.608 1.00 26.28 161 PHE B N 1
ATOM 2638 C CA . PHE B 1 182 ? 6.765 -17.273 23.215 1.00 23.67 161 PHE B CA 1
ATOM 2639 C C . PHE B 1 182 ? 6.952 -18.785 22.997 1.00 22.79 161 PHE B C 1
ATOM 2640 O O . PHE B 1 182 ? 7.690 -19.454 23.723 1.00 23.00 161 PHE B O 1
ATOM 2648 N N . GLU B 1 183 ? 6.292 -19.284 21.949 1.00 21.91 162 GLU B N 1
ATOM 2649 C CA . GLU B 1 183 ? 6.472 -20.641 21.438 1.00 26.86 162 GLU B CA 1
ATOM 2650 C C . GLU B 1 183 ? 7.477 -20.650 20.268 1.00 24.57 162 GLU B C 1
ATOM 2651 O O . GLU B 1 183 ? 8.239 -21.613 20.091 1.00 23.57 162 GLU B O 1
ATOM 2657 N N . ARG B 1 184 ? 7.456 -19.574 19.486 1.00 25.08 163 ARG B N 1
ATOM 2658 C CA A ARG B 1 184 ? 8.237 -19.480 18.263 0.60 26.68 163 ARG B CA 1
ATOM 2659 C CA B ARG B 1 184 ? 8.232 -19.474 18.243 0.40 25.09 163 ARG B CA 1
ATOM 2660 C C . ARG B 1 184 ? 8.159 -18.044 17.704 1.00 25.86 163 ARG B C 1
ATOM 2661 O O . ARG B 1 184 ? 7.113 -17.354 17.836 1.00 23.36 163 ARG B O 1
ATOM 2676 N N . LEU B 1 185 ? 9.257 -17.595 17.104 1.00 23.90 164 LEU B N 1
ATOM 2677 C CA . LEU B 1 185 ? 9.347 -16.303 16.462 1.00 24.22 164 LEU B CA 1
ATOM 2678 C C . LEU B 1 185 ? 9.664 -16.572 14.962 1.00 24.81 164 LEU B C 1
ATOM 2679 O O . LEU B 1 185 ? 10.525 -17.358 14.658 1.00 30.18 164 LEU B O 1
ATOM 2684 N N . GLU B 1 186 ? 8.884 -16.013 14.061 1.00 23.57 165 GLU B N 1
ATOM 2685 C CA . GLU B 1 186 ? 9.018 -16.348 12.645 1.00 24.77 165 GLU B CA 1
ATOM 2686 C C . GLU B 1 186 ? 8.987 -15.088 11.802 1.00 21.81 165 GLU B C 1
ATOM 2687 O O . GLU B 1 186 ? 8.021 -14.343 11.810 1.00 20.49 165 GLU B O 1
ATOM 2693 N N . GLY B 1 187 ? 10.090 -14.824 11.115 1.00 19.96 166 GLY B N 1
ATOM 2694 C CA . GLY B 1 187 ? 10.213 -13.632 10.310 1.00 20.00 166 GLY B CA 1
ATOM 2695 C C . GLY B 1 187 ? 11.595 -13.593 9.690 1.00 20.22 166 GLY B C 1
ATOM 2696 O O . GLY B 1 187 ? 12.486 -14.338 10.107 1.00 19.81 166 GLY B O 1
ATOM 2697 N N . ARG B 1 188 ? 11.774 -12.686 8.745 1.00 21.06 167 ARG B N 1
ATOM 2698 C CA . ARG B 1 188 ? 13.038 -12.570 7.994 1.00 19.90 167 ARG B CA 1
ATOM 2699 C C . ARG B 1 188 ? 14.207 -12.104 8.862 1.00 18.57 167 ARG B C 1
ATOM 2700 O O . ARG B 1 188 ? 15.350 -12.520 8.662 1.00 18.27 167 ARG B O 1
ATOM 2708 N N . ASP B 1 189 ? 13.936 -11.185 9.791 1.00 18.29 168 ASP B N 1
ATOM 2709 C CA . ASP B 1 189 ? 14.991 -10.420 10.458 1.00 16.81 168 ASP B CA 1
ATOM 2710 C C . ASP B 1 189 ? 14.537 -10.140 11.894 1.00 20.06 168 ASP B C 1
ATOM 2711 O O . ASP B 1 189 ? 13.600 -9.422 12.090 1.00 18.97 168 ASP B O 1
ATOM 2716 N N . PRO B 1 190 ? 15.235 -10.704 12.902 1.00 21.82 169 PRO B N 1
ATOM 2717 C CA . PRO B 1 190 ? 14.807 -10.400 14.303 1.00 22.47 169 PRO B CA 1
ATOM 2718 C C . PRO B 1 190 ? 14.888 -8.918 14.667 1.00 22.27 169 PRO B C 1
ATOM 2719 O O . PRO B 1 190 ? 14.131 -8.452 15.549 1.00 21.95 169 PRO B O 1
ATOM 2723 N N . ASN B 1 191 ? 15.722 -8.155 13.959 1.00 19.93 170 ASN B N 1
ATOM 2724 C CA . ASN B 1 191 ? 15.830 -6.751 14.212 1.00 19.17 170 ASN B CA 1
ATOM 2725 C C . ASN B 1 191 ? 14.528 -6.023 13.880 1.00 19.34 170 ASN B C 1
ATOM 2726 O O . ASN B 1 191 ? 14.194 -4.993 14.484 1.00 19.87 170 ASN B O 1
ATOM 2731 N N . THR B 1 192 ? 13.823 -6.523 12.870 1.00 19.24 171 THR B N 1
ATOM 2732 C CA . THR B 1 192 ? 12.575 -5.972 12.493 1.00 19.50 171 THR B CA 1
ATOM 2733 C C . THR B 1 192 ? 11.649 -6.010 13.696 1.00 20.88 171 THR B C 1
ATOM 2734 O O . THR B 1 192 ? 10.990 -5.018 14.000 1.00 20.80 171 THR B O 1
ATOM 2738 N N . LEU B 1 193 ? 11.635 -7.142 14.408 1.00 20.20 172 LEU B N 1
ATOM 2739 C CA . LEU B 1 193 ? 10.694 -7.309 15.501 1.00 21.63 172 LEU B CA 1
ATOM 2740 C C . LEU B 1 193 ? 11.017 -6.305 16.575 1.00 21.83 172 LEU B C 1
ATOM 2741 O O . LEU B 1 193 ? 10.111 -5.649 17.079 1.00 22.34 172 LEU B O 1
ATOM 2746 N N . VAL B 1 194 ? 12.313 -6.085 16.822 1.00 24.10 173 VAL B N 1
ATOM 2747 C CA . VAL B 1 194 ? 12.792 -5.047 17.780 1.00 26.98 173 VAL B CA 1
ATOM 2748 C C . VAL B 1 194 ? 12.489 -3.630 17.321 1.00 29.35 173 VAL B C 1
ATOM 2749 O O . VAL B 1 194 ? 12.284 -2.731 18.140 1.00 32.13 173 VAL B O 1
ATOM 2753 N N . GLY B 1 195 ? 12.433 -3.414 16.028 1.00 25.53 174 GLY B N 1
ATOM 2754 C CA . GLY B 1 195 ? 11.762 -2.223 15.522 1.00 25.16 174 GLY B CA 1
ATOM 2755 C C . GLY B 1 195 ? 12.410 -1.511 14.355 1.00 25.33 174 GLY B C 1
ATOM 2756 O O . GLY B 1 195 ? 11.980 -0.434 13.985 1.00 23.84 174 GLY B O 1
ATOM 2757 N N . LEU B 1 196 ? 13.399 -2.135 13.722 1.00 20.57 175 LEU B N 1
ATOM 2758 C CA . LEU B 1 196 ? 13.967 -1.579 12.509 1.00 20.05 175 LEU B CA 1
ATOM 2759 C C . LEU B 1 196 ? 14.429 -2.699 11.594 1.00 18.40 175 LEU B C 1
ATOM 2760 O O . LEU B 1 196 ? 15.256 -3.521 11.996 1.00 19.58 175 LEU B O 1
ATOM 2765 N N . PRO B 1 197 ? 13.900 -2.747 10.355 1.00 18.12 176 PRO B N 1
ATOM 2766 C CA . PRO B 1 197 ? 14.315 -3.832 9.460 1.00 16.38 176 PRO B CA 1
ATOM 2767 C C . PRO B 1 197 ? 15.690 -3.588 8.857 1.00 17.30 176 PRO B C 1
ATOM 2768 O O . PRO B 1 197 ? 15.834 -2.959 7.799 1.00 16.96 176 PRO B O 1
ATOM 2772 N N . LEU B 1 198 ? 16.712 -4.096 9.518 1.00 17.73 177 LEU B N 1
ATOM 2773 C CA . LEU B 1 198 ? 18.069 -3.782 9.123 1.00 18.51 177 LEU B CA 1
ATOM 2774 C C . LEU B 1 198 ? 18.509 -4.435 7.835 1.00 16.86 177 LEU B C 1
ATOM 2775 O O . LEU B 1 198 ? 19.223 -3.815 7.058 1.00 16.48 177 LEU B O 1
ATOM 2780 N N . ILE B 1 199 ? 18.174 -5.705 7.644 1.00 17.06 178 ILE B N 1
ATOM 2781 C CA . ILE B 1 199 ? 18.461 -6.348 6.355 1.00 18.34 178 ILE B CA 1
ATOM 2782 C C . ILE B 1 199 ? 17.862 -5.524 5.225 1.00 17.39 178 ILE B C 1
ATOM 2783 O O . ILE B 1 199 ? 18.554 -5.193 4.266 1.00 17.01 178 ILE B O 1
ATOM 2788 N N . ALA B 1 200 ? 16.589 -5.135 5.363 1.00 16.82 179 ALA B N 1
ATOM 2789 C CA . ALA B 1 200 ? 15.921 -4.384 4.313 1.00 18.13 179 ALA B CA 1
ATOM 2790 C C . ALA B 1 200 ? 16.590 -3.042 4.095 1.00 18.71 179 ALA B C 1
ATOM 2791 O O . ALA B 1 200 ? 16.815 -2.596 2.938 1.00 17.22 179 ALA B O 1
ATOM 2793 N N . LEU B 1 201 ? 16.980 -2.401 5.194 1.00 18.66 180 LEU B N 1
ATOM 2794 C CA . LEU B 1 201 ? 17.661 -1.102 5.133 1.00 18.82 180 LEU B CA 1
ATOM 2795 C C . LEU B 1 201 ? 19.033 -1.184 4.475 1.00 18.41 180 LEU B C 1
ATOM 2796 O O . LEU B 1 201 ? 19.423 -0.281 3.702 1.00 18.79 180 LEU B O 1
ATOM 2801 N N . CYS B 1 202 ? 19.778 -2.251 4.767 1.00 18.61 181 CYS B N 1
ATOM 2802 C CA . CYS B 1 202 ? 21.060 -2.459 4.100 1.00 18.73 181 CYS B CA 1
ATOM 2803 C C . CYS B 1 202 ? 20.887 -2.479 2.591 1.00 19.80 181 CYS B C 1
ATOM 2804 O O . CYS B 1 202 ? 21.648 -1.821 1.876 1.00 20.79 181 CYS B O 1
ATOM 2807 N N . GLN B 1 203 ? 19.859 -3.187 2.104 1.00 18.60 182 GLN B N 1
ATOM 2808 C CA . GLN B 1 203 ? 19.599 -3.219 0.685 1.00 20.66 182 GLN B CA 1
ATOM 2809 C C . GLN B 1 203 ? 19.260 -1.806 0.148 1.00 22.30 182 GLN B C 1
ATOM 2810 O O . GLN B 1 203 ? 19.774 -1.391 -0.887 1.00 21.88 182 GLN B O 1
ATOM 2816 N N . MET B 1 204 ? 18.409 -1.071 0.850 1.00 22.45 183 MET B N 1
ATOM 2817 C CA . MET B 1 204 ? 18.072 0.290 0.413 1.00 22.87 183 MET B CA 1
ATOM 2818 C C . MET B 1 204 ? 19.326 1.168 0.347 1.00 23.15 183 MET B C 1
ATOM 2819 O O . MET B 1 204 ? 19.495 1.954 -0.588 1.00 26.24 183 MET B O 1
ATOM 2824 N N . LEU B 1 205 ? 20.198 1.031 1.341 1.00 21.35 184 LEU B N 1
ATOM 2825 C CA . LEU B 1 205 ? 21.444 1.770 1.365 1.00 22.97 184 LEU B CA 1
ATOM 2826 C C . LEU B 1 205 ? 22.339 1.385 0.186 1.00 25.49 184 LEU B C 1
ATOM 2827 O O . LEU B 1 205 ? 22.937 2.274 -0.455 1.00 27.52 184 LEU B O 1
ATOM 2832 N N . ARG B 1 206 ? 22.408 0.081 -0.112 1.00 23.62 185 ARG B N 1
ATOM 2833 C CA . ARG B 1 206 ? 23.182 -0.415 -1.274 1.00 23.85 185 ARG B CA 1
ATOM 2834 C C . ARG B 1 206 ? 22.697 0.215 -2.586 1.00 27.51 185 ARG B C 1
ATOM 2835 O O . ARG B 1 206 ? 23.518 0.623 -3.409 1.00 25.69 185 ARG B O 1
ATOM 2843 N N . ARG B 1 207 ? 21.379 0.358 -2.751 1.00 27.08 186 ARG B N 1
ATOM 2844 C CA . ARG B 1 207 ? 20.836 1.029 -3.930 1.00 32.57 186 ARG B CA 1
ATOM 2845 C C . ARG B 1 207 ? 21.253 2.476 -4.012 1.00 34.92 186 ARG B C 1
ATOM 2846 O O . ARG B 1 207 ? 21.380 3.016 -5.101 1.00 36.33 186 ARG B O 1
ATOM 2854 N N . GLU B 1 208 ? 21.426 3.117 -2.865 1.00 33.49 187 GLU B N 1
ATOM 2855 C CA . GLU B 1 208 ? 21.815 4.521 -2.836 1.00 33.15 187 GLU B CA 1
ATOM 2856 C C . GLU B 1 208 ? 23.336 4.683 -2.847 1.00 31.95 187 GLU B C 1
ATOM 2857 O O . GLU B 1 208 ? 23.841 5.768 -2.617 1.00 33.82 187 GLU B O 1
ATOM 2863 N N . GLY B 1 209 ? 24.057 3.600 -3.125 1.00 34.39 188 GLY B N 1
ATOM 2864 C CA . GLY B 1 209 ? 25.520 3.643 -3.172 1.00 32.26 188 GLY B CA 1
ATOM 2865 C C . GLY B 1 209 ? 26.169 3.842 -1.829 1.00 34.15 188 GLY B C 1
ATOM 2866 O O . GLY B 1 209 ? 27.269 4.396 -1.742 1.00 35.37 188 GLY B O 1
ATOM 2867 N N . LYS B 1 210 ? 25.506 3.372 -0.762 1.00 31.28 189 LYS B N 1
ATOM 2868 C CA . LYS B 1 210 ? 26.033 3.506 0.591 1.00 28.96 189 LYS B CA 1
ATOM 2869 C C . LYS B 1 210 ? 26.007 2.141 1.324 1.00 27.49 189 LYS B C 1
ATOM 2870 O O . LYS B 1 210 ? 25.509 2.037 2.444 1.00 28.95 189 LYS B O 1
ATOM 2873 N N . ASN B 1 211 ? 26.480 1.110 0.657 1.00 27.65 190 ASN B N 1
ATOM 2874 C CA . ASN B 1 211 ? 26.651 -0.204 1.284 1.00 27.01 190 ASN B CA 1
ATOM 2875 C C . ASN B 1 211 ? 27.428 -0.023 2.550 1.00 26.63 190 ASN B C 1
ATOM 2876 O O . ASN B 1 211 ? 28.578 0.438 2.514 1.00 27.42 190 ASN B O 1
ATOM 2881 N N . PRO B 1 212 ? 26.823 -0.376 3.703 1.00 26.06 191 PRO B N 1
ATOM 2882 C CA . PRO B 1 212 ? 27.546 -0.240 4.961 1.00 24.99 191 PRO B CA 1
ATOM 2883 C C . PRO B 1 212 ? 28.912 -0.880 4.921 1.00 25.94 191 PRO B C 1
ATOM 2884 O O . PRO B 1 212 ? 29.799 -0.466 5.670 1.00 24.84 191 PRO B O 1
ATOM 2888 N N . LEU B 1 213 ? 29.067 -1.917 4.096 1.00 25.11 192 LEU B N 1
ATOM 2889 C CA . LEU B 1 213 ? 30.340 -2.643 4.012 1.00 27.26 192 LEU B CA 1
ATOM 2890 C C . LEU B 1 213 ? 31.433 -1.781 3.338 1.00 28.69 192 LEU B C 1
ATOM 2891 O O . LEU B 1 213 ? 32.618 -2.070 3.484 1.00 30.87 192 LEU B O 1
ATOM 2896 N N . MET B 1 214 ? 31.022 -0.757 2.589 1.00 30.15 193 MET B N 1
ATOM 2897 C CA . MET B 1 214 ? 31.991 0.159 1.901 1.00 36.65 193 MET B CA 1
ATOM 2898 C C . MET B 1 214 ? 32.194 1.485 2.627 1.00 40.86 193 MET B C 1
ATOM 2899 O O . MET B 1 214 ? 32.879 2.365 2.118 1.00 47.99 193 MET B O 1
ATOM 2904 N N . GLY B 1 215 ? 31.589 1.633 3.801 1.00 44.28 194 GLY B N 1
ATOM 2905 C CA . GLY B 1 215 ? 31.669 2.881 4.560 1.00 47.82 194 GLY B CA 1
ATOM 2906 C C . GLY B 1 215 ? 32.783 2.813 5.576 1.00 51.27 194 GLY B C 1
ATOM 2907 O O . GLY B 1 215 ? 32.658 3.350 6.668 1.00 55.62 194 GLY B O 1
#

Foldseek 3Di:
DQEEELDPDPLVVVVVCVLVDDYYYDHFDDDLDDDPPQFQQNSFQVQFVRSQVRCCVVNQQHKYKGKDKFKDQPRDTFFQQLDLVSLLVLVQSQAQGKIKMKMKMWIARNPVGDIDIDIWIKIFGWHHDDSVRSNVLCVVPVQRHDGSNADVVPPSVVGTPDIDTDAPVVVSHDDVVVVQVVCVVVVNRSVD/DAEEELDPDPLVVVLVVVLVGDYYYHHADDDLDDDPVDALQRSFQVQFVNSQVRCCVVPQQYWYKGKDKWKAQPRRTGDDQPQVSLLVSLVSLAQDKIKMKMKMWIARNHVGDIDIDIWIKIFGFHRDDVVVSVVPGVDDPVDPCVVGTPDIDTDAVSVVSHDDVVVVLVVCVVVVRNSVVD

GO terms:
  GO:0047429 nucleoside triphosphate diphosphatase activity (F, IDA)

Radius of gyration: 22.08 Å; Cα contacts (8 Å, |Δi|>4): 844; chains: 2; bounding box: 54×61×50 Å

Sequence (374 aa):
PKLILASTSPWRRALLEKLQISFECAAPEVDETPRSDESPRQLVLRLAQEKAQSLASRYPDHLIIGSDQVCVLDGEITGKPLTEENARLQLRKASGNIVTFYTGLALFNSANGHHLQTEVEPFDVHFRHLSEAEIDNYVRKEHHPLHCAGSFKSEGFGITLFERLEGRDPNTLVGLPLIALCQMLRREGKNPLMPKLILASTSPWRRALLEKLQISFECAAPEVDETPRSDESPRQLVLRLAQEKAQSLASRYPDHLIIGSDQVCVLDGEITGKPLEENARLQLRKASGNIVTFYTGLALFNSANGHHLQTEVEPFDVHFRHLSEAEIDNYVRFKSEGFGITLFERRLEGRDPNTLVGLPLIALCQMLRREGKNPLMG

InterPro domains:
  IPR003697 Nucleoside triphosphate pyrophosphatase Maf-like protein [MF_00528] (3-189)
  IPR003697 Nucleoside triphosphate pyrophosphatase Maf-like protein [PF02545] (3-186)
  IPR003697 Nucleoside triphosphate pyrophosphatase Maf-like protein [PIRSF006305] (3-190)
  IPR003697 Nucleoside triphosphate pyrophosphatase Maf-like protein [PTHR43213] (3-186)
  IPR003697 Nucleoside triphosphate pyrophosphatase Maf-like protein [TIGR00172] (1-185)
  IPR003697 Nucleoside triphosphate pyrophosphatase Maf-like protein [cd00555] (4-184)
  IPR029001 Inosine triphosphate pyrophosphatase-like [G3DSA:3.90.950.10] (2-194)
  IPR029001 Inosine triphosphate pyrophosphatase-like [SSF52972] (1-185)

Secondary structure (DSSP, 8-state):
--EEEE---HHHHHHHGGG---EEEE------PPPTT--HHHHHHHHHHHHHHTTTTTSTTSEEEEEEEEEEETTEEE----SHHHHHHHHHHHTTSEEEEEEEEEEEETTT--EEEEEEEEEEEE----HHHHHHHHHHH--TTSTTS--TTTGGGGGEEEEEES-HHHHHT--HHHHHHHHHHTT--TT-/-EEEE----HHHHHHHHTT---EEE-------PPPTT--HHHHHHHHHHHHHHTTTTTSTTEEEEEEEEEEEETTEEE-----HHHHHHHHHHTTSEEEEEEEEEEEETTT--EEEEEEEEEEEEPPP-HHHHHHH----TTTGGGGGEEEEEES-HHHHHT--HHHHHHHHHHTT--GGG-